Protein AF-A0A2V9UD73-F1 (afdb_monomer_lite)

Foldseek 3Di:
DAFEAEAAAADAPFDDPLCVVPVHAFAWGWADPDPFKIFIGGRPHTDDIDGNCRHPLVVVLVLCVVQVHQAYEYEHDQSQQCLVHDQVSNLVSQVRVLVSQVVSCVVNPVRYAYAGHFNLNDLVRRLVVQVVSLVVGHLAHEDEQARVPGGCLPPSNLVSLLSRLVSLHFYEYFYDPFPPCVVVVDDVCCPLPRRLVSLQVNLLSCQQQQSLVVHDLSREYEYEQLSRCNLVCLVVLQVCCVPPPVSVHPHPDRSLVCLSSYAYEQNPPALVVSVSSCVSSPLLRYAFHFHPPDPSGDSNGLPSLVPHPDDPVSSCNRRDDSVCSSSVNDDDPDPDDPDDDDDDDDDDPPDDDPPDDDPCNVVVVVVVVVPQDADAVVGFPCSSVVSVLVVVVLVLLVLLVVLLVLLLVLLLVCLVPVVDLVSLLSSLVSLLVLLVSLVVLLCSLVSVLPDALVSCVRRQVVCALPDPLLSLSVLLVCLQLPVADPVSLVSCVVPVVSSVVSVVSNPDQHSLRSNVSSLVSNVLQDDDPDPDDPVNNLVSLLSSLLVCVVVCVVRVSVVSSLVSLVSSQVSVLSSLVSLLVSQCRNPNQDAHSNRHSTSVVSVVCNPDTSHVSSVVNVVVNVD

Secondary structure (DSSP, 8-state):
---EEEEEEE--S----HHHHHS-S--EEEEEEETTEEEEEETTEEEEEEEGGGT-HHHHHHHHHHHT-SEEEEEE-GGG--TTS-HHHHHHHHHHHHHHHHHHHHHTTT-EEEEE---TTSHHHHHHHHHHHHHHT--EEEEESEETTEETTSHHHHHHHHHHHHTT-EEEEE--S-TTGGG--STTHIIIIIHHHHHHHHHHHHHHTTHHHHS-TT-EEEESGGGTTHHHHHHHHHHHHHH-GGGGTT-SS-GGGGGGG-EEE---SSHHHHHHHHHHH-TTSEE----BTSTTS-SSTTHHHHHS-S-HHHHHIIIIIHHHHHHTPPS-------S--------SSPPPPTTS--HHHHTTHHHHHTT-----SSPPTTHHHHHHHHHHHHHHHHHHHHHHHHHHHHHHHHHHSTT-SHHHHHHHHHHHHHHHHHHHHHHHHHHHTTS-HHHHHTTGGGSTT--GGG-HHHHHHHHHHT---GGGGGGGTTSHHHHHHHHHHHHSPPHHHHHHHHHHHTT-SPPPSSS--HHHHHHHHHHHHHHHHHTHHHHHHHHHHHHHHHHHHHHHHHHHHHHHHHHHHHHTTPPPTTSS-THHHHHTTTT--S-HHHHHHHHHHT-

Radius of gyration: 32.53 Å; chains: 1; bounding box: 59×86×74 Å

pLDDT: mean 92.23, std 12.33, range [28.36, 98.94]

Sequence (623 aa):
MNVIDIHNHFFPRDWPDLTKRYGTPDWPWIKHTEAEKADIMVGDRFFRHIYSACWDPEVRLAEMDRDGVEMQVISATPVLFAYDRPVAHAADCAQLFNDAALELCAQGKGRLKSLCQVPLQDIDAACKELSRCRRAGHLGVQIGNHVGEKNLDDPGIVTFLHHCADEGAAVLVHPWDMFGQQRMPKYMMPWTVGMPAETQLSVVALILSGAFDKLSSKLKICFAHGGGSFAFLLGRLENAWQHHPVAHGVCELPPGRYVERFYVDSAVFDVRALEFLVGTMGSDRVMLGSDYPFPLGEHRIGQFIKESHLPPVDKVKLLDSNARRFLGLGEAVKAREHEQSGTNAASSPAAPDGQQLTYSSYLKVPQLLELQRPQSSPRHHDELLFIIVHQTYELWFKELLHDLDAVVANLKAAGANPKSRDEVYEAARLLRRCTEITRVLVEQFTILETMLPTHFLAFRDKLEPASGFQSEQFRELEFLCGLKDEKMLRYHKPTPEAHAQLERRLREPSLRDVFFSALEAIAKLSLPEGQPTERDWFEARARAIQSLYKDESHHRDWIDVCERLTEFDELVVSWRLRHIQLVERTIGVRMGTGGSTGASYLKLTLDKKFFPELWEARTLLTQ

Structure (mmCIF, N/CA/C/O backbone):
data_AF-A0A2V9UD73-F1
#
_entry.id   AF-A0A2V9UD73-F1
#
loop_
_atom_site.group_PDB
_atom_site.id
_atom_site.type_symbol
_atom_site.label_atom_id
_atom_site.label_alt_id
_atom_site.label_comp_id
_atom_site.label_asym_id
_atom_site.label_entity_id
_atom_site.label_seq_id
_atom_site.pdbx_PDB_ins_code
_atom_site.Cartn_x
_atom_site.Cartn_y
_atom_site.Cartn_z
_atom_site.occupancy
_atom_site.B_iso_or_equiv
_atom_site.auth_seq_id
_atom_site.auth_comp_id
_atom_site.auth_asym_id
_atom_site.auth_atom_id
_atom_site.pdbx_PDB_model_num
ATOM 1 N N . MET A 1 1 ? 6.933 -15.188 13.474 1.00 63.22 1 MET A N 1
ATOM 2 C CA . MET A 1 1 ? 5.791 -14.745 12.650 1.00 63.22 1 MET A CA 1
ATOM 3 C C . MET A 1 1 ? 5.716 -15.715 11.493 1.00 63.22 1 MET A C 1
ATOM 5 O O . MET A 1 1 ? 6.765 -15.995 10.927 1.00 63.22 1 MET A O 1
ATOM 9 N N . ASN A 1 2 ? 4.543 -16.274 11.221 1.00 90.25 2 ASN A N 1
ATOM 10 C CA . ASN A 1 2 ? 4.352 -17.162 10.080 1.00 90.25 2 ASN A CA 1
ATOM 11 C C . ASN A 1 2 ? 4.438 -16.342 8.787 1.00 90.25 2 ASN A C 1
ATOM 13 O O . ASN A 1 2 ? 4.075 -15.167 8.791 1.00 90.25 2 ASN A O 1
ATOM 17 N N . VAL A 1 3 ? 4.991 -16.928 7.728 1.00 97.62 3 VAL A N 1
ATOM 18 C CA . VAL A 1 3 ? 5.205 -16.253 6.442 1.00 97.62 3 VAL A CA 1
ATOM 19 C C . VAL A 1 3 ? 4.783 -17.207 5.334 1.00 97.62 3 VAL A C 1
ATOM 21 O O . VAL A 1 3 ? 5.337 -18.302 5.222 1.00 97.62 3 VAL A O 1
ATOM 24 N N . ILE A 1 4 ? 3.806 -16.796 4.533 1.00 98.56 4 ILE A N 1
ATOM 25 C CA . ILE A 1 4 ? 3.297 -17.549 3.391 1.00 98.56 4 ILE A CA 1
ATOM 26 C C . ILE A 1 4 ? 3.581 -16.749 2.127 1.00 98.56 4 ILE A C 1
ATOM 28 O O . ILE A 1 4 ? 3.071 -15.647 1.962 1.00 98.56 4 ILE A O 1
ATOM 32 N N . ASP A 1 5 ? 4.364 -17.330 1.229 1.00 98.69 5 ASP A N 1
ATOM 33 C CA . ASP A 1 5 ? 4.617 -16.782 -0.099 1.00 98.69 5 ASP A CA 1
ATOM 34 C C . ASP A 1 5 ? 3.685 -17.458 -1.116 1.00 98.69 5 ASP A C 1
ATOM 36 O O . ASP A 1 5 ? 3.788 -18.664 -1.374 1.00 98.69 5 ASP A O 1
ATOM 40 N N . ILE A 1 6 ? 2.735 -16.684 -1.657 1.00 98.44 6 ILE A N 1
ATOM 41 C CA . ILE A 1 6 ? 1.690 -17.187 -2.565 1.00 98.44 6 ILE A CA 1
ATOM 42 C C . ILE A 1 6 ? 2.057 -17.100 -4.045 1.00 98.44 6 ILE A C 1
ATOM 44 O O . ILE A 1 6 ? 1.286 -17.582 -4.873 1.00 98.44 6 ILE A O 1
ATOM 48 N N . HIS A 1 7 ? 3.200 -16.497 -4.384 1.00 98.50 7 HIS A N 1
ATOM 49 C CA . HIS A 1 7 ? 3.613 -16.304 -5.769 1.00 98.50 7 HIS A CA 1
ATOM 50 C C . HIS A 1 7 ? 5.055 -16.758 -5.966 1.00 98.50 7 HIS A C 1
ATOM 52 O O . HIS A 1 7 ? 6.003 -16.016 -5.726 1.00 98.50 7 HIS A O 1
ATOM 58 N N . ASN A 1 8 ? 5.198 -17.997 -6.422 1.00 96.56 8 ASN A N 1
ATOM 59 C CA . ASN A 1 8 ? 6.463 -18.583 -6.832 1.00 96.56 8 ASN A CA 1
ATOM 60 C C . ASN A 1 8 ? 6.206 -19.738 -7.814 1.00 96.56 8 ASN A C 1
ATOM 62 O O . ASN A 1 8 ? 5.086 -20.252 -7.942 1.00 96.56 8 ASN A O 1
ATOM 66 N N . HIS A 1 9 ? 7.258 -20.143 -8.516 1.00 97.31 9 HIS A N 1
ATOM 67 C CA . HIS A 1 9 ? 7.180 -21.062 -9.642 1.00 97.31 9 HIS A CA 1
ATOM 68 C C . HIS A 1 9 ? 8.046 -22.299 -9.452 1.00 97.31 9 HIS A C 1
ATOM 70 O O . HIS A 1 9 ? 9.019 -22.290 -8.694 1.00 97.31 9 HIS A O 1
ATOM 76 N N . PHE A 1 10 ? 7.708 -23.365 -10.172 1.00 96.62 10 PHE A N 1
ATOM 77 C CA . PHE A 1 10 ? 8.514 -24.579 -10.251 1.00 96.62 10 PHE A CA 1
ATOM 78 C C . PHE A 1 10 ? 8.658 -25.063 -11.702 1.00 96.62 10 PHE A C 1
ATOM 80 O O . PHE A 1 10 ? 7.904 -24.667 -12.597 1.00 96.62 10 PHE A O 1
ATOM 87 N N . PHE A 1 11 ? 9.626 -25.952 -11.905 1.00 95.56 11 PHE A N 1
ATOM 88 C CA . PHE A 1 11 ? 9.726 -26.833 -13.066 1.00 95.56 11 PHE A CA 1
ATOM 89 C C . PHE A 1 11 ? 10.032 -28.246 -12.557 1.00 95.56 11 PHE A C 1
ATOM 91 O O . PHE A 1 11 ? 10.824 -28.373 -11.627 1.00 95.56 11 PHE A O 1
ATOM 98 N N . PRO A 1 12 ? 9.473 -29.320 -13.138 1.00 93.81 12 PRO A N 1
ATOM 99 C CA . PRO A 1 12 ? 9.989 -30.663 -12.888 1.00 93.81 12 PRO A CA 1
ATOM 100 C C . PRO A 1 12 ? 11.449 -30.758 -13.344 1.00 93.81 12 PRO A C 1
ATOM 102 O O . PRO A 1 12 ? 11.846 -30.073 -14.288 1.00 93.81 12 PRO A O 1
ATOM 105 N N . ARG A 1 13 ? 12.246 -31.627 -12.709 1.00 93.19 13 ARG A N 1
ATOM 106 C CA . ARG A 1 13 ? 13.648 -31.828 -13.113 1.00 93.19 13 ARG A CA 1
ATOM 107 C C . ARG A 1 13 ? 13.742 -32.275 -14.569 1.00 93.19 13 ARG A C 1
ATOM 109 O O . ARG A 1 13 ? 14.597 -31.795 -15.297 1.00 93.19 13 ARG A O 1
ATOM 116 N N . ASP A 1 14 ? 12.856 -33.176 -14.969 1.00 91.56 14 ASP A N 1
ATOM 117 C CA . ASP A 1 14 ? 12.757 -33.714 -16.317 1.00 91.56 14 ASP A CA 1
ATOM 118 C C . ASP A 1 14 ? 11.275 -33.942 -16.639 1.00 91.56 14 ASP A C 1
ATOM 120 O O . ASP A 1 14 ? 10.468 -34.205 -15.744 1.00 91.56 14 ASP A O 1
ATOM 124 N N . TRP A 1 15 ? 10.907 -33.861 -17.916 1.00 94.56 15 TRP A N 1
ATOM 125 C CA . TRP A 1 15 ? 9.579 -34.239 -18.399 1.00 94.56 15 TRP A CA 1
ATOM 126 C C . TRP A 1 15 ? 9.673 -34.873 -19.792 1.00 94.56 15 TRP A C 1
ATOM 128 O O . TRP A 1 15 ? 10.692 -34.716 -20.471 1.00 94.56 15 TRP A O 1
ATOM 138 N N . PRO A 1 16 ? 8.647 -35.629 -20.231 1.00 94.44 16 PRO A N 1
ATOM 139 C CA . PRO A 1 16 ? 8.641 -36.238 -21.554 1.00 94.44 16 PRO A CA 1
ATOM 140 C C . PRO A 1 16 ? 8.865 -35.216 -22.671 1.00 94.44 16 PRO A C 1
ATOM 142 O O . PRO A 1 16 ? 8.379 -34.091 -22.598 1.00 94.44 16 PRO A O 1
ATOM 145 N N . ASP A 1 17 ? 9.523 -35.643 -23.749 1.00 94.62 17 ASP A N 1
ATOM 146 C CA . ASP A 1 17 ? 9.622 -34.852 -24.976 1.00 94.62 17 ASP A CA 1
ATOM 147 C C . ASP A 1 17 ? 8.218 -34.614 -25.552 1.00 94.62 17 ASP A C 1
ATOM 149 O O . ASP A 1 17 ? 7.609 -35.496 -26.167 1.00 94.62 17 ASP A O 1
ATOM 153 N N . LEU A 1 18 ? 7.700 -33.407 -25.322 1.00 95.75 18 LEU A N 1
ATOM 154 C CA . LEU A 1 18 ? 6.355 -33.006 -25.719 1.00 95.75 18 LEU A CA 1
ATOM 155 C C . LEU A 1 18 ? 6.220 -32.899 -27.245 1.00 95.75 18 LEU A C 1
ATOM 157 O O . LEU A 1 18 ? 5.155 -33.193 -27.787 1.00 95.75 18 LEU A O 1
ATOM 161 N N . THR A 1 19 ? 7.306 -32.575 -27.954 1.00 94.50 19 THR A N 1
ATOM 162 C CA . THR A 1 19 ? 7.319 -32.554 -29.424 1.00 94.50 19 THR A CA 1
ATOM 163 C C . THR A 1 19 ? 7.090 -33.956 -29.967 1.00 94.50 19 THR A C 1
ATOM 165 O O . THR A 1 19 ? 6.224 -34.165 -30.817 1.00 94.50 19 THR A O 1
ATOM 168 N N . LYS A 1 20 ? 7.803 -34.948 -29.425 1.00 95.31 20 LYS A N 1
ATOM 169 C CA . LYS A 1 20 ? 7.602 -36.355 -29.788 1.00 95.31 20 LYS A CA 1
ATOM 170 C C . LYS A 1 20 ? 6.240 -36.883 -29.335 1.00 95.31 20 LYS A C 1
ATOM 172 O O . LYS A 1 20 ? 5.630 -37.672 -30.052 1.00 95.31 20 LYS A O 1
ATOM 177 N N . ARG A 1 21 ? 5.772 -36.471 -28.154 1.00 96.19 21 ARG A N 1
ATOM 178 C CA . ARG A 1 21 ? 4.504 -36.928 -27.565 1.00 96.19 21 ARG A CA 1
ATOM 179 C C . ARG A 1 21 ? 3.289 -36.474 -28.371 1.00 96.19 21 ARG A C 1
ATOM 181 O O . ARG A 1 21 ? 2.368 -37.262 -28.554 1.00 96.19 21 ARG A O 1
ATOM 188 N N . TYR A 1 22 ? 3.298 -35.234 -28.851 1.00 96.25 22 TYR A N 1
ATOM 189 C CA . TYR A 1 22 ? 2.134 -34.621 -29.496 1.00 96.25 22 TYR A CA 1
ATOM 190 C C . TYR A 1 22 ? 2.277 -34.442 -31.010 1.00 96.25 22 TYR A C 1
ATOM 192 O O . TYR A 1 22 ? 1.302 -34.119 -31.685 1.00 96.25 22 TYR A O 1
ATOM 200 N N . GLY A 1 23 ? 3.481 -34.621 -31.560 1.00 94.19 23 GLY A N 1
ATOM 201 C CA . GLY A 1 23 ? 3.741 -34.459 -32.991 1.00 94.19 23 GLY A CA 1
ATOM 202 C C . GLY A 1 23 ? 3.670 -33.009 -33.484 1.00 94.19 23 GLY A C 1
ATOM 203 O O . GLY A 1 23 ? 3.525 -32.788 -34.684 1.00 94.19 23 GLY A O 1
ATOM 204 N N . THR A 1 24 ? 3.765 -32.019 -32.589 1.00 92.44 24 THR A N 1
ATOM 205 C CA . THR A 1 24 ? 3.795 -30.585 -32.933 1.00 92.44 24 THR A CA 1
ATOM 206 C C . THR A 1 24 ? 5.081 -29.937 -32.410 1.00 92.44 24 THR A C 1
ATOM 208 O O . THR A 1 24 ? 5.523 -30.319 -31.331 1.00 92.44 24 THR A O 1
ATOM 211 N N . PRO A 1 25 ? 5.688 -28.968 -33.122 1.00 92.88 25 PRO A N 1
ATOM 212 C CA . PRO A 1 25 ? 6.976 -28.378 -32.740 1.00 92.88 25 PRO A CA 1
ATOM 213 C C . PRO A 1 25 ? 6.858 -27.319 -31.627 1.00 92.88 25 PRO A C 1
ATOM 215 O O . PRO A 1 25 ? 5.759 -26.978 -31.179 1.00 92.88 25 PRO A O 1
ATOM 218 N N . ASP A 1 26 ? 8.007 -26.766 -31.224 1.00 92.38 26 ASP A N 1
ATOM 219 C CA . ASP A 1 26 ? 8.156 -25.579 -30.364 1.00 92.38 26 ASP A CA 1
ATOM 220 C C . ASP A 1 26 ? 7.615 -25.716 -28.933 1.00 92.38 26 ASP A C 1
ATOM 222 O O . ASP A 1 26 ? 7.144 -24.746 -28.339 1.00 92.38 26 ASP A O 1
ATOM 226 N N . TRP A 1 27 ? 7.665 -26.917 -28.358 1.00 95.19 27 TRP A N 1
ATOM 227 C CA . TRP A 1 27 ? 7.347 -27.105 -26.941 1.00 95.19 27 TRP A CA 1
ATOM 228 C C . TRP A 1 27 ? 8.507 -26.691 -26.025 1.00 95.19 27 TRP A C 1
ATOM 230 O O . TRP A 1 27 ? 9.675 -26.816 -26.414 1.00 95.19 27 TRP A O 1
ATOM 240 N N . PRO A 1 28 ? 8.205 -26.231 -24.797 1.00 95.25 28 PRO A N 1
ATOM 241 C CA . PRO A 1 28 ? 9.213 -26.009 -23.777 1.00 95.25 28 PRO A CA 1
ATOM 242 C C . PRO A 1 28 ? 9.848 -27.326 -23.308 1.00 95.25 28 PRO A C 1
ATOM 244 O O . PRO A 1 28 ? 9.158 -28.322 -23.071 1.00 95.25 28 PRO A O 1
ATOM 247 N N . TRP A 1 29 ? 11.167 -27.313 -23.131 1.00 94.94 29 TRP A N 1
ATOM 248 C CA . TRP A 1 29 ? 11.949 -28.417 -22.572 1.00 94.94 29 TRP A CA 1
ATOM 249 C C . TRP A 1 29 ? 13.124 -27.889 -21.738 1.00 94.94 29 TRP A C 1
ATOM 251 O O . TRP A 1 29 ? 13.510 -26.723 -21.853 1.00 94.94 29 TRP A O 1
ATOM 261 N N . ILE A 1 30 ? 13.670 -28.740 -20.869 1.00 94.69 30 ILE A N 1
ATOM 262 C CA . ILE A 1 30 ? 14.775 -28.399 -19.968 1.00 94.69 30 ILE A CA 1
ATOM 263 C C . ILE A 1 30 ? 16.100 -28.969 -20.472 1.00 94.69 30 ILE A C 1
ATOM 265 O O . ILE A 1 30 ? 16.220 -30.157 -20.769 1.00 94.69 30 ILE A O 1
ATOM 269 N N . LYS A 1 31 ? 17.117 -28.112 -20.543 1.00 95.50 31 LYS A N 1
ATOM 270 C CA . LYS A 1 31 ? 18.488 -28.477 -20.887 1.00 95.50 31 LYS A CA 1
ATOM 271 C C . LYS A 1 31 ? 19.376 -28.321 -19.657 1.00 95.50 31 LYS A C 1
ATOM 273 O O . LYS A 1 31 ? 19.793 -27.211 -19.339 1.00 95.50 31 LYS A O 1
ATOM 278 N N . HIS A 1 32 ? 19.700 -29.423 -18.987 1.00 94.94 32 HIS A N 1
ATOM 279 C CA . HIS A 1 32 ? 20.658 -29.413 -17.875 1.00 94.94 32 HIS A CA 1
ATOM 280 C C . HIS A 1 32 ? 22.054 -29.039 -18.381 1.00 94.94 32 HIS A C 1
ATOM 282 O O . HIS A 1 32 ? 22.613 -29.720 -19.243 1.00 94.94 32 HIS A O 1
ATOM 288 N N . THR A 1 33 ? 22.596 -27.933 -17.875 1.00 93.81 33 THR A N 1
ATOM 289 C CA . THR A 1 33 ? 23.913 -27.402 -18.261 1.00 93.81 33 THR A CA 1
ATOM 290 C C . THR A 1 33 ? 24.985 -27.773 -17.244 1.00 93.81 33 THR A C 1
ATOM 292 O O . THR A 1 33 ? 26.115 -28.077 -17.621 1.00 93.81 33 THR A O 1
ATOM 295 N N . GLU A 1 34 ? 24.617 -27.812 -15.964 1.00 92.88 34 GLU A N 1
ATOM 296 C CA . GLU A 1 34 ? 25.441 -28.248 -14.836 1.00 92.88 34 GLU A CA 1
ATOM 297 C C . GLU A 1 34 ? 24.573 -29.062 -13.857 1.00 92.88 34 GLU A C 1
ATOM 299 O O . GLU A 1 34 ? 23.366 -29.198 -14.048 1.00 92.88 34 GLU A O 1
ATOM 304 N N . ALA A 1 35 ? 25.159 -29.597 -12.780 1.00 88.62 35 ALA A N 1
ATOM 305 C CA . ALA A 1 35 ? 24.421 -30.409 -11.803 1.00 88.62 35 ALA A CA 1
ATOM 306 C C . ALA A 1 35 ? 23.209 -29.680 -11.181 1.00 88.62 35 ALA A C 1
ATOM 308 O O . ALA A 1 35 ? 22.177 -30.304 -10.926 1.00 88.62 35 ALA A O 1
ATOM 309 N N . GLU A 1 36 ? 23.337 -28.367 -10.968 1.00 93.75 36 GLU A N 1
ATOM 310 C CA . GLU A 1 36 ? 22.340 -27.512 -10.309 1.00 93.75 36 GLU A CA 1
ATOM 311 C C . GLU A 1 36 ? 21.811 -26.392 -11.213 1.00 93.75 36 GLU A C 1
ATOM 313 O O . GLU A 1 36 ? 21.112 -25.501 -10.738 1.00 93.75 36 GLU A O 1
ATOM 318 N N . LYS A 1 37 ? 22.140 -26.402 -12.510 1.00 95.81 37 LYS A N 1
ATOM 319 C CA . LYS A 1 37 ? 21.728 -25.357 -13.454 1.00 95.81 37 LYS A CA 1
ATOM 320 C C . LYS A 1 37 ? 21.156 -25.961 -14.718 1.00 95.81 37 LYS A C 1
ATOM 322 O O . LYS A 1 37 ? 21.665 -26.956 -15.238 1.00 95.81 37 LYS A O 1
ATOM 327 N N . ALA A 1 38 ? 20.127 -25.312 -15.233 1.00 96.00 38 ALA A N 1
ATOM 328 C CA . ALA A 1 38 ? 19.512 -25.692 -16.485 1.00 96.00 38 ALA A CA 1
ATOM 329 C C . ALA A 1 38 ? 19.030 -24.464 -17.252 1.00 96.00 38 ALA A C 1
ATOM 331 O O . ALA A 1 38 ? 18.773 -23.405 -16.681 1.00 96.00 38 ALA A O 1
ATOM 332 N N . ASP A 1 39 ? 18.873 -24.636 -18.555 1.00 95.38 39 ASP A N 1
ATOM 333 C CA . ASP A 1 39 ? 18.227 -23.665 -19.419 1.00 95.38 39 ASP A CA 1
ATOM 334 C C . ASP A 1 39 ? 16.841 -24.178 -19.794 1.00 95.38 39 ASP A C 1
ATOM 336 O O . ASP A 1 39 ? 16.676 -25.330 -20.200 1.00 95.38 39 ASP A O 1
ATOM 340 N N . ILE A 1 40 ? 15.842 -23.307 -19.697 1.00 94.81 40 ILE A N 1
ATOM 341 C CA . ILE A 1 40 ? 14.566 -23.527 -20.366 1.00 94.81 40 ILE A CA 1
ATOM 342 C C . ILE A 1 40 ? 14.737 -23.143 -21.829 1.00 94.81 40 ILE A C 1
ATOM 344 O O . ILE A 1 40 ? 15.190 -22.042 -22.160 1.00 94.81 40 ILE A O 1
ATOM 348 N N . MET A 1 41 ? 14.343 -24.067 -22.691 1.00 95.31 41 MET A N 1
ATOM 349 C CA . MET A 1 41 ? 14.374 -23.950 -24.140 1.00 95.31 41 MET A CA 1
ATOM 350 C C . MET A 1 41 ? 12.943 -24.033 -24.669 1.00 95.31 41 MET A C 1
ATOM 352 O O . MET A 1 41 ? 12.117 -24.726 -24.084 1.00 95.31 41 MET A O 1
ATOM 356 N N . VAL A 1 42 ? 12.643 -23.352 -25.774 1.00 94.31 42 VAL A N 1
ATOM 357 C CA . VAL A 1 42 ? 11.374 -23.475 -26.510 1.00 94.31 42 VAL A CA 1
ATOM 358 C C . VAL A 1 42 ? 11.717 -23.764 -27.964 1.00 94.31 42 VAL A C 1
ATOM 360 O O . VAL A 1 42 ? 12.250 -22.888 -28.651 1.00 94.31 42 VAL A O 1
ATOM 363 N N . GLY A 1 43 ? 11.485 -25.000 -28.412 1.00 91.25 43 GLY A N 1
ATOM 364 C CA . GLY A 1 43 ? 12.146 -25.493 -29.625 1.00 91.25 43 GLY A CA 1
ATOM 365 C C . GLY A 1 43 ? 13.668 -25.352 -29.481 1.00 91.25 43 GLY A C 1
ATOM 366 O O . GLY A 1 43 ? 14.231 -25.752 -28.462 1.00 91.25 43 GLY A O 1
ATOM 367 N N . ASP A 1 44 ? 14.320 -24.704 -30.446 1.00 90.81 44 ASP A N 1
ATOM 368 C CA . ASP A 1 44 ? 15.765 -24.418 -30.398 1.00 90.81 44 ASP A CA 1
ATOM 369 C C . ASP A 1 44 ? 16.113 -23.082 -29.715 1.00 90.81 44 ASP A C 1
ATOM 371 O O . ASP A 1 44 ? 17.285 -22.735 -29.545 1.00 90.81 44 ASP A O 1
ATOM 375 N N . ARG A 1 45 ? 15.106 -22.292 -29.324 1.00 92.69 45 ARG A N 1
ATOM 376 C CA . ARG A 1 45 ? 15.303 -20.948 -28.774 1.00 92.69 45 ARG A CA 1
ATOM 377 C C . ARG A 1 45 ? 15.554 -21.002 -27.270 1.00 92.69 45 ARG A C 1
ATOM 379 O O . ARG A 1 45 ? 14.748 -21.543 -26.518 1.00 92.69 45 ARG A O 1
ATOM 386 N N . PHE A 1 46 ? 16.630 -20.355 -26.828 1.00 92.62 46 PHE A N 1
ATOM 387 C CA . PHE A 1 46 ? 16.875 -20.093 -25.410 1.00 92.62 46 PHE A CA 1
ATOM 388 C C . PHE A 1 46 ? 15.781 -19.192 -24.824 1.00 92.62 46 PHE A C 1
ATOM 390 O O . PHE A 1 46 ? 15.476 -18.141 -25.393 1.00 92.62 46 PHE A O 1
ATOM 397 N N . PHE A 1 47 ? 15.214 -19.590 -23.684 1.00 89.31 47 PHE A N 1
ATOM 398 C CA . PHE A 1 47 ? 14.205 -18.810 -22.971 1.00 89.31 47 PHE A CA 1
ATOM 399 C C . PHE A 1 47 ? 14.758 -18.195 -21.683 1.00 89.31 47 PHE A C 1
ATOM 401 O O . PHE A 1 47 ? 14.687 -16.976 -21.515 1.00 89.31 47 PHE A O 1
ATOM 408 N N . ARG A 1 48 ? 15.293 -19.009 -20.761 1.00 90.25 48 ARG A N 1
ATOM 409 C CA . ARG A 1 48 ? 15.722 -18.530 -19.436 1.00 90.25 48 ARG A CA 1
ATOM 410 C C . ARG A 1 48 ? 16.690 -19.491 -18.744 1.00 90.25 48 ARG A C 1
ATOM 412 O O . ARG A 1 48 ? 16.494 -20.700 -18.806 1.00 90.25 48 ARG A O 1
ATOM 419 N N . HIS A 1 49 ? 17.651 -18.938 -18.003 1.00 92.94 49 HIS A N 1
ATOM 420 C CA . HIS A 1 49 ? 18.465 -19.681 -17.035 1.00 92.94 49 HIS A CA 1
ATOM 421 C C . HIS A 1 49 ? 17.677 -19.960 -15.753 1.00 92.94 49 HIS A C 1
ATOM 423 O O . HIS A 1 49 ? 17.079 -19.049 -15.175 1.00 92.94 49 HIS A O 1
ATOM 429 N N . ILE A 1 50 ? 17.726 -21.198 -15.281 1.00 95.12 50 ILE A N 1
ATOM 430 C CA . ILE A 1 50 ? 17.148 -21.637 -14.012 1.00 95.12 50 ILE A CA 1
ATOM 431 C C . ILE A 1 50 ? 18.169 -22.457 -13.219 1.00 95.12 50 ILE A C 1
ATOM 433 O O . ILE A 1 50 ? 19.177 -22.925 -13.753 1.00 95.12 50 ILE A O 1
ATOM 437 N N . TYR A 1 51 ? 17.909 -22.630 -11.929 1.00 96.38 51 TYR A N 1
ATOM 438 C CA . TYR A 1 51 ? 18.747 -23.435 -11.047 1.00 96.38 51 TYR A CA 1
ATOM 439 C C . TYR A 1 51 ? 17.903 -24.399 -10.216 1.00 96.38 51 TYR A C 1
ATOM 441 O O . TYR A 1 51 ? 16.670 -24.379 -10.279 1.00 96.38 51 TYR A O 1
ATOM 449 N N . SER A 1 52 ? 18.585 -25.248 -9.455 1.00 96.69 52 SER A N 1
ATOM 450 C CA . SER A 1 52 ? 18.017 -26.386 -8.735 1.00 96.69 52 SER A CA 1
ATOM 451 C C . SER A 1 52 ? 16.805 -26.064 -7.870 1.00 96.69 52 SER A C 1
ATOM 453 O O . SER A 1 52 ? 15.912 -26.899 -7.810 1.00 96.69 52 SER A O 1
ATOM 455 N N . ALA A 1 53 ? 16.667 -24.860 -7.309 1.00 96.38 53 ALA A N 1
ATOM 456 C CA . ALA A 1 53 ? 15.460 -24.449 -6.582 1.00 96.38 53 ALA A CA 1
ATOM 457 C C . ALA A 1 53 ? 14.140 -24.640 -7.358 1.00 96.38 53 ALA A C 1
ATOM 459 O O . ALA A 1 53 ? 13.075 -24.793 -6.751 1.00 96.38 53 ALA A O 1
ATOM 460 N N . CYS A 1 54 ? 14.176 -24.636 -8.694 1.00 95.75 54 CYS A N 1
ATOM 461 C CA . CYS A 1 54 ? 13.003 -24.902 -9.524 1.00 95.75 54 CYS A CA 1
ATOM 462 C C . CYS A 1 54 ? 12.458 -26.330 -9.361 1.00 95.75 54 CYS A C 1
ATOM 464 O O . CYS A 1 54 ? 11.241 -26.487 -9.431 1.00 95.75 54 CYS A O 1
ATOM 466 N N . TRP A 1 55 ? 13.320 -27.334 -9.152 1.00 95.50 55 TRP A N 1
ATOM 467 C CA . TRP A 1 55 ? 12.955 -28.762 -9.166 1.00 95.50 55 TRP A CA 1
ATOM 468 C C . TRP A 1 55 ? 13.405 -29.559 -7.935 1.00 95.50 55 TRP A C 1
ATOM 470 O O . TRP A 1 55 ? 12.950 -30.684 -7.744 1.00 95.50 55 TRP A O 1
ATOM 480 N N . ASP A 1 56 ? 14.310 -29.017 -7.122 1.00 96.50 56 ASP A N 1
ATOM 481 C CA . ASP A 1 56 ? 14.869 -29.662 -5.938 1.00 96.50 56 ASP A CA 1
ATOM 482 C C . ASP A 1 56 ? 14.187 -29.119 -4.667 1.00 96.50 56 ASP A C 1
ATOM 484 O O . ASP A 1 56 ? 14.360 -27.942 -4.316 1.00 96.50 56 ASP A O 1
ATOM 488 N N . PRO A 1 57 ? 13.400 -29.952 -3.961 1.00 95.81 57 PRO A N 1
ATOM 489 C CA . PRO A 1 57 ? 12.683 -29.518 -2.773 1.00 95.81 57 PRO A CA 1
ATOM 490 C C . PRO A 1 57 ? 13.616 -29.219 -1.595 1.00 95.81 57 PRO A C 1
ATOM 492 O O . PRO A 1 57 ? 13.268 -28.372 -0.779 1.00 95.81 57 PRO A O 1
ATOM 495 N N . GLU A 1 58 ? 14.782 -29.860 -1.477 1.00 96.94 58 GLU A N 1
ATOM 496 C CA . GLU A 1 58 ? 15.696 -29.617 -0.352 1.00 96.94 58 GLU A CA 1
ATOM 497 C C . GLU A 1 58 ? 16.413 -28.275 -0.506 1.00 96.94 58 GLU A C 1
ATOM 499 O O . GLU A 1 58 ? 16.488 -27.513 0.460 1.00 96.94 58 GLU A O 1
ATOM 504 N N . VAL A 1 59 ? 16.845 -27.930 -1.726 1.00 97.31 59 VAL A N 1
ATOM 505 C CA . VAL A 1 59 ? 17.387 -26.591 -2.027 1.00 97.31 59 VAL A CA 1
ATOM 506 C C . VAL A 1 59 ? 16.345 -25.520 -1.710 1.00 97.31 59 VAL A C 1
ATOM 508 O O . VAL A 1 59 ? 16.631 -24.560 -0.993 1.00 97.31 59 VAL A O 1
ATOM 511 N N . ARG A 1 60 ? 15.107 -25.720 -2.175 1.00 97.31 60 ARG A N 1
ATOM 512 C CA . ARG A 1 60 ? 14.001 -24.794 -1.914 1.00 97.31 60 ARG A CA 1
ATOM 513 C C . ARG A 1 60 ? 13.709 -24.644 -0.423 1.00 97.31 60 ARG A C 1
ATOM 515 O O . ARG A 1 60 ? 13.589 -23.524 0.060 1.00 97.31 60 ARG A O 1
ATOM 522 N N . LEU A 1 61 ? 13.616 -25.746 0.321 1.00 98.06 61 LEU A N 1
ATOM 523 C CA . LEU A 1 61 ? 13.356 -25.714 1.763 1.00 98.06 61 LEU A CA 1
ATOM 524 C C . LEU A 1 61 ? 14.480 -25.007 2.534 1.00 98.06 61 LEU A C 1
ATOM 526 O O . LEU A 1 61 ? 14.187 -24.226 3.437 1.00 98.06 61 LEU A O 1
ATOM 530 N N . ALA A 1 62 ? 15.743 -25.220 2.155 1.00 97.94 62 ALA A N 1
ATOM 531 C CA . ALA A 1 62 ? 16.877 -24.528 2.764 1.00 97.94 62 ALA A CA 1
ATOM 532 C C . ALA A 1 62 ? 16.831 -23.008 2.516 1.00 97.94 62 ALA A C 1
ATOM 534 O O . ALA A 1 62 ? 17.111 -22.214 3.417 1.00 97.94 62 ALA A O 1
ATOM 535 N N . GLU A 1 63 ? 16.438 -22.578 1.315 1.00 97.81 63 GLU A N 1
ATOM 536 C CA . GLU A 1 63 ? 16.269 -21.155 0.998 1.00 97.81 63 GLU A CA 1
ATOM 537 C C . GLU A 1 63 ? 15.028 -20.543 1.668 1.00 97.81 63 GLU A C 1
ATOM 539 O O . GLU A 1 63 ? 15.081 -19.403 2.135 1.00 97.81 63 GLU A O 1
ATOM 544 N N . MET A 1 64 ? 13.943 -21.310 1.819 1.00 98.00 64 MET A N 1
ATOM 545 C CA . MET A 1 64 ? 12.798 -20.916 2.647 1.00 98.00 64 MET A CA 1
ATOM 546 C C . MET A 1 64 ? 13.217 -20.702 4.107 1.00 98.00 64 MET A C 1
ATOM 548 O O . MET A 1 64 ? 12.812 -19.713 4.718 1.00 98.00 64 MET A O 1
ATOM 552 N N . ASP A 1 65 ? 14.054 -21.580 4.666 1.00 98.00 65 ASP A N 1
ATOM 553 C CA . ASP A 1 65 ? 14.579 -21.440 6.030 1.00 98.00 65 ASP A CA 1
ATOM 554 C C . ASP A 1 65 ? 15.466 -20.200 6.181 1.00 98.00 65 ASP A C 1
ATOM 556 O O . ASP A 1 65 ? 15.326 -19.457 7.155 1.00 98.00 65 ASP A O 1
ATOM 560 N N . ARG A 1 66 ? 16.318 -19.917 5.186 1.00 97.06 66 ARG A N 1
ATOM 561 C CA . ARG A 1 66 ? 17.148 -18.701 5.133 1.00 97.06 66 ARG A CA 1
ATOM 562 C C . ARG A 1 66 ? 16.316 -17.417 5.239 1.00 97.06 66 ARG A C 1
ATOM 564 O O . ARG A 1 66 ? 16.763 -16.454 5.866 1.00 97.06 66 ARG A O 1
ATOM 571 N N . ASP A 1 67 ? 15.140 -17.382 4.614 1.00 96.44 67 ASP A N 1
ATOM 572 C CA . ASP A 1 67 ? 14.290 -16.182 4.539 1.00 96.44 67 ASP A CA 1
ATOM 573 C C . ASP A 1 67 ? 13.132 -16.170 5.551 1.00 96.44 67 ASP A C 1
ATOM 575 O O . ASP A 1 67 ? 12.413 -15.169 5.684 1.00 96.44 67 ASP A O 1
ATOM 579 N N . GLY A 1 68 ? 12.993 -17.253 6.322 1.00 96.81 68 GLY A N 1
ATOM 580 C CA . GLY A 1 68 ? 11.952 -17.423 7.330 1.00 96.81 68 GLY A CA 1
ATOM 581 C C . GLY A 1 68 ? 10.561 -17.639 6.733 1.00 96.81 68 GLY A C 1
ATOM 582 O O . GLY A 1 68 ? 9.580 -17.195 7.325 1.00 96.81 68 GLY A O 1
ATOM 583 N N . VAL A 1 69 ? 10.470 -18.276 5.562 1.00 98.00 69 VAL A N 1
ATOM 584 C CA . VAL A 1 69 ? 9.211 -18.585 4.868 1.00 98.00 69 VAL A CA 1
ATOM 585 C C . VAL A 1 69 ? 8.658 -19.912 5.380 1.00 98.00 69 VAL A C 1
ATOM 587 O O . VAL A 1 69 ? 9.260 -20.962 5.178 1.00 98.00 69 VAL A O 1
ATOM 590 N N . GLU A 1 70 ? 7.503 -19.900 6.041 1.00 97.56 70 GLU A N 1
ATOM 591 C CA . GLU A 1 70 ? 6.877 -21.115 6.579 1.00 97.56 70 GLU A CA 1
ATOM 592 C C . GLU A 1 70 ? 6.303 -21.982 5.453 1.00 97.56 70 GLU A C 1
ATOM 594 O O . GLU A 1 70 ? 6.504 -23.198 5.453 1.00 97.56 70 GLU A O 1
ATOM 599 N N . MET A 1 71 ? 5.622 -21.357 4.489 1.00 98.31 71 MET A N 1
ATOM 600 C CA . MET A 1 71 ? 4.935 -22.042 3.398 1.00 98.31 71 MET A CA 1
ATOM 601 C C . MET A 1 71 ? 5.129 -21.317 2.066 1.00 98.31 71 MET A C 1
ATOM 603 O O . MET A 1 71 ? 5.004 -20.097 1.999 1.00 98.31 71 MET A O 1
ATOM 607 N N . GLN A 1 72 ? 5.367 -22.081 1.002 1.00 98.38 72 GLN A N 1
ATOM 608 C CA . GLN A 1 72 ? 5.315 -21.598 -0.378 1.00 98.38 72 GLN A CA 1
ATOM 609 C C . GLN A 1 72 ? 4.183 -22.280 -1.140 1.00 98.38 72 GLN A C 1
ATOM 611 O O . GLN A 1 72 ? 3.978 -23.493 -1.023 1.00 98.38 72 GLN A O 1
ATOM 616 N N . VAL A 1 73 ? 3.471 -21.498 -1.950 1.00 98.38 73 VAL A N 1
ATOM 617 C CA . VAL A 1 73 ? 2.516 -22.013 -2.933 1.00 98.38 73 VAL A CA 1
ATOM 618 C C . VAL A 1 73 ? 3.146 -21.974 -4.325 1.00 98.38 73 VAL A C 1
ATOM 620 O O . VAL A 1 73 ? 3.235 -20.910 -4.930 1.00 98.38 73 VAL A O 1
ATOM 623 N N . ILE A 1 74 ? 3.592 -23.129 -4.819 1.00 98.12 74 ILE A N 1
ATOM 624 C CA . ILE A 1 74 ? 4.205 -23.270 -6.142 1.00 98.12 74 ILE A CA 1
ATOM 625 C C . ILE A 1 74 ? 3.141 -23.275 -7.241 1.00 98.12 74 ILE A C 1
ATOM 627 O O . ILE A 1 74 ? 2.035 -23.798 -7.080 1.00 98.12 74 ILE A O 1
ATOM 631 N N . SER A 1 75 ? 3.501 -22.738 -8.394 1.00 97.06 75 SER A N 1
ATOM 632 C CA . SER A 1 75 ? 2.679 -22.758 -9.601 1.00 97.06 75 SER A CA 1
ATOM 633 C C . SER A 1 75 ? 3.542 -23.054 -10.823 1.00 97.06 75 SER A C 1
ATOM 635 O O . SER A 1 75 ? 4.767 -22.910 -10.782 1.00 97.06 75 SER A O 1
ATOM 637 N N . ALA A 1 76 ? 2.928 -23.530 -11.904 1.00 91.50 76 ALA A N 1
ATOM 638 C CA . ALA A 1 76 ? 3.660 -23.743 -13.144 1.00 91.50 76 ALA A CA 1
ATOM 639 C C . ALA A 1 76 ? 4.257 -22.419 -13.648 1.00 91.50 76 ALA A C 1
ATOM 641 O O . ALA A 1 76 ? 3.781 -21.329 -13.344 1.00 91.50 76 ALA A O 1
ATOM 642 N N . THR A 1 77 ? 5.333 -22.488 -14.422 1.00 92.88 77 THR A N 1
ATOM 643 C CA . THR A 1 77 ? 5.835 -21.284 -15.094 1.00 92.88 77 THR A CA 1
ATOM 644 C C . THR A 1 77 ? 4.964 -21.002 -16.324 1.00 92.88 77 THR A C 1
ATOM 646 O O . THR A 1 77 ? 4.735 -21.943 -17.084 1.00 92.88 77 THR A O 1
ATOM 649 N N . PRO A 1 78 ? 4.532 -19.753 -16.599 1.00 92.94 78 PRO A N 1
ATOM 650 C CA . PRO A 1 78 ? 3.554 -19.446 -17.657 1.00 92.94 78 PRO A CA 1
ATOM 651 C C . PRO A 1 78 ? 3.863 -19.993 -19.060 1.00 92.94 78 PRO A C 1
ATOM 653 O O . PRO A 1 78 ? 2.952 -20.299 -19.825 1.00 92.94 78 PRO A O 1
ATOM 656 N N . VAL A 1 79 ? 5.144 -20.202 -19.388 1.00 93.75 79 VAL A N 1
ATOM 657 C CA . VAL A 1 79 ? 5.577 -20.849 -20.643 1.00 93.75 79 VAL A CA 1
ATOM 658 C C . VAL A 1 79 ? 4.995 -22.264 -20.836 1.00 93.75 79 VAL A C 1
ATOM 660 O O . VAL A 1 79 ? 4.975 -22.770 -21.954 1.00 93.75 79 VAL A O 1
ATOM 663 N N . LEU A 1 80 ? 4.502 -22.901 -19.767 1.00 95.38 80 LEU A N 1
ATOM 664 C CA . LEU A 1 80 ? 3.904 -24.239 -19.758 1.00 95.38 80 LEU A CA 1
ATOM 665 C C . LEU A 1 80 ? 2.372 -24.249 -19.942 1.00 95.38 80 LEU A C 1
ATOM 667 O O . LEU A 1 80 ? 1.786 -25.331 -20.011 1.00 95.38 80 LEU A O 1
ATOM 671 N N . PHE A 1 81 ? 1.706 -23.088 -20.036 1.00 95.81 81 PHE A N 1
ATOM 672 C CA . PHE A 1 81 ? 0.238 -23.016 -20.127 1.00 95.81 81 PHE A CA 1
ATOM 673 C C . PHE A 1 81 ? -0.346 -23.649 -21.398 1.00 95.81 81 PHE A C 1
ATOM 675 O O . PHE A 1 81 ? -1.439 -24.209 -21.347 1.00 95.81 81 PHE A O 1
ATOM 682 N N . ALA A 1 82 ? 0.376 -23.597 -22.524 1.00 96.44 82 ALA A N 1
ATOM 683 C CA . ALA A 1 82 ? -0.009 -24.239 -23.788 1.00 96.44 82 ALA A CA 1
ATOM 684 C C . ALA A 1 82 ? -1.404 -23.837 -24.326 1.00 96.44 82 ALA A C 1
ATOM 686 O O . ALA A 1 82 ? -2.103 -24.641 -24.949 1.00 96.44 82 ALA A O 1
ATOM 687 N N . TYR A 1 83 ? -1.825 -22.589 -24.096 1.00 96.88 83 TYR A N 1
ATOM 688 C CA . TYR A 1 83 ? -3.135 -22.079 -24.527 1.00 96.88 83 TYR A CA 1
ATOM 689 C C . TYR A 1 83 ? -3.297 -21.989 -26.053 1.00 96.88 83 TYR A C 1
ATOM 691 O O . TYR A 1 83 ? -4.413 -22.020 -26.564 1.00 96.88 83 TYR A O 1
ATOM 699 N N . ASP A 1 84 ? -2.187 -21.924 -26.785 1.00 94.88 84 ASP A N 1
ATOM 700 C CA . ASP A 1 84 ? -2.109 -21.909 -28.249 1.00 94.88 84 ASP A CA 1
ATOM 701 C C . ASP A 1 84 ? -2.210 -23.311 -28.879 1.00 94.88 84 ASP A C 1
ATOM 703 O O . ASP A 1 84 ? -2.264 -23.457 -30.103 1.00 94.88 84 ASP A O 1
ATOM 707 N N . ARG A 1 85 ? -2.216 -24.368 -28.059 1.00 96.12 85 ARG A N 1
ATOM 708 C CA . ARG A 1 85 ? -2.157 -25.760 -28.517 1.00 96.12 85 ARG A CA 1
ATOM 709 C C . ARG A 1 85 ? -3.548 -26.386 -28.633 1.00 96.12 85 ARG A C 1
ATOM 711 O O . ARG A 1 85 ? -4.488 -25.938 -27.969 1.00 96.12 85 ARG A O 1
ATOM 718 N N . PRO A 1 86 ? -3.698 -27.461 -29.439 1.00 97.19 86 PRO A N 1
ATOM 719 C CA . PRO A 1 86 ? -4.932 -28.239 -29.468 1.00 97.19 86 PRO A CA 1
ATOM 720 C C . PRO A 1 86 ? -5.354 -28.662 -28.058 1.00 97.19 86 PRO A C 1
ATOM 722 O O . PRO A 1 86 ? -4.518 -29.119 -27.278 1.00 97.19 86 PRO A O 1
ATOM 725 N N . VAL A 1 87 ? -6.651 -28.556 -27.754 1.00 97.81 87 VAL A N 1
ATOM 726 C CA . VAL A 1 87 ? -7.207 -28.764 -26.401 1.00 97.81 87 VAL A CA 1
ATOM 727 C C . VAL A 1 87 ? -6.757 -30.089 -25.784 1.00 97.81 87 VAL A C 1
ATOM 729 O O . VAL A 1 87 ? -6.370 -30.122 -24.622 1.00 97.81 87 VAL A O 1
ATOM 732 N N . ALA A 1 88 ? -6.735 -31.173 -26.566 1.00 97.44 88 ALA A N 1
ATOM 733 C CA . ALA A 1 88 ? -6.288 -32.481 -26.089 1.00 97.44 88 ALA A CA 1
ATOM 734 C C . ALA A 1 88 ? -4.818 -32.481 -25.627 1.00 97.44 88 ALA A C 1
ATOM 736 O O . ALA A 1 88 ? -4.495 -33.094 -24.614 1.00 97.44 88 ALA A O 1
ATOM 737 N N . HIS A 1 89 ? -3.935 -31.771 -26.338 1.00 97.81 89 HIS A N 1
ATOM 738 C CA . HIS A 1 89 ? -2.519 -31.667 -25.979 1.00 97.81 89 HIS A CA 1
ATOM 739 C C . HIS A 1 89 ? -2.334 -30.768 -24.755 1.00 97.81 89 HIS A C 1
ATOM 741 O O . HIS A 1 89 ? -1.578 -31.110 -23.853 1.00 97.81 89 HIS A O 1
ATOM 747 N N . ALA A 1 90 ? -3.046 -29.639 -24.698 1.00 97.88 90 ALA A N 1
ATOM 748 C CA . ALA A 1 90 ? -2.993 -28.727 -23.558 1.00 97.88 90 ALA A CA 1
ATOM 749 C C . ALA A 1 90 ? -3.548 -29.367 -22.275 1.00 97.88 90 ALA A C 1
ATOM 751 O O . ALA A 1 90 ? -2.976 -29.180 -21.206 1.00 97.88 90 ALA A O 1
ATOM 752 N N . ALA A 1 91 ? -4.617 -30.165 -22.375 1.00 98.38 91 ALA A N 1
ATOM 753 C CA . ALA A 1 91 ? -5.193 -30.887 -21.244 1.00 98.38 91 ALA A CA 1
ATOM 754 C C . ALA A 1 91 ? -4.246 -31.969 -20.697 1.00 98.38 91 ALA A C 1
ATOM 756 O O . ALA A 1 91 ? -4.051 -32.047 -19.487 1.00 98.38 91 ALA A O 1
ATOM 757 N N . ASP A 1 92 ? -3.621 -32.765 -21.571 1.00 98.00 92 ASP A N 1
ATOM 758 C CA . ASP A 1 92 ? -2.622 -33.767 -21.166 1.00 98.00 92 ASP A CA 1
ATOM 759 C C . ASP A 1 92 ? -1.365 -33.103 -20.571 1.00 98.00 92 ASP A C 1
ATOM 761 O O . ASP A 1 92 ? -0.864 -33.523 -19.530 1.00 98.00 92 ASP A O 1
ATOM 765 N N . CYS A 1 93 ? -0.918 -31.992 -21.167 1.00 97.75 93 CYS A N 1
ATOM 766 C CA . CYS A 1 93 ? 0.170 -31.161 -20.655 1.00 97.75 93 CYS A CA 1
ATOM 767 C C . CYS A 1 93 ? -0.147 -30.588 -19.263 1.00 97.75 93 CYS A C 1
ATOM 769 O O . CYS A 1 93 ? 0.692 -30.649 -18.366 1.00 97.75 93 CYS A O 1
ATOM 771 N N . ALA A 1 94 ? -1.365 -30.077 -19.054 1.00 98.56 94 ALA A N 1
ATOM 772 C CA . ALA A 1 94 ? -1.810 -29.593 -17.752 1.00 98.56 94 ALA A CA 1
ATOM 773 C C . ALA A 1 94 ? -1.791 -30.707 -16.700 1.00 98.56 94 ALA A C 1
ATOM 775 O O . ALA A 1 94 ? -1.200 -30.513 -15.642 1.00 98.56 94 ALA A O 1
ATOM 776 N N . GLN A 1 95 ? -2.342 -31.886 -17.006 1.00 98.50 95 GLN A N 1
ATOM 777 C CA . GLN A 1 95 ? -2.334 -33.026 -16.083 1.00 98.50 95 GLN A CA 1
ATOM 778 C C . GLN A 1 95 ? -0.914 -33.435 -15.689 1.00 98.50 95 GLN A C 1
ATOM 780 O O . GLN A 1 95 ? -0.633 -33.564 -14.500 1.00 98.50 95 GLN A O 1
ATOM 785 N N . LEU A 1 96 ? -0.011 -33.547 -16.668 1.00 98.06 96 LEU A N 1
ATOM 786 C CA . LEU A 1 96 ? 1.396 -33.883 -16.448 1.00 98.06 96 LEU A CA 1
ATOM 787 C C . LEU A 1 96 ? 2.068 -32.934 -15.443 1.00 98.06 96 LEU A C 1
ATOM 789 O O . LEU A 1 96 ? 2.701 -33.387 -14.490 1.00 98.06 96 LEU A O 1
ATOM 793 N N . PHE A 1 97 ? 1.938 -31.620 -15.642 1.00 98.38 97 PHE A N 1
ATOM 794 C CA . PHE A 1 97 ? 2.582 -30.640 -14.763 1.00 98.38 97 PHE A CA 1
ATOM 795 C C . PHE A 1 97 ? 1.861 -30.477 -13.423 1.00 98.38 97 PHE A C 1
ATOM 797 O O . PHE A 1 97 ? 2.515 -30.247 -12.408 1.00 98.38 97 PHE A O 1
ATOM 804 N N . ASN A 1 98 ? 0.541 -30.645 -13.384 1.00 98.75 98 ASN A N 1
ATOM 805 C CA . ASN A 1 98 ? -0.220 -30.632 -12.138 1.00 98.75 98 ASN A CA 1
ATOM 806 C C . ASN A 1 98 ? 0.183 -31.803 -11.232 1.00 98.75 98 ASN A C 1
ATOM 808 O O . ASN A 1 98 ? 0.448 -31.600 -10.046 1.00 98.75 98 ASN A O 1
ATOM 812 N N . ASP A 1 99 ? 0.312 -33.001 -11.801 1.00 98.56 99 ASP A N 1
ATOM 813 C CA . ASP A 1 99 ? 0.737 -34.190 -11.065 1.00 98.56 99 ASP A CA 1
ATOM 814 C C . ASP A 1 99 ? 2.193 -34.036 -10.582 1.00 98.56 99 ASP A C 1
ATOM 816 O O . ASP A 1 99 ? 2.474 -34.246 -9.400 1.00 98.56 99 ASP A O 1
ATOM 820 N N . ALA A 1 100 ? 3.095 -33.526 -11.431 1.00 98.12 100 ALA A N 1
ATOM 821 C CA . ALA A 1 100 ? 4.479 -33.235 -11.044 1.00 98.12 100 ALA A CA 1
ATOM 822 C C . ALA A 1 100 ? 4.592 -32.175 -9.925 1.00 98.12 100 ALA A C 1
ATOM 824 O O . ALA A 1 100 ? 5.472 -32.261 -9.065 1.00 98.12 100 ALA A O 1
ATOM 825 N N . ALA A 1 101 ? 3.693 -31.183 -9.888 1.00 98.38 101 ALA A N 1
ATOM 826 C CA . ALA A 1 101 ? 3.648 -30.212 -8.795 1.00 98.38 101 ALA A CA 1
ATOM 827 C C . ALA A 1 101 ? 3.322 -30.895 -7.458 1.00 98.38 101 ALA A C 1
ATOM 829 O O . ALA A 1 101 ? 3.942 -30.592 -6.438 1.00 98.38 101 ALA A O 1
ATOM 830 N N . LEU A 1 102 ? 2.366 -31.832 -7.449 1.00 98.25 102 LEU A N 1
ATOM 831 C CA . LEU A 1 102 ? 2.015 -32.591 -6.246 1.00 98.25 102 LEU A CA 1
ATOM 832 C C . LEU A 1 102 ? 3.140 -33.534 -5.809 1.00 98.25 102 LEU A C 1
ATOM 834 O O . LEU A 1 102 ? 3.382 -33.657 -4.608 1.00 98.25 102 LEU A O 1
ATOM 838 N N . GLU A 1 103 ? 3.861 -34.144 -6.751 1.00 97.56 103 GLU A N 1
ATOM 839 C CA . GLU A 1 103 ? 5.053 -34.950 -6.458 1.00 97.56 103 GLU A CA 1
ATOM 840 C C . GLU A 1 103 ? 6.146 -34.128 -5.759 1.00 97.56 103 GLU A C 1
ATOM 842 O O . GLU A 1 103 ? 6.751 -34.595 -4.788 1.00 97.56 103 GLU A O 1
ATOM 847 N N . LEU A 1 104 ? 6.362 -32.881 -6.194 1.00 96.81 104 LEU A N 1
ATOM 848 C CA . LEU A 1 104 ? 7.279 -31.959 -5.524 1.00 96.81 104 LEU A CA 1
ATOM 849 C C . LEU A 1 104 ? 6.740 -31.538 -4.145 1.00 96.81 104 LEU A C 1
ATOM 851 O O . LEU A 1 104 ? 7.476 -31.547 -3.156 1.00 96.81 104 LEU A O 1
ATOM 855 N N . CYS A 1 105 ? 5.441 -31.232 -4.036 1.00 97.75 105 CYS A N 1
ATOM 856 C CA . CYS A 1 105 ? 4.815 -30.886 -2.758 1.00 97.75 105 CYS A CA 1
ATOM 857 C C . CYS A 1 105 ? 4.892 -32.021 -1.725 1.00 97.75 105 CYS A C 1
ATOM 859 O O . CYS A 1 105 ? 5.083 -31.745 -0.537 1.00 97.75 105 CYS A O 1
ATOM 861 N N . ALA A 1 106 ? 4.789 -33.283 -2.152 1.00 97.50 106 ALA A N 1
ATOM 862 C CA . ALA A 1 106 ? 4.907 -34.452 -1.280 1.00 97.50 106 ALA A CA 1
ATOM 863 C C . ALA A 1 106 ? 6.284 -34.539 -0.597 1.00 97.50 106 ALA A C 1
ATOM 865 O O . ALA A 1 106 ? 6.388 -35.000 0.540 1.00 97.50 106 ALA A O 1
ATOM 866 N N . GLN A 1 107 ? 7.328 -34.031 -1.256 1.00 96.69 107 GLN A N 1
ATOM 867 C CA . GLN A 1 107 ? 8.693 -33.951 -0.725 1.00 96.69 107 GLN A CA 1
ATOM 868 C C . GLN A 1 107 ? 8.929 -32.672 0.100 1.00 96.69 107 GLN A C 1
ATOM 870 O O . GLN A 1 107 ? 9.863 -32.594 0.893 1.00 96.69 107 GLN A O 1
ATOM 875 N N . GLY A 1 108 ? 8.036 -31.686 -0.003 1.00 94.44 108 GLY A N 1
ATOM 876 C CA . GLY A 1 108 ? 8.129 -30.379 0.647 1.00 94.44 108 GLY A CA 1
ATOM 877 C C . GLY A 1 108 ? 7.840 -30.342 2.151 1.00 94.44 108 GLY A C 1
ATOM 878 O O . GLY A 1 108 ? 7.540 -29.271 2.674 1.00 94.44 108 GLY A O 1
ATOM 879 N N . LYS A 1 109 ? 7.848 -31.484 2.857 1.00 95.00 109 LYS A N 1
ATOM 880 C CA . LYS A 1 109 ? 7.653 -31.592 4.325 1.00 95.00 109 LYS A CA 1
ATOM 881 C C . LYS A 1 109 ? 6.405 -30.853 4.854 1.00 95.00 109 LYS A C 1
ATOM 883 O O . LYS A 1 109 ? 6.406 -30.323 5.961 1.00 95.00 109 LYS A O 1
ATOM 888 N N . GLY A 1 110 ? 5.335 -30.798 4.053 1.00 94.56 110 GLY A N 1
ATOM 889 C CA . GLY A 1 110 ? 4.085 -30.094 4.379 1.00 94.56 110 GLY A CA 1
ATOM 890 C C . GLY A 1 110 ? 4.114 -28.568 4.197 1.00 94.56 110 GLY A C 1
ATOM 891 O O . GLY A 1 110 ? 3.075 -27.928 4.365 1.00 94.56 110 GLY A O 1
ATOM 892 N N . ARG A 1 111 ? 5.264 -28.002 3.817 1.00 97.44 111 ARG A N 1
ATOM 893 C CA . ARG A 1 111 ? 5.511 -26.562 3.623 1.00 97.44 111 ARG A CA 1
ATOM 894 C C . ARG A 1 111 ? 5.374 -26.105 2.173 1.00 97.44 111 ARG A C 1
ATOM 896 O O . ARG A 1 111 ? 5.302 -24.908 1.917 1.00 97.44 111 ARG A O 1
ATOM 903 N N . LEU A 1 112 ? 5.303 -27.040 1.229 1.00 98.31 112 LEU A N 1
ATOM 904 C CA . LEU A 1 112 ? 4.994 -26.751 -0.167 1.00 98.31 112 LEU A CA 1
ATOM 905 C C . LEU A 1 112 ? 3.537 -27.114 -0.460 1.00 98.31 112 LEU A C 1
ATOM 907 O O . LEU A 1 112 ? 3.068 -28.207 -0.128 1.00 98.31 112 LEU A O 1
ATOM 911 N N . LYS A 1 113 ? 2.826 -26.179 -1.080 1.00 98.25 113 LYS A N 1
ATOM 912 C CA . LYS A 1 113 ? 1.467 -26.332 -1.614 1.00 98.25 113 LYS A CA 1
ATOM 913 C C . LYS A 1 113 ? 1.464 -25.892 -3.067 1.00 98.25 113 LYS A C 1
ATOM 915 O O . LYS A 1 113 ? 2.412 -25.244 -3.483 1.00 98.25 113 LYS A O 1
ATOM 920 N N . SER A 1 114 ? 0.420 -26.202 -3.827 1.00 98.44 114 SER A N 1
ATOM 921 C CA . SER A 1 114 ? 0.397 -25.877 -5.253 1.00 98.44 114 SER A CA 1
ATOM 922 C C . SER A 1 114 ? -0.919 -25.275 -5.732 1.00 98.44 114 SER A C 1
ATOM 924 O O . SER A 1 114 ? -2.003 -25.597 -5.231 1.00 98.44 114 SER A O 1
ATOM 926 N N . LEU A 1 115 ? -0.805 -24.422 -6.748 1.00 98.81 115 LEU A N 1
ATOM 927 C CA . LEU A 1 115 ? -1.884 -24.072 -7.667 1.00 98.81 115 LEU A CA 1
ATOM 928 C C . LEU A 1 115 ? -1.697 -24.879 -8.956 1.00 98.81 115 LEU A C 1
ATOM 930 O O . LEU A 1 115 ? -0.572 -25.050 -9.422 1.00 98.81 115 LEU A O 1
ATOM 934 N N . CYS A 1 116 ? -2.786 -25.407 -9.507 1.00 98.75 116 CYS A N 1
ATOM 935 C CA . CYS A 1 116 ? -2.763 -26.111 -10.790 1.00 98.75 116 CYS A CA 1
ATOM 936 C C . CYS A 1 116 ? -2.770 -25.135 -11.978 1.00 98.75 116 CYS A C 1
ATOM 938 O O . CYS A 1 116 ? -3.082 -23.960 -11.810 1.00 98.75 116 CYS A O 1
ATOM 940 N N . GLN A 1 117 ? -2.466 -25.626 -13.176 1.00 98.62 117 GLN A N 1
ATOM 941 C CA . GLN A 1 117 ? -2.787 -24.977 -14.450 1.00 98.62 117 GLN A CA 1
ATOM 942 C C . GLN A 1 117 ? -3.965 -25.693 -15.129 1.00 98.62 117 GLN A C 1
ATOM 944 O O . GLN A 1 117 ? -4.247 -26.855 -14.833 1.00 98.62 117 GLN A O 1
ATOM 949 N N . VAL A 1 118 ? -4.642 -25.026 -16.064 1.00 98.81 118 VAL A N 1
ATOM 950 C CA . VAL A 1 118 ? -5.810 -25.569 -16.784 1.00 98.81 118 VAL A CA 1
ATOM 951 C C . VAL A 1 118 ? -5.749 -25.215 -18.273 1.00 98.81 118 VAL A C 1
ATOM 953 O O . VAL A 1 118 ? -5.188 -24.177 -18.595 1.00 98.81 118 VAL A O 1
ATOM 956 N N . PRO A 1 119 ? -6.332 -26.001 -19.195 1.00 98.38 119 PRO A N 1
ATOM 957 C CA . PRO A 1 119 ? -6.405 -25.653 -20.620 1.00 98.38 119 PRO A CA 1
ATOM 958 C C . PRO A 1 119 ? -7.482 -24.581 -20.890 1.00 98.38 119 PRO A C 1
ATOM 960 O O . PRO A 1 119 ? -8.562 -24.884 -21.392 1.00 98.38 119 PRO A O 1
ATOM 963 N N . LEU A 1 120 ? -7.208 -23.323 -20.528 1.00 98.50 120 LEU A N 1
ATOM 964 C CA . LEU A 1 120 ? -8.201 -22.235 -20.481 1.00 98.50 120 LEU A CA 1
ATOM 965 C C . LEU A 1 120 ? -8.822 -21.861 -21.843 1.00 98.50 120 LEU A C 1
ATOM 967 O O . LEU A 1 120 ? -9.857 -21.199 -21.886 1.00 98.50 120 LEU A O 1
ATOM 971 N N . GLN A 1 121 ? -8.241 -22.306 -22.961 1.00 97.88 121 GLN A N 1
ATOM 972 C CA . GLN A 1 121 ? -8.848 -22.158 -24.287 1.00 97.88 121 GLN A CA 1
ATOM 973 C C . GLN A 1 121 ? -10.159 -22.945 -24.460 1.00 97.88 121 GLN A C 1
ATOM 975 O O . GLN A 1 121 ? -10.938 -22.622 -25.359 1.00 97.88 121 GLN A O 1
ATOM 980 N N . ASP A 1 122 ? -10.416 -23.937 -23.599 1.00 98.44 122 ASP A N 1
ATOM 981 C CA . ASP A 1 122 ? -11.646 -24.728 -23.556 1.00 98.44 122 ASP A CA 1
ATOM 982 C C . ASP A 1 122 ? -12.200 -24.773 -22.124 1.00 98.44 122 ASP A C 1
ATOM 984 O O . ASP A 1 122 ? -11.606 -25.354 -21.217 1.00 98.44 122 ASP A O 1
ATOM 988 N N . ILE A 1 123 ? -13.351 -24.130 -21.915 1.00 98.38 123 ILE A N 1
ATOM 989 C CA . ILE A 1 123 ? -13.908 -23.900 -20.575 1.00 98.38 123 ILE A CA 1
ATOM 990 C C . ILE A 1 123 ? -14.344 -25.205 -19.904 1.00 98.38 123 ILE A C 1
ATOM 992 O O . ILE A 1 123 ? -14.123 -25.379 -18.707 1.00 98.38 123 ILE A O 1
ATOM 996 N N . ASP A 1 124 ? -14.892 -26.158 -20.659 1.00 97.75 124 ASP A N 1
ATOM 997 C CA . ASP A 1 124 ? -15.303 -27.449 -20.108 1.00 97.75 124 ASP A CA 1
ATOM 998 C C . ASP A 1 124 ? -14.091 -28.273 -19.665 1.00 97.75 124 ASP A C 1
ATOM 1000 O O . ASP A 1 124 ? -14.103 -28.878 -18.588 1.00 97.75 124 ASP A O 1
ATOM 1004 N N . ALA A 1 125 ? -13.036 -28.311 -20.483 1.00 98.62 125 ALA A N 1
ATOM 1005 C CA . ALA A 1 125 ? -11.783 -28.967 -20.135 1.00 98.62 125 ALA A CA 1
ATOM 1006 C C . ALA A 1 125 ? -11.114 -28.287 -18.931 1.00 98.62 125 ALA A C 1
ATOM 1008 O O . ALA A 1 125 ? -10.647 -28.981 -18.025 1.00 98.62 125 ALA A O 1
ATOM 1009 N N . ALA A 1 126 ? -11.128 -26.952 -18.876 1.00 98.81 126 ALA A N 1
ATOM 1010 C CA . ALA A 1 126 ? -10.579 -26.187 -17.765 1.00 98.81 126 ALA A CA 1
ATOM 1011 C C . ALA A 1 126 ? -11.321 -26.454 -16.447 1.00 98.81 126 ALA A C 1
ATOM 1013 O O . ALA A 1 126 ? -10.685 -26.757 -15.436 1.00 98.81 126 ALA A O 1
ATOM 1014 N N . CYS A 1 127 ? -12.659 -26.422 -16.453 1.00 98.75 127 CYS A N 1
ATOM 1015 C CA . CYS A 1 127 ? -13.475 -26.738 -15.279 1.00 98.75 127 CYS A CA 1
ATOM 1016 C C . CYS A 1 127 ? -13.242 -28.177 -14.794 1.00 98.75 127 CYS A C 1
ATOM 1018 O O . CYS A 1 127 ? -13.070 -28.406 -13.594 1.00 98.75 127 CYS A O 1
ATOM 1020 N N . LYS A 1 128 ? -13.185 -29.152 -15.716 1.00 98.62 128 LYS A N 1
ATOM 1021 C CA . LYS A 1 128 ? -12.914 -30.564 -15.387 1.00 98.62 128 LYS A CA 1
ATOM 1022 C C . LYS A 1 128 ? -11.544 -30.749 -14.743 1.00 98.62 128 LYS A C 1
ATOM 1024 O O . LYS A 1 128 ? -11.442 -31.469 -13.746 1.00 98.62 128 LYS A O 1
ATOM 1029 N N . GLU A 1 129 ? -10.512 -30.115 -15.296 1.00 98.88 129 GLU A N 1
ATOM 1030 C CA . GLU A 1 129 ? -9.158 -30.217 -14.753 1.00 98.88 129 GLU A CA 1
ATOM 1031 C C . GLU A 1 129 ? -9.050 -29.530 -13.391 1.00 98.88 129 GLU A C 1
ATOM 1033 O O . GLU A 1 129 ? -8.508 -30.127 -12.462 1.00 98.88 129 GLU A O 1
ATOM 1038 N N . LEU A 1 130 ? -9.670 -28.357 -13.208 1.00 98.88 130 LEU A N 1
ATOM 1039 C CA . LEU A 1 130 ? -9.733 -27.708 -11.898 1.00 98.88 130 LEU A CA 1
ATOM 1040 C C . LEU A 1 130 ? -10.341 -28.642 -10.844 1.00 98.88 130 LEU A C 1
ATOM 1042 O O . LEU A 1 130 ? -9.724 -28.886 -9.808 1.00 98.88 130 LEU A O 1
ATOM 1046 N N . SER A 1 131 ? -11.516 -29.218 -11.108 1.00 98.75 131 SER A N 1
ATOM 1047 C CA . SER A 1 131 ? -12.182 -30.126 -10.165 1.00 98.75 131 SER A CA 1
ATOM 1048 C C . SER A 1 131 ? -11.372 -31.407 -9.904 1.00 98.75 131 SER A C 1
ATOM 1050 O O . SER A 1 131 ? -11.439 -31.988 -8.816 1.00 98.75 131 SER A O 1
ATOM 1052 N N . ARG A 1 132 ? -10.586 -31.891 -10.878 1.00 98.69 132 ARG A N 1
ATOM 1053 C CA . ARG A 1 132 ? -9.629 -32.992 -10.664 1.00 98.69 132 ARG A CA 1
ATOM 1054 C C . ARG A 1 132 ? -8.525 -32.562 -9.697 1.00 98.69 132 ARG A C 1
ATOM 1056 O O . ARG A 1 132 ? -8.328 -33.222 -8.679 1.00 98.69 132 ARG A O 1
ATOM 1063 N N . CYS A 1 133 ? -7.870 -31.439 -9.969 1.00 98.81 133 CYS A N 1
ATOM 1064 C CA . CYS A 1 133 ? -6.769 -30.911 -9.167 1.00 98.81 133 CYS A CA 1
ATOM 1065 C C . CYS A 1 133 ? -7.189 -30.545 -7.740 1.00 98.81 133 CYS A C 1
ATOM 1067 O O . CYS A 1 133 ? -6.464 -30.841 -6.789 1.00 98.81 133 CYS A O 1
ATOM 1069 N N . ARG A 1 134 ? -8.380 -29.966 -7.559 1.00 98.19 134 ARG A N 1
ATOM 1070 C CA . ARG A 1 134 ? -8.938 -29.667 -6.232 1.00 98.19 134 ARG A CA 1
ATOM 1071 C C . ARG A 1 134 ? -9.112 -30.931 -5.396 1.00 98.19 134 ARG A C 1
ATOM 1073 O O . ARG A 1 134 ? -8.698 -30.951 -4.240 1.00 98.19 134 ARG A O 1
ATOM 1080 N N . ARG A 1 135 ? -9.631 -32.012 -5.991 1.00 98.44 135 ARG A N 1
ATOM 1081 C CA . ARG A 1 135 ? -9.731 -33.328 -5.330 1.00 98.44 135 ARG A CA 1
ATOM 1082 C C . ARG A 1 135 ? -8.366 -33.960 -5.052 1.00 98.44 135 ARG A C 1
ATOM 1084 O O . ARG A 1 135 ? -8.227 -34.654 -4.051 1.00 98.44 135 ARG A O 1
ATOM 1091 N N . ALA A 1 136 ? -7.377 -33.715 -5.911 1.00 98.00 136 ALA A N 1
ATOM 1092 C CA . ALA A 1 136 ? -6.014 -34.219 -5.744 1.00 98.00 136 ALA A CA 1
ATOM 1093 C C . ALA A 1 136 ? -5.196 -33.451 -4.684 1.00 98.00 136 ALA A C 1
ATOM 1095 O O . ALA A 1 136 ? -4.188 -33.965 -4.207 1.00 98.00 136 ALA A O 1
ATOM 1096 N N . GLY A 1 137 ? -5.636 -32.253 -4.278 1.00 97.44 137 GLY A N 1
ATOM 1097 C CA . GLY A 1 137 ? -5.039 -31.490 -3.175 1.00 97.44 137 GLY A CA 1
ATOM 1098 C C . GLY A 1 137 ? -4.440 -30.132 -3.550 1.00 97.44 137 GLY A C 1
ATOM 1099 O O . GLY A 1 137 ? -3.888 -29.464 -2.673 1.00 97.44 137 GLY A O 1
ATOM 1100 N N . HIS A 1 138 ? -4.566 -29.683 -4.803 1.00 98.69 138 HIS A N 1
ATOM 1101 C CA . HIS A 1 138 ? -4.204 -28.310 -5.170 1.00 98.69 138 HIS A CA 1
ATOM 1102 C C . HIS A 1 138 ? -5.115 -27.303 -4.457 1.00 98.69 138 HIS A C 1
ATOM 1104 O O . HIS A 1 138 ? -6.326 -27.508 -4.329 1.00 98.69 138 HIS A O 1
ATOM 1110 N N . LEU A 1 139 ? -4.556 -26.169 -4.030 1.00 98.62 139 LEU A N 1
ATOM 1111 C CA . LEU A 1 139 ? -5.298 -25.119 -3.315 1.00 98.62 139 LEU A CA 1
ATOM 1112 C C . LEU A 1 139 ? -6.129 -24.223 -4.243 1.00 98.62 139 LEU A C 1
ATOM 1114 O O . LEU A 1 139 ? -7.015 -23.493 -3.796 1.00 98.62 139 LEU A O 1
ATOM 1118 N N . GLY A 1 140 ? -5.872 -24.303 -5.542 1.00 98.69 140 GLY A N 1
ATOM 1119 C CA . GLY A 1 140 ? -6.510 -23.468 -6.540 1.00 98.69 140 GLY A CA 1
ATOM 1120 C C . GLY A 1 140 ? -5.830 -23.604 -7.891 1.00 98.69 140 GLY A C 1
ATOM 1121 O O . GLY A 1 140 ? -5.238 -24.645 -8.179 1.00 98.69 140 GLY A O 1
ATOM 1122 N N . VAL A 1 141 ? -5.903 -22.548 -8.692 1.00 98.88 141 VAL A N 1
ATOM 1123 C CA . VAL A 1 141 ? -5.402 -22.483 -10.063 1.00 98.88 141 VAL A CA 1
ATOM 1124 C C . VAL A 1 141 ? -4.602 -21.206 -10.290 1.00 98.88 141 VAL A C 1
ATOM 1126 O O . VAL A 1 141 ? -4.947 -20.146 -9.767 1.00 98.88 141 VAL A O 1
ATOM 1129 N N . GLN A 1 142 ? -3.539 -21.308 -11.078 1.00 98.88 142 GLN A N 1
ATOM 1130 C CA . GLN A 1 142 ? -2.912 -20.175 -11.732 1.00 98.88 142 GLN A CA 1
ATOM 1131 C C . GLN A 1 142 ? -3.320 -20.173 -13.205 1.00 98.88 142 GLN A C 1
ATOM 1133 O O . GLN A 1 142 ? -3.248 -21.204 -13.875 1.00 98.88 142 GLN A O 1
ATOM 1138 N N . ILE A 1 143 ? -3.743 -19.016 -13.703 1.00 98.69 143 ILE A N 1
ATOM 1139 C CA . ILE A 1 143 ? -4.110 -18.821 -15.105 1.00 98.69 143 ILE A CA 1
ATOM 1140 C C . ILE A 1 143 ? -3.323 -17.664 -15.714 1.00 98.69 143 ILE A C 1
ATOM 1142 O O . ILE A 1 143 ? -2.984 -16.704 -15.022 1.00 98.69 143 ILE A O 1
ATOM 1146 N N . GLY A 1 144 ? -3.080 -17.735 -17.024 1.00 97.81 144 GLY A N 1
ATOM 1147 C CA . GLY A 1 144 ? -2.715 -16.561 -17.815 1.00 97.81 144 GLY A CA 1
ATOM 1148 C C . GLY A 1 144 ? -3.798 -15.479 -17.760 1.00 97.81 144 GLY A C 1
ATOM 1149 O O . GLY A 1 144 ? -4.973 -15.769 -17.524 1.00 97.81 144 GLY A O 1
ATOM 1150 N N . ASN A 1 145 ? -3.403 -14.230 -17.983 1.00 96.50 145 ASN A N 1
ATOM 1151 C CA . ASN A 1 145 ? -4.301 -13.077 -17.921 1.00 96.50 145 ASN A CA 1
ATOM 1152 C C . ASN A 1 145 ? -5.181 -12.895 -19.175 1.00 96.50 145 ASN A C 1
ATOM 1154 O O . ASN A 1 145 ? -6.095 -12.076 -19.169 1.00 96.50 145 ASN A O 1
ATOM 1158 N N . HIS A 1 146 ? -4.928 -13.669 -20.230 1.00 97.44 146 HIS A N 1
ATOM 1159 C CA . HIS A 1 146 ? -5.733 -13.737 -21.446 1.00 97.44 146 HIS A CA 1
ATOM 1160 C C . HIS A 1 146 ? -5.515 -15.088 -22.160 1.00 97.44 146 HIS A C 1
ATOM 1162 O O . HIS A 1 146 ? -4.632 -15.872 -21.793 1.00 97.44 146 HIS A O 1
ATOM 1168 N N . VAL A 1 147 ? -6.329 -15.367 -23.183 1.00 96.38 147 VAL A N 1
ATOM 1169 C CA . VAL A 1 147 ? -6.176 -16.512 -24.097 1.00 96.38 147 VAL A CA 1
ATOM 1170 C C . VAL A 1 147 ? -6.278 -16.022 -25.540 1.00 96.38 147 VAL A C 1
ATOM 1172 O O . VAL A 1 147 ? -7.377 -15.821 -26.063 1.00 96.38 147 VAL A O 1
ATOM 1175 N N . GLY A 1 148 ? -5.134 -15.815 -26.197 1.00 92.38 148 GLY A N 1
ATOM 1176 C CA . GLY A 1 148 ? -5.104 -15.125 -27.490 1.00 92.38 148 GLY A CA 1
ATOM 1177 C C . GLY A 1 148 ? -5.740 -13.739 -27.355 1.00 92.38 148 GLY A C 1
ATOM 1178 O O . GLY A 1 148 ? -5.405 -13.002 -26.440 1.00 92.38 148 GLY A O 1
ATOM 1179 N N . GLU A 1 149 ? -6.725 -13.411 -28.186 1.00 92.81 149 GLU A N 1
ATOM 1180 C CA . GLU A 1 149 ? -7.429 -12.116 -28.118 1.00 92.81 149 GLU A CA 1
ATOM 1181 C C . GLU A 1 149 ? -8.487 -12.027 -26.994 1.00 92.81 149 GLU A C 1
ATOM 1183 O O . GLU A 1 149 ? -9.134 -10.993 -26.827 1.00 92.81 149 GLU A O 1
ATOM 1188 N N . LYS A 1 150 ? -8.725 -13.111 -26.242 1.00 96.81 150 LYS A N 1
ATOM 1189 C CA . LYS A 1 150 ? -9.742 -13.148 -25.181 1.00 96.81 150 LYS A CA 1
ATOM 1190 C C . LYS A 1 150 ? -9.172 -12.645 -23.859 1.00 96.81 150 LYS A C 1
ATOM 1192 O O . LYS A 1 150 ? -8.416 -13.362 -23.203 1.00 96.81 150 LYS A O 1
ATOM 1197 N N . ASN A 1 151 ? -9.591 -11.455 -23.448 1.00 97.56 151 ASN A N 1
ATOM 1198 C CA . ASN A 1 151 ? -9.353 -10.919 -22.107 1.00 97.56 151 ASN A CA 1
ATOM 1199 C C . ASN A 1 151 ? -10.206 -11.644 -21.049 1.00 97.56 151 ASN A C 1
ATOM 1201 O O . ASN A 1 151 ? -11.102 -12.424 -21.374 1.00 97.56 151 ASN A O 1
ATOM 1205 N N . LEU A 1 152 ? -9.960 -11.361 -19.766 1.00 97.94 152 LEU A N 1
ATOM 1206 C CA . LEU A 1 152 ? -10.682 -11.998 -18.655 1.00 97.94 152 LEU A CA 1
ATOM 1207 C C . LEU A 1 152 ? -12.190 -11.704 -18.604 1.00 97.94 152 LEU A C 1
ATOM 1209 O O . LEU A 1 152 ? -12.913 -12.408 -17.902 1.00 97.94 152 LEU A O 1
ATOM 1213 N N . ASP A 1 153 ? -12.670 -10.686 -19.317 1.00 97.62 153 ASP A N 1
ATOM 1214 C CA . ASP A 1 153 ? -14.094 -10.385 -19.466 1.00 97.62 153 ASP A CA 1
ATOM 1215 C C . ASP A 1 153 ? -14.803 -11.231 -20.538 1.00 97.62 153 ASP A C 1
ATOM 1217 O O . ASP A 1 153 ? -16.023 -11.122 -20.690 1.00 97.62 153 ASP A O 1
ATOM 1221 N N . ASP A 1 154 ? -14.082 -12.112 -21.245 1.00 98.44 154 ASP A N 1
ATOM 1222 C CA . ASP A 1 154 ? -14.692 -13.105 -22.132 1.00 98.44 154 ASP A CA 1
ATOM 1223 C C . ASP A 1 154 ? -15.744 -13.935 -21.365 1.00 98.44 154 ASP A C 1
ATOM 1225 O O . ASP A 1 154 ? -15.447 -14.471 -20.291 1.00 98.44 154 ASP A O 1
ATOM 1229 N N . PRO A 1 155 ? -16.972 -14.101 -21.897 1.00 97.00 155 PRO A N 1
ATOM 1230 C CA . PRO A 1 155 ? -18.040 -14.813 -21.195 1.00 97.00 155 PRO A CA 1
ATOM 1231 C C . PRO A 1 155 ? -17.679 -16.245 -20.776 1.00 97.00 155 PRO A C 1
ATOM 1233 O O . PRO A 1 155 ? -18.154 -16.727 -19.744 1.00 97.00 155 PRO A O 1
ATOM 1236 N N . GLY A 1 156 ? -16.837 -16.933 -21.553 1.00 97.56 156 GLY A N 1
ATOM 1237 C CA . GLY A 1 156 ? -16.343 -18.263 -21.219 1.00 97.56 156 GLY A CA 1
ATOM 1238 C C . GLY A 1 156 ? -15.385 -18.231 -20.032 1.00 97.56 156 GLY A C 1
ATOM 1239 O O . GLY A 1 156 ? -15.542 -19.012 -19.094 1.00 97.56 156 GLY A O 1
ATOM 1240 N N . ILE A 1 157 ? -14.442 -17.288 -20.016 1.00 98.50 157 ILE A N 1
ATOM 1241 C CA . ILE A 1 157 ? -13.514 -17.116 -18.888 1.00 98.50 157 ILE A CA 1
ATOM 1242 C C . ILE A 1 157 ? -14.270 -16.682 -17.624 1.00 98.50 157 ILE A C 1
ATOM 1244 O O . ILE A 1 157 ? -14.039 -17.242 -16.554 1.00 98.50 157 ILE A O 1
ATOM 1248 N N . VAL A 1 158 ? -15.248 -15.778 -17.731 1.00 98.38 158 VAL A N 1
ATOM 1249 C CA . VAL A 1 158 ? -16.137 -15.417 -16.610 1.00 98.38 158 VAL A CA 1
ATOM 1250 C C . VAL A 1 158 ? -16.897 -16.644 -16.088 1.00 98.38 158 VAL A C 1
ATOM 1252 O O . VAL A 1 158 ? -17.023 -16.821 -14.875 1.00 98.38 158 VAL A O 1
ATOM 1255 N N . THR A 1 159 ? -17.342 -17.541 -16.976 1.00 97.94 159 THR A N 1
ATOM 1256 C CA . THR A 1 159 ? -17.964 -18.822 -16.589 1.00 97.94 159 THR A CA 1
ATOM 1257 C C . THR A 1 159 ? -16.988 -19.715 -15.817 1.00 97.94 159 THR A C 1
ATOM 1259 O O . THR A 1 159 ? -17.348 -20.264 -14.776 1.00 97.94 159 THR A O 1
ATOM 1262 N N . PHE A 1 160 ? -15.733 -19.813 -16.261 1.00 98.75 160 PHE A N 1
ATOM 1263 C CA . PHE A 1 160 ? -14.691 -20.530 -15.522 1.00 98.75 160 PHE A CA 1
ATOM 1264 C C . PHE A 1 160 ? -14.439 -19.915 -14.134 1.00 98.75 160 PHE A C 1
ATOM 1266 O O . PHE A 1 160 ? -14.320 -20.638 -13.147 1.00 98.75 160 PHE A O 1
ATOM 1273 N N . LEU A 1 161 ? -14.425 -18.584 -14.016 1.00 98.75 161 LEU A N 1
ATOM 1274 C CA . LEU A 1 161 ? -14.262 -17.903 -12.727 1.00 98.75 161 LEU A CA 1
ATOM 1275 C C . LEU A 1 161 ? -15.439 -18.157 -11.768 1.00 98.75 161 LEU A C 1
ATOM 1277 O O . LEU A 1 161 ? -15.217 -18.285 -10.563 1.00 98.75 161 LEU A O 1
ATOM 1281 N N . HIS A 1 162 ? -16.671 -18.293 -12.269 1.00 98.31 162 HIS A N 1
ATOM 1282 C CA . HIS A 1 162 ? -17.795 -18.772 -11.455 1.00 98.31 162 HIS A CA 1
ATOM 1283 C C . HIS A 1 162 ? -17.540 -20.182 -10.912 1.00 98.31 162 HIS A C 1
ATOM 1285 O O . HIS A 1 162 ? -17.676 -20.399 -9.708 1.00 98.31 162 HIS A O 1
ATOM 1291 N N . HIS A 1 163 ? -17.080 -21.103 -11.763 1.00 98.44 163 HIS A N 1
ATOM 1292 C CA . HIS A 1 163 ? -16.729 -22.467 -11.350 1.00 98.44 163 HIS A CA 1
ATOM 1293 C C . HIS A 1 163 ? -15.622 -22.484 -10.283 1.00 98.44 163 HIS A C 1
ATOM 1295 O O . HIS A 1 163 ? -15.730 -23.188 -9.280 1.00 98.44 163 HIS A O 1
ATOM 1301 N N . CYS A 1 164 ? -14.595 -21.637 -10.422 1.00 98.75 164 CYS A N 1
ATOM 1302 C CA . CYS A 1 164 ? -13.571 -21.457 -9.389 1.00 98.75 164 CYS A CA 1
ATOM 1303 C C . CYS A 1 164 ? -14.164 -21.032 -8.038 1.00 98.75 164 CYS A C 1
ATOM 1305 O O . CYS A 1 164 ? -13.738 -21.533 -6.993 1.00 98.75 164 CYS A O 1
ATOM 1307 N N . ALA A 1 165 ? -15.132 -20.111 -8.045 1.00 97.88 165 ALA A N 1
ATOM 1308 C CA . ALA A 1 165 ? -15.796 -19.659 -6.827 1.00 97.88 165 ALA A CA 1
ATOM 1309 C C . ALA A 1 165 ? -16.619 -20.781 -6.169 1.00 97.88 165 ALA A C 1
ATOM 1311 O O . ALA A 1 165 ? -16.579 -20.916 -4.944 1.00 97.88 165 ALA A O 1
ATOM 1312 N N . ASP A 1 166 ? -17.310 -21.601 -6.964 1.00 97.25 166 ASP A N 1
ATOM 1313 C CA . ASP A 1 166 ? -18.117 -22.727 -6.480 1.00 97.25 166 ASP A CA 1
ATOM 1314 C C . ASP A 1 166 ? -17.251 -23.842 -5.864 1.00 97.25 166 ASP A C 1
ATOM 1316 O O . ASP A 1 166 ? -17.592 -24.394 -4.817 1.00 97.25 166 ASP A O 1
ATOM 1320 N N . GLU A 1 167 ? -16.073 -24.102 -6.437 1.00 97.44 167 GLU A N 1
ATOM 1321 C CA . GLU A 1 167 ? -15.054 -25.035 -5.919 1.00 97.44 167 GLU A CA 1
ATOM 1322 C C . GLU A 1 167 ? -14.237 -24.462 -4.734 1.00 97.44 167 GLU A C 1
ATOM 1324 O O . GLU A 1 167 ? -13.342 -25.119 -4.174 1.00 97.44 167 GLU A O 1
ATOM 1329 N N . GLY A 1 168 ? -14.484 -23.198 -4.364 1.00 97.31 168 GLY A N 1
ATOM 1330 C CA . GLY A 1 168 ? -13.715 -22.469 -3.353 1.00 97.31 168 GLY A CA 1
ATOM 1331 C C . GLY A 1 168 ? -12.222 -22.355 -3.687 1.00 97.31 168 GLY A C 1
ATOM 1332 O O . GLY A 1 168 ? -11.392 -22.225 -2.777 1.00 97.31 168 GLY A O 1
ATOM 1333 N N . ALA A 1 169 ? -11.869 -22.443 -4.970 1.00 98.50 169 ALA A N 1
ATOM 1334 C CA . ALA A 1 169 ? -10.503 -22.404 -5.467 1.00 98.50 169 ALA A CA 1
ATOM 1335 C C . ALA A 1 169 ? -9.920 -20.987 -5.354 1.00 98.50 169 ALA A C 1
ATOM 1337 O O . ALA A 1 169 ? -10.594 -19.993 -5.625 1.00 98.50 169 ALA A O 1
ATOM 1338 N N . ALA A 1 170 ? -8.654 -20.893 -4.949 1.00 98.75 170 ALA A N 1
ATOM 1339 C CA . ALA A 1 170 ? -7.878 -19.670 -5.128 1.00 98.75 170 ALA A CA 1
ATOM 1340 C C . ALA A 1 170 ? -7.517 -19.496 -6.614 1.00 98.75 170 ALA A C 1
ATOM 1342 O O . ALA A 1 170 ? -7.142 -20.471 -7.261 1.00 98.75 170 ALA A O 1
ATOM 1343 N N . VAL A 1 171 ? -7.608 -18.282 -7.153 1.00 98.88 171 VAL A N 1
ATOM 1344 C CA . VAL A 1 171 ? -7.233 -17.976 -8.543 1.00 98.88 171 VAL A CA 1
ATOM 1345 C C . VAL A 1 171 ? -6.096 -16.965 -8.537 1.00 98.88 171 VAL A C 1
ATOM 1347 O O . VAL A 1 171 ? -6.296 -15.829 -8.116 1.00 98.88 171 VAL A O 1
ATOM 1350 N N . LEU A 1 172 ? -4.912 -17.361 -8.999 1.00 98.88 172 LEU A N 1
ATOM 1351 C CA . LEU A 1 172 ? -3.797 -16.448 -9.252 1.00 98.88 172 LEU A CA 1
ATOM 1352 C C . LEU A 1 172 ? -3.739 -16.134 -10.749 1.00 98.88 172 LEU A C 1
ATOM 1354 O O . LEU A 1 172 ? -3.504 -17.019 -11.567 1.00 98.88 172 LEU A O 1
ATOM 1358 N N . VAL A 1 173 ? -3.949 -14.876 -11.113 1.00 98.81 173 VAL A N 1
ATOM 1359 C CA . VAL A 1 173 ? -3.802 -14.404 -12.489 1.00 98.81 173 VAL A CA 1
ATOM 1360 C C . VAL A 1 173 ? -2.368 -13.938 -12.686 1.00 98.81 173 VAL A C 1
ATOM 1362 O O . VAL A 1 173 ? -1.925 -12.991 -12.031 1.00 98.81 173 VAL A O 1
ATOM 1365 N N . HIS A 1 174 ? -1.659 -14.595 -13.598 1.00 98.50 174 HIS A N 1
ATOM 1366 C CA . HIS A 1 174 ? -0.292 -14.254 -13.955 1.00 98.50 174 HIS A CA 1
ATOM 1367 C C . HIS A 1 174 ? -0.249 -13.631 -15.357 1.00 98.50 174 HIS A C 1
ATOM 1369 O O . HIS A 1 174 ? -0.787 -14.221 -16.298 1.00 98.50 174 HIS A O 1
ATOM 1375 N N . PRO A 1 175 ? 0.404 -12.470 -15.539 1.00 96.50 175 PRO A N 1
ATOM 1376 C CA . PRO A 1 175 ? 0.567 -11.882 -16.860 1.00 96.50 175 PRO A CA 1
ATOM 1377 C C . PRO A 1 175 ? 1.477 -12.736 -17.752 1.00 96.50 175 PRO A C 1
ATOM 1379 O O . PRO A 1 175 ? 2.548 -13.181 -17.332 1.00 96.50 175 PRO A O 1
ATOM 1382 N N . TRP A 1 176 ? 1.056 -12.983 -18.985 1.00 93.31 176 TRP A N 1
ATOM 1383 C CA . TRP A 1 176 ? 1.804 -13.754 -19.978 1.00 93.31 176 TRP A CA 1
ATOM 1384 C C . TRP A 1 176 ? 1.535 -13.192 -21.375 1.00 93.31 176 TRP A C 1
ATOM 1386 O O . TRP A 1 176 ? 0.650 -12.368 -21.527 1.00 93.31 176 TRP A O 1
ATOM 1396 N N . ASP A 1 177 ? 2.340 -13.601 -22.361 1.00 91.19 177 ASP A N 1
ATOM 1397 C CA . ASP A 1 177 ? 2.146 -13.278 -23.783 1.00 91.19 177 ASP A CA 1
ATOM 1398 C C . ASP A 1 177 ? 1.888 -11.785 -24.072 1.00 91.19 177 ASP A C 1
ATOM 1400 O O . ASP A 1 177 ? 1.005 -11.393 -24.825 1.00 91.19 177 ASP A O 1
ATOM 1404 N N . MET A 1 178 ? 2.727 -10.938 -23.470 1.00 92.88 178 MET A N 1
ATOM 1405 C CA . MET A 1 178 ? 2.527 -9.492 -23.419 1.00 92.88 178 MET A CA 1
ATOM 1406 C C . MET A 1 178 ? 2.264 -8.848 -24.788 1.00 92.88 178 MET A C 1
ATOM 1408 O O . MET A 1 178 ? 3.024 -9.046 -25.744 1.00 92.88 178 MET A O 1
ATOM 1412 N N . PHE A 1 179 ? 1.266 -7.969 -24.863 1.00 89.50 179 PHE A N 1
ATOM 1413 C CA . PHE A 1 179 ? 0.999 -7.173 -26.052 1.00 89.50 179 PHE A CA 1
ATOM 1414 C C . PHE A 1 179 ? 2.198 -6.285 -26.422 1.00 89.50 179 PHE A C 1
ATOM 1416 O O . PHE A 1 179 ? 3.012 -5.864 -25.596 1.00 89.50 179 PHE A O 1
ATOM 1423 N N . GLY A 1 180 ? 2.324 -5.955 -27.710 1.00 90.00 180 GLY A N 1
ATOM 1424 C CA . GLY A 1 180 ? 3.334 -5.000 -28.179 1.00 90.00 180 GLY A CA 1
ATOM 1425 C C . GLY A 1 180 ? 4.785 -5.501 -28.126 1.00 90.00 180 GLY A C 1
ATOM 1426 O O . GLY A 1 180 ? 5.700 -4.691 -28.297 1.00 90.00 180 GLY A O 1
ATOM 1427 N N . GLN A 1 181 ? 5.018 -6.809 -27.955 1.00 88.94 181 GLN A N 1
ATOM 1428 C CA . GLN A 1 181 ? 6.348 -7.445 -27.937 1.00 88.94 181 GLN A CA 1
ATOM 1429 C C . GLN A 1 181 ? 7.278 -6.985 -29.073 1.00 88.94 181 GLN A C 1
ATOM 1431 O O . GLN A 1 181 ? 8.466 -6.757 -28.849 1.00 88.94 181 GLN A O 1
ATOM 1436 N N . GLN A 1 182 ? 6.742 -6.754 -30.276 1.00 94.31 182 GLN A N 1
ATOM 1437 C CA . GLN A 1 182 ? 7.506 -6.285 -31.443 1.00 94.31 182 GLN A CA 1
ATOM 1438 C C . GLN A 1 182 ? 8.219 -4.937 -31.209 1.00 94.31 182 GLN A C 1
ATOM 1440 O O . GLN A 1 182 ? 9.235 -4.653 -31.839 1.00 94.31 182 GLN A O 1
ATOM 1445 N N . ARG A 1 183 ? 7.709 -4.106 -30.289 1.00 95.62 183 ARG A N 1
ATOM 1446 C CA . ARG A 1 183 ? 8.298 -2.812 -29.900 1.00 95.62 183 ARG A CA 1
ATOM 1447 C C . ARG A 1 183 ? 9.221 -2.909 -28.686 1.00 95.62 183 ARG A C 1
ATOM 1449 O O . ARG A 1 183 ? 9.912 -1.943 -28.374 1.00 95.62 183 ARG A O 1
ATOM 1456 N N . MET A 1 184 ? 9.249 -4.059 -28.019 1.00 95.69 184 MET A N 1
ATOM 1457 C CA . MET A 1 184 ? 9.979 -4.299 -26.777 1.00 95.69 184 MET A CA 1
ATOM 1458 C C . MET A 1 184 ? 11.057 -5.400 -26.908 1.00 95.69 184 MET A C 1
ATOM 1460 O O . MET A 1 184 ? 11.203 -6.209 -26.000 1.00 95.69 184 MET A O 1
ATOM 1464 N N . PRO A 1 185 ? 11.870 -5.476 -27.983 1.00 93.12 185 PRO A N 1
ATOM 1465 C CA . PRO A 1 185 ? 12.778 -6.613 -28.186 1.00 93.12 185 PRO A CA 1
ATOM 1466 C C . PRO A 1 185 ? 14.026 -6.612 -27.283 1.00 93.12 185 PRO A C 1
ATOM 1468 O O . PRO A 1 185 ? 14.827 -7.540 -27.346 1.00 93.12 185 PRO A O 1
ATOM 1471 N N . LYS A 1 186 ? 14.259 -5.555 -26.494 1.00 92.12 186 LYS A N 1
ATOM 1472 C CA . LYS A 1 186 ? 15.503 -5.337 -25.734 1.00 92.12 186 LYS A CA 1
ATOM 1473 C C . LYS A 1 186 ? 15.225 -5.031 -24.262 1.00 92.12 186 LYS A C 1
ATOM 1475 O O . LYS A 1 186 ? 14.112 -4.663 -23.899 1.00 92.12 186 LYS A O 1
ATOM 1480 N N . TYR A 1 187 ? 16.267 -5.147 -23.436 1.00 92.31 187 TYR A N 1
ATOM 1481 C CA . TYR A 1 187 ? 16.307 -4.703 -22.030 1.00 92.31 187 TYR A CA 1
ATOM 1482 C C . TYR A 1 187 ? 15.232 -5.309 -21.119 1.00 92.31 187 TYR A C 1
ATOM 1484 O O . TYR A 1 187 ? 14.841 -4.690 -20.137 1.00 92.31 187 TYR A O 1
ATOM 1492 N N . MET A 1 188 ? 14.721 -6.494 -21.465 1.00 90.00 188 MET A N 1
ATOM 1493 C CA . MET A 1 188 ? 13.591 -7.120 -20.770 1.00 90.00 188 MET A CA 1
ATOM 1494 C C . MET A 1 188 ? 12.338 -6.227 -20.690 1.00 90.00 188 MET A C 1
ATOM 1496 O O . MET A 1 188 ? 11.493 -6.434 -19.825 1.00 90.00 188 MET A O 1
ATOM 1500 N N . MET A 1 189 ? 12.163 -5.284 -21.626 1.00 94.94 189 MET A N 1
ATOM 1501 C CA . MET A 1 189 ? 10.974 -4.424 -21.690 1.00 94.94 189 MET A CA 1
ATOM 1502 C C . MET A 1 189 ? 9.627 -5.172 -21.704 1.00 94.94 189 MET A C 1
ATOM 1504 O O . MET A 1 189 ? 8.674 -4.636 -21.140 1.00 94.94 189 MET A O 1
ATOM 1508 N N . PRO A 1 190 ? 9.495 -6.403 -22.246 1.00 94.25 190 PRO A N 1
ATOM 1509 C CA . PRO A 1 190 ? 8.248 -7.143 -22.107 1.00 94.25 190 PRO A CA 1
ATOM 1510 C C . PRO A 1 190 ? 7.894 -7.410 -20.637 1.00 94.25 190 PRO A C 1
ATOM 1512 O O . PRO A 1 190 ? 6.722 -7.378 -20.299 1.00 94.25 190 PRO A O 1
ATOM 1515 N N . TRP A 1 191 ? 8.879 -7.586 -19.749 1.00 93.31 191 TRP A N 1
ATOM 1516 C CA . TRP A 1 191 ? 8.669 -7.771 -18.307 1.00 93.31 191 TRP A CA 1
ATOM 1517 C C . TRP A 1 191 ? 8.526 -6.453 -17.545 1.00 93.31 191 TRP A C 1
ATOM 1519 O O . TRP A 1 191 ? 7.740 -6.377 -16.615 1.00 93.31 191 TRP A O 1
ATOM 1529 N N . THR A 1 192 ? 9.266 -5.407 -17.913 1.00 94.31 192 THR A N 1
ATOM 1530 C CA . THR A 1 192 ? 9.261 -4.146 -17.144 1.00 94.31 192 THR A CA 1
ATOM 1531 C C . THR A 1 192 ? 8.205 -3.141 -17.606 1.00 94.31 192 THR A C 1
ATOM 1533 O O . THR A 1 192 ? 7.903 -2.200 -16.877 1.00 94.31 192 THR A O 1
ATOM 1536 N N . VAL A 1 193 ? 7.626 -3.334 -18.796 1.00 96.50 193 VAL A N 1
ATOM 1537 C CA . VAL A 1 193 ? 6.583 -2.467 -19.372 1.00 96.50 193 VAL A CA 1
ATOM 1538 C C . VAL A 1 193 ? 5.352 -3.274 -19.772 1.00 96.50 193 VAL A C 1
ATOM 1540 O O . VAL A 1 193 ? 4.251 -2.962 -19.327 1.00 96.50 193 VAL A O 1
ATOM 1543 N N . GLY A 1 194 ? 5.528 -4.312 -20.596 1.00 96.69 194 GLY A N 1
ATOM 1544 C CA . GLY A 1 194 ? 4.405 -5.099 -21.120 1.00 96.69 194 GLY A CA 1
ATOM 1545 C C . GLY A 1 194 ? 3.620 -5.808 -20.018 1.00 96.69 194 GLY A C 1
ATOM 1546 O O . GLY A 1 194 ? 2.408 -5.671 -19.926 1.00 96.69 194 GLY A O 1
ATOM 1547 N N . MET A 1 195 ? 4.325 -6.514 -19.140 1.00 97.00 195 MET A N 1
ATOM 1548 C CA . MET A 1 195 ? 3.741 -7.363 -18.108 1.00 97.00 195 MET A CA 1
ATOM 1549 C C . MET A 1 195 ? 2.918 -6.577 -17.062 1.00 97.00 195 MET A C 1
ATOM 1551 O O . MET A 1 195 ? 1.779 -6.971 -16.811 1.00 97.00 195 MET A O 1
ATOM 1555 N N . PRO A 1 196 ? 3.380 -5.431 -16.512 1.00 98.06 196 PRO A N 1
ATOM 1556 C CA . PRO A 1 196 ? 2.530 -4.586 -15.670 1.00 98.06 196 PRO A CA 1
ATOM 1557 C C . PRO A 1 196 ? 1.283 -4.056 -16.389 1.00 98.06 196 PRO A C 1
ATOM 1559 O O . PRO A 1 196 ? 0.220 -3.943 -15.772 1.00 98.06 196 PRO A O 1
ATOM 1562 N N . ALA A 1 197 ? 1.401 -3.737 -17.683 1.00 98.00 197 ALA A N 1
ATOM 1563 C CA . ALA A 1 197 ? 0.285 -3.235 -18.477 1.00 98.00 197 ALA A CA 1
ATOM 1564 C C . ALA A 1 197 ? -0.754 -4.330 -18.779 1.00 98.00 197 ALA A C 1
ATOM 1566 O O . ALA A 1 197 ? -1.947 -4.044 -18.736 1.00 98.00 197 ALA A O 1
ATOM 1567 N N . GLU A 1 198 ? -0.325 -5.572 -19.016 1.00 97.50 198 GLU A N 1
ATOM 1568 C CA . GLU A 1 198 ? -1.203 -6.745 -19.161 1.00 97.50 198 GLU A CA 1
ATOM 1569 C C . GLU A 1 198 ? -2.041 -7.001 -17.906 1.00 97.50 198 GLU A C 1
ATOM 1571 O O . GLU A 1 198 ? -3.267 -7.157 -17.969 1.00 97.50 198 GLU A O 1
ATOM 1576 N N . THR A 1 199 ? -1.401 -6.988 -16.733 1.00 98.50 199 THR A N 1
ATOM 1577 C CA . THR A 1 199 ? -2.122 -7.170 -15.469 1.00 98.50 199 THR A CA 1
ATOM 1578 C C . THR A 1 199 ? -3.148 -6.058 -15.266 1.00 98.50 199 THR A C 1
ATOM 1580 O O . THR A 1 199 ? -4.305 -6.339 -14.950 1.00 98.50 199 THR A O 1
ATOM 1583 N N . GLN A 1 200 ? -2.763 -4.800 -15.512 1.00 98.56 200 GLN A N 1
ATOM 1584 C CA . GLN A 1 200 ? -3.697 -3.680 -15.439 1.00 98.56 200 GLN A CA 1
ATOM 1585 C C . GLN A 1 200 ? -4.865 -3.854 -16.416 1.00 98.56 200 GLN A C 1
ATOM 1587 O O . GLN A 1 200 ? -6.012 -3.680 -16.008 1.00 98.56 200 GLN A O 1
ATOM 1592 N N . LEU A 1 201 ? -4.591 -4.182 -17.682 1.00 98.31 201 LEU A N 1
ATOM 1593 C CA . LEU A 1 201 ? -5.616 -4.402 -18.704 1.00 98.31 201 LEU A CA 1
ATOM 1594 C C . LEU A 1 201 ? -6.645 -5.427 -18.227 1.00 98.31 201 LEU A C 1
ATOM 1596 O O . LEU A 1 201 ? -7.843 -5.190 -18.330 1.00 98.31 201 LEU A O 1
ATOM 1600 N N . SER A 1 202 ? -6.175 -6.515 -17.628 1.00 98.12 202 SER A N 1
ATOM 1601 C CA . SER A 1 202 ? -7.013 -7.613 -17.144 1.00 98.12 202 SER A CA 1
ATOM 1602 C C . SER A 1 202 ? -7.942 -7.188 -16.006 1.00 98.12 202 SER A C 1
ATOM 1604 O O . SER A 1 202 ? -9.136 -7.494 -16.026 1.00 98.12 202 SER A O 1
ATOM 1606 N N . VAL A 1 203 ? -7.417 -6.434 -15.032 1.00 98.62 203 VAL A N 1
ATOM 1607 C CA . VAL A 1 203 ? -8.222 -5.871 -13.936 1.00 98.62 203 VAL A CA 1
ATOM 1608 C C . VAL A 1 203 ? -9.262 -4.894 -14.488 1.00 98.62 203 VAL A C 1
ATOM 1610 O O . VAL A 1 203 ? -10.438 -4.970 -14.135 1.00 98.62 203 VAL A O 1
ATOM 1613 N N . VAL A 1 204 ? -8.851 -3.997 -15.388 1.00 98.50 204 VAL A N 1
ATOM 1614 C CA . VAL A 1 204 ? -9.738 -2.992 -15.990 1.00 98.50 204 VAL A CA 1
ATOM 1615 C C . VAL A 1 204 ? -10.826 -3.640 -16.844 1.00 98.50 204 VAL A C 1
ATOM 1617 O O . VAL A 1 204 ? -11.972 -3.205 -16.769 1.00 98.50 204 VAL A O 1
ATOM 1620 N N . ALA A 1 205 ? -10.506 -4.689 -17.602 1.00 98.25 205 ALA A N 1
ATOM 1621 C CA . ALA A 1 205 ? -11.470 -5.432 -18.407 1.00 98.25 205 ALA A CA 1
ATOM 1622 C C . ALA A 1 205 ? -12.564 -6.062 -17.531 1.00 98.25 205 ALA A C 1
ATOM 1624 O O . ALA A 1 205 ? -13.751 -5.876 -17.799 1.00 98.25 205 ALA A O 1
ATOM 1625 N N . LEU A 1 206 ? -12.198 -6.723 -16.427 1.00 98.62 206 LEU A N 1
ATOM 1626 C CA . LEU A 1 206 ? -13.171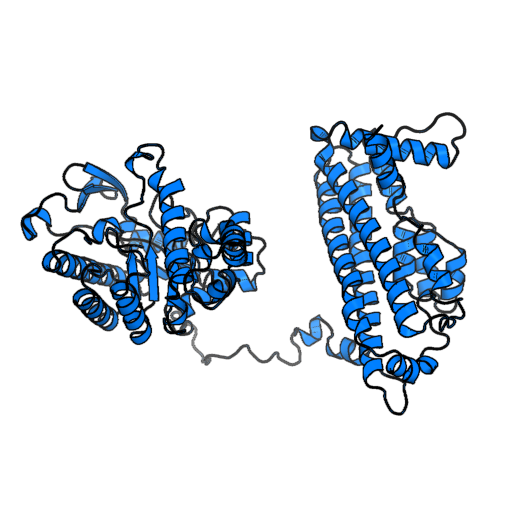 -7.296 -15.486 1.00 98.62 206 LEU A CA 1
ATOM 1627 C C . LEU A 1 206 ? -14.040 -6.242 -14.794 1.00 98.62 206 LEU A C 1
ATOM 1629 O O . LEU A 1 206 ? -15.224 -6.488 -14.552 1.00 98.62 206 LEU A O 1
ATOM 1633 N N . ILE A 1 207 ? -13.461 -5.082 -14.469 1.00 98.50 207 ILE A N 1
ATOM 1634 C CA . ILE A 1 207 ? -14.210 -3.958 -13.907 1.00 98.50 207 ILE A CA 1
ATOM 1635 C C . ILE A 1 207 ? -15.181 -3.431 -14.960 1.00 98.50 207 ILE A C 1
ATOM 1637 O O . ILE A 1 207 ? -16.382 -3.593 -14.796 1.00 98.50 207 ILE A O 1
ATOM 1641 N N . LEU A 1 208 ? -14.686 -2.855 -16.059 1.00 98.12 208 LEU A N 1
ATOM 1642 C CA . LEU A 1 208 ? -15.502 -2.089 -17.004 1.00 98.12 208 LEU A CA 1
ATOM 1643 C C . LEU A 1 208 ? -16.515 -2.935 -17.785 1.00 98.12 208 LEU A C 1
ATOM 1645 O O . LEU A 1 208 ? -17.519 -2.395 -18.240 1.00 98.12 208 LEU A O 1
ATOM 1649 N N . SER A 1 209 ? -16.304 -4.243 -17.931 1.00 97.94 209 SER A N 1
ATOM 1650 C CA . SER A 1 209 ? -17.299 -5.151 -18.527 1.00 97.94 209 SER A CA 1
ATOM 1651 C C . SER A 1 209 ? -18.488 -5.461 -17.605 1.00 97.94 209 SER A C 1
ATOM 1653 O O . SER A 1 209 ? -19.460 -6.094 -18.034 1.00 97.94 209 SER A O 1
ATOM 1655 N N . GLY A 1 210 ? -18.415 -5.065 -16.329 1.00 97.50 210 GLY A N 1
ATOM 1656 C CA . GLY A 1 210 ? -19.357 -5.477 -15.291 1.00 97.50 210 GLY A CA 1
ATOM 1657 C C . GLY A 1 210 ? -19.238 -6.962 -14.933 1.00 97.50 210 GLY A C 1
ATOM 1658 O O . GLY A 1 210 ? -20.177 -7.554 -14.396 1.00 97.50 210 GLY A O 1
ATOM 1659 N N . ALA A 1 211 ? -18.110 -7.615 -15.247 1.00 97.94 211 ALA A N 1
ATOM 1660 C CA . ALA A 1 211 ? -17.888 -9.005 -14.856 1.00 97.94 211 ALA A CA 1
ATOM 1661 C C . ALA A 1 211 ? -17.898 -9.144 -13.331 1.00 97.94 211 ALA A C 1
ATOM 1663 O O . ALA A 1 211 ? -18.538 -10.054 -12.808 1.00 97.94 211 ALA A O 1
ATOM 1664 N N . PHE A 1 212 ? -17.276 -8.212 -12.599 1.00 97.94 212 PHE A N 1
ATOM 1665 C CA . PHE A 1 212 ? -17.339 -8.237 -11.138 1.00 97.94 212 PHE A CA 1
ATOM 1666 C C . PHE A 1 212 ? -18.764 -8.080 -10.594 1.00 97.94 212 PHE A C 1
ATOM 1668 O O . PHE A 1 212 ? -19.065 -8.700 -9.579 1.00 97.94 212 PHE A O 1
ATOM 1675 N N . ASP A 1 213 ? -19.665 -7.359 -11.260 1.00 96.62 213 ASP A N 1
ATOM 1676 C CA . ASP A 1 213 ? -21.066 -7.243 -10.817 1.00 96.62 213 ASP A CA 1
ATOM 1677 C C . ASP A 1 213 ? -21.795 -8.594 -10.838 1.00 96.62 213 ASP A C 1
ATOM 1679 O O . ASP A 1 213 ? -22.649 -8.871 -9.998 1.00 96.62 213 ASP A O 1
ATOM 1683 N N . LYS A 1 214 ? -21.409 -9.470 -11.770 1.00 93.94 214 LYS A N 1
ATOM 1684 C CA . LYS A 1 214 ? -22.017 -10.793 -11.975 1.00 93.94 214 LYS A CA 1
ATOM 1685 C C . LYS A 1 214 ? -21.310 -11.887 -11.184 1.00 93.94 214 LYS A C 1
ATOM 1687 O O . LYS A 1 214 ? -21.957 -12.802 -10.678 1.00 93.94 214 LYS A O 1
ATOM 1692 N N . LEU A 1 215 ? -19.983 -11.805 -11.089 1.00 95.75 215 LEU A N 1
ATOM 1693 C CA . LEU A 1 215 ? -19.158 -12.792 -10.406 1.00 95.75 215 LEU A CA 1
ATOM 1694 C C . LEU A 1 215 ? -19.523 -12.869 -8.924 1.00 95.75 215 LEU A C 1
ATOM 1696 O O . LEU A 1 215 ? -19.752 -11.858 -8.260 1.00 95.75 215 LEU A O 1
ATOM 1700 N N . SER A 1 216 ? -19.507 -14.087 -8.387 1.00 91.94 216 SER A N 1
ATOM 1701 C CA . SER A 1 216 ? -19.757 -14.338 -6.967 1.00 91.94 216 SER A CA 1
ATOM 1702 C C . SER A 1 216 ? -18.805 -13.527 -6.083 1.00 91.94 216 SER A C 1
ATOM 1704 O O . SER A 1 216 ? -17.598 -13.465 -6.330 1.00 91.94 216 SER A O 1
ATOM 1706 N N . SER A 1 217 ? -19.319 -12.954 -4.994 1.00 91.69 217 SER A N 1
ATOM 1707 C CA . SER A 1 217 ? -18.491 -12.301 -3.970 1.00 91.69 217 SER A CA 1
ATOM 1708 C C . SER A 1 217 ? -17.589 -13.284 -3.212 1.00 91.69 217 SER A C 1
ATOM 1710 O O . SER A 1 217 ? -16.657 -12.858 -2.535 1.00 91.69 217 SER A O 1
ATOM 1712 N N . LYS A 1 218 ? -17.838 -14.596 -3.342 1.00 93.12 218 LYS A N 1
ATOM 1713 C CA . LYS A 1 218 ? -16.984 -15.662 -2.797 1.00 93.12 218 LYS A CA 1
ATOM 1714 C C . LYS A 1 218 ? -15.750 -15.949 -3.655 1.00 93.12 218 LYS A C 1
ATOM 1716 O O . LYS A 1 218 ? -14.886 -16.694 -3.200 1.00 93.12 218 LYS A O 1
ATOM 1721 N N . LEU A 1 219 ? -15.672 -15.416 -4.879 1.00 98.19 219 LEU A N 1
ATOM 1722 C CA . LEU A 1 219 ? -14.501 -15.595 -5.734 1.00 98.19 219 LEU A CA 1
ATOM 1723 C C . LEU A 1 219 ? -13.258 -15.027 -5.039 1.00 98.19 219 LEU A C 1
ATOM 1725 O O . LEU A 1 219 ? -13.247 -13.881 -4.593 1.00 98.19 219 LEU A O 1
ATOM 1729 N N . LYS A 1 220 ? -12.195 -15.830 -4.981 1.00 98.31 220 LYS A N 1
ATOM 1730 C CA . LYS A 1 220 ? -10.896 -15.442 -4.428 1.00 98.31 220 LYS A CA 1
ATOM 1731 C C . LYS A 1 220 ? -9.910 -15.340 -5.582 1.00 98.31 220 LYS A C 1
ATOM 1733 O O . LYS A 1 220 ? -9.323 -16.341 -5.979 1.00 98.31 220 LYS A O 1
ATOM 1738 N N . ILE A 1 221 ? -9.760 -14.137 -6.125 1.00 98.88 221 ILE A N 1
ATOM 1739 C CA . ILE A 1 221 ? -8.889 -13.858 -7.269 1.00 98.88 221 ILE A CA 1
ATOM 1740 C C . ILE A 1 221 ? -7.783 -12.880 -6.871 1.00 98.88 221 ILE A C 1
ATOM 1742 O O . ILE A 1 221 ? -8.054 -11.883 -6.206 1.00 98.88 221 ILE A O 1
ATOM 1746 N N . CYS A 1 222 ? -6.544 -13.198 -7.234 1.00 98.88 222 CYS A N 1
ATOM 1747 C CA . CYS A 1 222 ? -5.344 -12.419 -6.960 1.00 98.88 222 CYS A CA 1
ATOM 1748 C C . CYS A 1 222 ? -4.622 -12.100 -8.271 1.00 98.88 222 CYS A C 1
ATOM 1750 O O . CYS A 1 222 ? -4.467 -12.991 -9.105 1.00 98.88 222 CYS A O 1
ATOM 1752 N N . PHE A 1 223 ? -4.159 -10.864 -8.436 1.00 98.88 223 PHE A N 1
ATOM 1753 C CA . PHE A 1 223 ? -3.336 -10.453 -9.572 1.00 98.88 223 PHE A CA 1
ATOM 1754 C C . PHE A 1 223 ? -1.871 -10.329 -9.159 1.00 98.88 223 PHE A C 1
ATOM 1756 O O . PHE A 1 223 ? -1.540 -9.630 -8.197 1.00 98.88 223 PHE A O 1
ATOM 1763 N N . ALA A 1 224 ? -1.005 -11.006 -9.908 1.00 98.50 224 ALA A N 1
ATOM 1764 C CA . ALA A 1 224 ? 0.431 -10.995 -9.685 1.00 98.50 224 ALA A CA 1
ATOM 1765 C C . ALA A 1 224 ? 1.059 -9.595 -9.864 1.00 98.50 224 ALA A C 1
ATOM 1767 O O . ALA A 1 224 ? 0.523 -8.736 -10.573 1.00 98.50 224 ALA A O 1
ATOM 1768 N N . HIS A 1 225 ? 2.225 -9.394 -9.252 1.00 98.50 225 HIS A N 1
ATOM 1769 C CA . HIS A 1 225 ? 3.064 -8.193 -9.331 1.00 98.50 225 HIS A CA 1
ATOM 1770 C C . HIS A 1 225 ? 2.333 -6.905 -8.931 1.00 98.50 225 HIS A C 1
ATOM 1772 O O . HIS A 1 225 ? 2.311 -5.925 -9.679 1.00 98.50 225 HIS A O 1
ATOM 1778 N N . GLY A 1 226 ? 1.656 -6.922 -7.781 1.00 98.56 226 GLY A N 1
ATOM 1779 C CA . GLY A 1 226 ? 0.921 -5.765 -7.259 1.00 98.56 226 GLY A CA 1
ATOM 1780 C C . GLY A 1 226 ? -0.278 -5.320 -8.102 1.00 98.56 226 GLY A C 1
ATOM 1781 O O . GLY A 1 226 ? -0.754 -4.198 -7.940 1.00 98.56 226 GLY A O 1
ATOM 1782 N N . GLY A 1 227 ? -0.767 -6.155 -9.027 1.00 98.50 227 GLY A N 1
ATOM 1783 C CA . GLY A 1 227 ? -1.760 -5.727 -10.018 1.00 98.50 227 GLY A CA 1
ATOM 1784 C C . GLY A 1 227 ? -1.156 -4.904 -11.166 1.00 98.50 227 GLY A C 1
ATOM 1785 O O . GLY A 1 227 ? -1.877 -4.184 -11.862 1.00 98.50 227 GLY A O 1
ATOM 1786 N N . GLY A 1 228 ? 0.163 -4.981 -11.367 1.00 98.38 228 GLY A N 1
ATOM 1787 C CA . GLY A 1 228 ? 0.886 -4.206 -12.369 1.00 98.38 228 GLY A CA 1
ATOM 1788 C C . GLY A 1 228 ? 0.806 -2.706 -12.090 1.00 98.38 228 GLY A C 1
ATOM 1789 O O . GLY A 1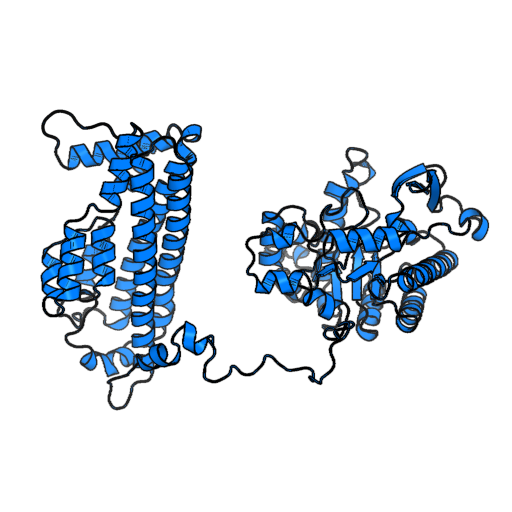 228 ? 1.060 -2.244 -10.981 1.00 98.38 228 GLY A O 1
ATOM 1790 N N . SER A 1 229 ? 0.427 -1.920 -13.096 1.00 98.25 229 SER A N 1
ATOM 1791 C CA . SER A 1 229 ? 0.261 -0.465 -12.961 1.00 98.25 229 SER A CA 1
ATOM 1792 C C . SER A 1 229 ? -1.140 -0.025 -12.514 1.00 98.25 229 SER A C 1
ATOM 1794 O O . SER A 1 229 ? -1.414 1.178 -12.483 1.00 98.25 229 SER A O 1
ATOM 1796 N N . PHE A 1 230 ? -2.032 -0.963 -12.163 1.00 98.75 230 PHE A N 1
ATOM 1797 C CA . PHE A 1 230 ? -3.431 -0.669 -11.834 1.00 98.75 230 PHE A CA 1
ATOM 1798 C C . PHE A 1 230 ? -3.581 0.361 -10.710 1.00 98.75 230 PHE A C 1
ATOM 1800 O O . PHE A 1 230 ? -4.219 1.389 -10.927 1.00 98.75 230 PHE A O 1
ATOM 1807 N N . ALA A 1 231 ? -2.974 0.120 -9.542 1.00 98.50 231 ALA A N 1
ATOM 1808 C CA . ALA A 1 231 ? -3.163 0.977 -8.369 1.00 98.50 231 ALA A CA 1
ATOM 1809 C C . ALA A 1 231 ? -2.758 2.432 -8.655 1.00 98.50 231 ALA A C 1
ATOM 1811 O O . ALA A 1 231 ? -3.485 3.367 -8.329 1.00 98.50 231 ALA A O 1
ATOM 1812 N N . PHE A 1 232 ? -1.627 2.627 -9.338 1.00 98.62 232 PHE A N 1
ATOM 1813 C CA . PHE A 1 232 ? -1.128 3.958 -9.683 1.00 98.62 232 PHE A CA 1
ATOM 1814 C C . PHE A 1 232 ? -2.019 4.683 -10.701 1.00 98.62 232 PHE A C 1
ATOM 1816 O O . PHE A 1 232 ? -2.189 5.899 -10.638 1.00 98.62 232 PHE A O 1
ATOM 1823 N N . LEU A 1 233 ? -2.610 3.945 -11.643 1.00 98.69 233 LEU A N 1
ATOM 1824 C CA . LEU A 1 233 ? -3.428 4.511 -12.717 1.00 98.69 233 LEU A CA 1
ATOM 1825 C C . LEU A 1 233 ? -4.934 4.515 -12.415 1.00 98.69 233 LEU A C 1
ATOM 1827 O O . LEU A 1 233 ? -5.709 5.003 -13.243 1.00 98.69 233 LEU A O 1
ATOM 1831 N N . LEU A 1 234 ? -5.350 4.049 -11.235 1.00 98.56 234 LEU A N 1
ATOM 1832 C CA . LEU A 1 234 ? -6.752 3.998 -10.822 1.00 98.56 234 LEU A CA 1
ATOM 1833 C C . LEU A 1 234 ? -7.423 5.377 -10.879 1.00 98.56 234 LEU A C 1
ATOM 1835 O O . LEU A 1 234 ? -8.497 5.501 -11.457 1.00 98.56 234 LEU A O 1
ATOM 1839 N N . GLY A 1 235 ? -6.766 6.435 -10.394 1.00 97.69 235 GLY A N 1
ATOM 1840 C CA . GLY A 1 235 ? -7.332 7.791 -10.446 1.00 97.69 235 GLY A CA 1
ATOM 1841 C C . GLY A 1 235 ? -7.594 8.286 -11.877 1.00 97.69 235 GLY A C 1
ATOM 1842 O O . GLY A 1 235 ? -8.574 8.985 -12.135 1.00 97.69 235 GLY A O 1
ATOM 1843 N N . ARG A 1 236 ? -6.767 7.873 -12.850 1.00 98.38 236 ARG A N 1
ATOM 1844 C CA . ARG A 1 236 ? -6.996 8.188 -14.270 1.00 98.38 236 ARG A CA 1
ATOM 1845 C C . ARG A 1 236 ? -8.210 7.437 -14.815 1.00 98.38 236 ARG A C 1
ATOM 1847 O O . ARG A 1 236 ? -8.983 8.018 -15.576 1.00 98.38 236 ARG A O 1
ATOM 1854 N N . LEU A 1 237 ? -8.360 6.168 -14.437 1.00 98.12 237 LEU A N 1
ATOM 1855 C CA . LEU A 1 237 ? -9.508 5.343 -14.802 1.00 98.12 237 LEU A CA 1
ATOM 1856 C C . LEU A 1 237 ? -10.807 5.905 -14.210 1.00 98.12 237 LEU A C 1
ATOM 1858 O O . LEU A 1 237 ? -11.777 6.062 -14.945 1.00 98.12 237 LEU A O 1
ATOM 1862 N N . GLU A 1 238 ? -10.813 6.280 -12.929 1.00 97.56 238 GLU A N 1
ATOM 1863 C CA . GLU A 1 238 ? -11.975 6.902 -12.282 1.00 97.56 238 GLU A CA 1
ATOM 1864 C C . GLU A 1 238 ? -12.359 8.226 -12.938 1.00 97.56 238 GLU A C 1
ATOM 1866 O O . GLU A 1 238 ? -13.530 8.449 -13.245 1.00 97.56 238 GLU A O 1
ATOM 1871 N N . ASN A 1 239 ? -11.378 9.084 -13.229 1.00 97.12 239 ASN A N 1
ATOM 1872 C CA . ASN A 1 239 ? -11.640 10.335 -13.928 1.00 97.12 239 ASN A CA 1
ATOM 1873 C C . ASN A 1 239 ? -12.260 10.092 -15.314 1.00 97.12 239 ASN A C 1
ATOM 1875 O O . ASN A 1 239 ? -13.195 10.793 -15.697 1.00 97.12 239 ASN A O 1
ATOM 1879 N N . ALA A 1 240 ? -11.757 9.109 -16.069 1.00 97.38 240 ALA A N 1
ATOM 1880 C CA . ALA A 1 240 ? -12.321 8.755 -17.369 1.00 97.38 240 ALA A CA 1
ATOM 1881 C C . ALA A 1 240 ? -13.762 8.238 -17.235 1.00 97.38 240 ALA A C 1
ATOM 1883 O O . ALA A 1 240 ? -14.637 8.704 -17.962 1.00 97.38 240 ALA A O 1
ATOM 1884 N N . TRP A 1 241 ? -14.011 7.341 -16.278 1.00 97.44 241 TRP A N 1
ATOM 1885 C CA . TRP A 1 241 ? -15.331 6.775 -15.998 1.00 97.44 241 TRP A CA 1
ATOM 1886 C C . TRP A 1 241 ? -16.373 7.855 -15.659 1.00 97.44 241 TRP A C 1
ATOM 1888 O O . TRP A 1 241 ? -17.483 7.822 -16.182 1.00 97.44 241 TRP A O 1
ATOM 1898 N N . GLN A 1 242 ? -16.001 8.859 -14.855 1.00 95.19 242 GLN A N 1
ATOM 1899 C CA . GLN A 1 242 ? -16.897 9.957 -14.458 1.00 95.19 242 GLN A CA 1
ATOM 1900 C C . GLN A 1 242 ? -17.236 10.928 -15.599 1.00 95.19 242 GLN A C 1
ATOM 1902 O O . GLN A 1 242 ? -18.326 11.497 -15.620 1.00 95.19 242 GLN A O 1
ATOM 1907 N N . HIS A 1 243 ? -16.302 11.156 -16.526 1.00 93.88 243 HIS A N 1
ATOM 1908 C CA . HIS A 1 243 ? -16.386 12.285 -17.460 1.00 93.88 243 HIS A CA 1
ATOM 1909 C C . HIS A 1 243 ? -16.543 11.885 -18.929 1.00 93.88 243 HIS A C 1
ATOM 1911 O O . HIS A 1 243 ? -16.766 12.758 -19.769 1.00 93.88 243 HIS A O 1
ATOM 1917 N N . HIS A 1 244 ? -16.424 10.600 -19.274 1.00 92.38 244 HIS A N 1
ATOM 1918 C CA . HIS A 1 244 ? -16.495 10.153 -20.661 1.00 92.38 244 HIS A CA 1
ATOM 1919 C C . HIS A 1 244 ? -17.454 8.961 -20.829 1.00 92.38 244 HIS A C 1
ATOM 1921 O O . HIS A 1 244 ? -17.129 7.863 -20.380 1.00 92.38 244 HIS A O 1
ATOM 1927 N N . PRO A 1 245 ? -18.586 9.109 -21.553 1.00 88.88 245 PRO A N 1
ATOM 1928 C CA . PRO A 1 245 ? -19.624 8.073 -21.641 1.00 88.88 245 PRO A CA 1
ATOM 1929 C C . PRO A 1 245 ? -19.124 6.691 -22.083 1.00 88.88 245 PRO A C 1
ATOM 1931 O O . PRO A 1 245 ? -19.558 5.679 -21.551 1.00 88.88 245 PRO A O 1
ATOM 1934 N N . VAL A 1 246 ? -18.172 6.632 -23.022 1.00 90.81 246 VAL A N 1
ATOM 1935 C CA . VAL A 1 246 ? -17.589 5.352 -23.478 1.00 90.81 246 VAL A CA 1
ATOM 1936 C C . VAL A 1 246 ? -16.750 4.678 -22.387 1.00 90.81 246 VAL A C 1
ATOM 1938 O O . VAL A 1 246 ? -16.723 3.456 -22.300 1.00 90.81 246 VAL A O 1
ATOM 1941 N N . ALA A 1 247 ? -16.071 5.461 -21.546 1.00 88.12 247 ALA A N 1
ATOM 1942 C CA . ALA A 1 247 ? -15.208 4.936 -20.490 1.00 88.12 247 ALA A CA 1
ATOM 1943 C C . ALA A 1 247 ? -16.000 4.448 -19.266 1.00 88.12 247 ALA A C 1
ATOM 1945 O O . ALA A 1 247 ? -15.414 3.831 -18.380 1.00 88.12 247 ALA A O 1
ATOM 1946 N N . HIS A 1 248 ? -17.315 4.693 -19.226 1.00 90.06 248 HIS A N 1
ATOM 1947 C CA . HIS A 1 248 ? -18.197 4.150 -18.197 1.00 90.06 248 HIS A CA 1
ATOM 1948 C C . HIS A 1 248 ? -18.270 2.615 -18.258 1.00 90.06 248 HIS A C 1
ATOM 1950 O O . HIS A 1 248 ? -18.434 1.954 -17.236 1.00 90.06 248 HIS A O 1
ATOM 1956 N N . GLY A 1 249 ? -18.139 2.033 -19.457 1.00 93.38 249 GLY A N 1
ATOM 1957 C CA . GLY A 1 249 ? -18.369 0.604 -19.654 1.00 93.38 249 GLY A CA 1
ATOM 1958 C C . GLY A 1 249 ? -19.781 0.192 -19.216 1.00 93.38 249 GLY A C 1
ATOM 1959 O O . GLY A 1 249 ? -20.742 0.944 -19.384 1.00 93.38 249 GLY A O 1
ATOM 1960 N N . VAL A 1 250 ? -19.893 -1.008 -18.652 1.00 95.50 250 VAL A N 1
ATOM 1961 C CA . VAL A 1 250 ? -21.141 -1.630 -18.173 1.00 95.50 250 VAL A CA 1
ATOM 1962 C C . VAL A 1 250 ? -21.166 -1.759 -16.642 1.00 95.50 250 VAL A C 1
ATOM 1964 O O . VAL A 1 250 ? -22.165 -2.201 -16.087 1.00 95.50 250 VAL A O 1
ATOM 1967 N N . CYS A 1 251 ? -20.091 -1.379 -15.946 1.00 95.00 251 CYS A N 1
ATOM 1968 C CA . CYS A 1 251 ? -19.992 -1.556 -14.500 1.00 95.00 251 CYS A CA 1
ATOM 1969 C C . CYS A 1 251 ? -20.962 -0.663 -13.718 1.00 95.00 251 CYS A C 1
ATOM 1971 O O . CYS A 1 251 ? -21.211 0.487 -14.090 1.00 95.00 251 CYS A O 1
ATOM 1973 N N . GLU A 1 252 ? -21.503 -1.195 -12.623 1.00 94.38 252 GLU A N 1
ATOM 1974 C CA . GLU A 1 252 ? -22.516 -0.510 -11.809 1.00 94.38 252 GLU A CA 1
ATOM 1975 C C . GLU A 1 252 ? -21.926 0.546 -10.864 1.00 94.38 252 GLU A C 1
ATOM 1977 O O . GLU A 1 252 ? -22.588 1.530 -10.526 1.00 94.38 252 GLU A O 1
ATOM 1982 N N . LEU A 1 253 ? -20.684 0.347 -10.419 1.00 96.12 253 LEU A N 1
ATOM 1983 C CA . LEU A 1 253 ? -20.014 1.202 -9.442 1.00 96.12 253 LEU A CA 1
ATOM 1984 C C . LEU A 1 253 ? -18.809 1.931 -10.058 1.00 96.12 253 LEU A C 1
ATOM 1986 O O . LEU A 1 253 ? -18.270 1.501 -11.080 1.00 96.12 253 LEU A O 1
ATOM 1990 N N . PRO A 1 254 ? -18.324 3.013 -9.420 1.00 96.25 254 PRO A N 1
ATOM 1991 C CA . PRO A 1 254 ? -17.043 3.605 -9.780 1.00 96.25 254 PRO A CA 1
ATOM 1992 C C . PRO A 1 254 ? -15.900 2.576 -9.677 1.00 96.25 254 PRO A C 1
ATOM 1994 O O . PRO A 1 254 ? -15.888 1.791 -8.720 1.00 96.25 254 PRO A O 1
ATOM 1997 N N . PRO A 1 255 ? -14.904 2.599 -10.587 1.00 97.56 255 PRO A N 1
ATOM 1998 C CA . PRO A 1 255 ? -13.819 1.618 -10.627 1.00 97.56 255 PRO A CA 1
ATOM 1999 C C . PRO A 1 255 ? -13.101 1.387 -9.290 1.00 97.56 255 PRO A C 1
ATOM 2001 O O . PRO A 1 255 ? -12.815 0.239 -8.948 1.00 97.56 255 PRO A O 1
ATOM 2004 N N . GLY A 1 256 ? -12.871 2.437 -8.490 1.00 96.81 256 GLY A N 1
ATOM 2005 C CA . GLY A 1 256 ? -12.212 2.315 -7.188 1.00 96.81 256 GLY A CA 1
ATOM 2006 C C . GLY A 1 256 ? -12.991 1.504 -6.153 1.00 96.81 256 GLY A C 1
ATOM 2007 O O . GLY A 1 256 ? -12.392 0.990 -5.217 1.00 96.81 256 GLY A O 1
ATOM 2008 N N . ARG A 1 257 ? -14.303 1.292 -6.322 1.00 97.25 257 ARG A N 1
ATOM 2009 C CA . ARG A 1 257 ? -15.094 0.437 -5.417 1.00 97.25 257 ARG A CA 1
ATOM 2010 C C . ARG A 1 257 ? -14.829 -1.054 -5.619 1.00 97.25 257 ARG A C 1
ATOM 2012 O O . ARG A 1 257 ? -15.042 -1.835 -4.696 1.00 97.25 257 ARG A O 1
ATOM 2019 N N . TYR A 1 258 ? -14.331 -1.461 -6.786 1.00 98.12 258 TYR A N 1
ATOM 2020 C CA . TYR A 1 258 ? -14.064 -2.870 -7.079 1.00 98.12 258 TYR A CA 1
ATOM 2021 C C . TYR A 1 258 ? -12.753 -3.390 -6.484 1.00 98.12 258 TYR A C 1
ATOM 2023 O O . TYR A 1 258 ? -12.530 -4.597 -6.525 1.00 98.12 258 TYR A O 1
ATOM 2031 N N . VAL A 1 259 ? -11.914 -2.546 -5.869 1.00 97.56 259 VAL A N 1
ATOM 2032 C CA . VAL A 1 259 ? -10.699 -3.009 -5.163 1.00 97.56 259 VAL A CA 1
ATOM 2033 C C . VAL A 1 259 ? -11.018 -3.993 -4.030 1.00 97.56 259 VAL A C 1
ATOM 2035 O O . VAL A 1 259 ? -10.197 -4.829 -3.673 1.00 97.56 259 VAL A O 1
ATOM 2038 N N . GLU A 1 260 ? -12.250 -3.974 -3.511 1.00 95.75 260 GLU A N 1
ATOM 2039 C CA . GLU A 1 260 ? -12.738 -4.936 -2.518 1.00 95.75 260 GLU A CA 1
ATOM 2040 C C . GLU A 1 260 ? -13.012 -6.340 -3.098 1.00 95.75 260 GLU A C 1
ATOM 2042 O O . GLU A 1 260 ? -13.241 -7.289 -2.342 1.00 95.75 260 GLU A O 1
ATOM 2047 N N . ARG A 1 261 ? -13.022 -6.493 -4.430 1.00 97.81 261 ARG A N 1
ATOM 2048 C CA . ARG A 1 261 ? -13.413 -7.728 -5.134 1.00 97.81 261 ARG A CA 1
ATOM 2049 C C . ARG A 1 261 ? -12.254 -8.642 -5.506 1.00 97.81 261 ARG A C 1
ATOM 2051 O O . ARG A 1 261 ? -12.506 -9.769 -5.928 1.00 97.81 261 ARG A O 1
ATOM 2058 N N . PHE A 1 262 ? -11.017 -8.197 -5.332 1.00 98.75 262 PHE A N 1
ATOM 2059 C CA . PHE A 1 262 ? -9.833 -8.977 -5.667 1.00 98.75 262 PHE A CA 1
ATOM 2060 C C . PHE A 1 262 ? -8.670 -8.680 -4.717 1.00 98.75 262 PHE A C 1
ATOM 2062 O O . PHE A 1 262 ? -8.740 -7.802 -3.861 1.00 98.75 262 PHE A O 1
ATOM 2069 N N . TYR A 1 263 ? -7.617 -9.473 -4.853 1.00 98.88 263 TYR A N 1
ATOM 2070 C CA . TYR A 1 263 ? -6.357 -9.343 -4.140 1.00 98.88 263 TYR A CA 1
ATOM 2071 C C . TYR A 1 263 ? -5.227 -9.014 -5.117 1.00 98.88 263 TYR A C 1
ATOM 2073 O O . TYR A 1 263 ? -5.344 -9.223 -6.326 1.00 98.88 263 TYR A O 1
ATOM 2081 N N . VAL A 1 264 ? -4.105 -8.561 -4.580 1.00 98.94 264 VAL A N 1
ATOM 2082 C CA . VAL A 1 264 ? -2.830 -8.458 -5.293 1.00 98.94 264 VAL A CA 1
ATOM 2083 C C . VAL A 1 264 ? -1.721 -9.067 -4.442 1.00 98.94 264 VAL A C 1
ATOM 2085 O O . VAL A 1 264 ? -1.844 -9.140 -3.214 1.00 98.94 264 VAL A O 1
ATOM 2088 N N . ASP A 1 265 ? -0.635 -9.502 -5.074 1.00 98.88 265 ASP A N 1
ATOM 2089 C CA . ASP A 1 265 ? 0.591 -9.782 -4.328 1.00 98.88 265 ASP A CA 1
ATOM 2090 C C . ASP A 1 265 ? 1.368 -8.489 -3.988 1.00 98.88 265 ASP A C 1
ATOM 2092 O O . ASP A 1 265 ? 0.966 -7.384 -4.353 1.00 98.88 265 ASP A O 1
ATOM 2096 N N . SER A 1 266 ? 2.479 -8.618 -3.264 1.00 98.69 266 SER A N 1
ATOM 2097 C CA . SER A 1 266 ? 3.324 -7.508 -2.821 1.00 98.69 266 SER A CA 1
ATOM 2098 C C . SER A 1 266 ? 4.558 -7.266 -3.698 1.00 98.69 266 SER A C 1
ATOM 2100 O O . SER A 1 266 ? 5.433 -6.500 -3.289 1.00 98.69 266 SER A O 1
ATOM 2102 N N . ALA A 1 267 ? 4.689 -7.925 -4.853 1.00 98.38 267 ALA A N 1
ATOM 2103 C CA . ALA A 1 267 ? 5.902 -7.898 -5.673 1.00 98.38 267 ALA A CA 1
ATOM 2104 C C . ALA A 1 267 ? 6.004 -6.600 -6.498 1.00 98.38 267 ALA A C 1
ATOM 2106 O O . ALA A 1 267 ? 5.840 -6.594 -7.716 1.00 98.38 267 ALA A O 1
ATOM 2107 N N . VAL A 1 268 ? 6.262 -5.484 -5.804 1.00 98.31 268 VAL A N 1
ATOM 2108 C CA . VAL A 1 268 ? 6.426 -4.133 -6.383 1.00 98.31 268 VAL A CA 1
ATOM 2109 C C . VAL A 1 268 ? 7.823 -3.536 -6.181 1.00 98.31 268 VAL A C 1
ATOM 2111 O O . VAL A 1 268 ? 8.097 -2.439 -6.659 1.00 98.31 268 VAL A O 1
ATOM 2114 N N . PHE A 1 269 ? 8.712 -4.269 -5.503 1.00 97.31 269 PHE A N 1
ATOM 2115 C CA . PHE A 1 269 ? 10.167 -4.044 -5.442 1.00 97.31 269 PHE A CA 1
ATOM 2116 C C . PHE A 1 269 ? 10.656 -2.676 -4.919 1.00 97.31 269 PHE A C 1
ATOM 2118 O O . PHE A 1 269 ? 11.823 -2.329 -5.086 1.00 97.31 269 PHE A O 1
ATOM 2125 N N . ASP A 1 270 ? 9.791 -1.895 -4.272 1.00 97.75 270 ASP A N 1
ATOM 2126 C CA . ASP A 1 270 ? 10.123 -0.630 -3.609 1.00 97.75 270 ASP A CA 1
ATOM 2127 C C . ASP A 1 270 ? 9.167 -0.430 -2.421 1.00 97.75 270 ASP A C 1
ATOM 2129 O O . ASP A 1 270 ? 7.960 -0.662 -2.530 1.00 97.75 270 ASP A O 1
ATOM 2133 N N . VAL A 1 271 ? 9.698 -0.002 -1.270 1.00 98.12 271 VAL A N 1
ATOM 2134 C CA . VAL A 1 271 ? 8.909 0.197 -0.039 1.00 98.12 271 VAL A CA 1
ATOM 2135 C C . VAL A 1 271 ? 7.809 1.248 -0.223 1.00 98.12 271 VAL A C 1
ATOM 2137 O O . VAL A 1 271 ? 6.692 1.051 0.248 1.00 98.12 271 VAL A O 1
ATOM 2140 N N . ARG A 1 272 ? 8.080 2.341 -0.944 1.00 98.19 272 ARG A N 1
ATOM 2141 C CA . ARG A 1 272 ? 7.094 3.406 -1.190 1.00 98.19 272 ARG A CA 1
ATOM 2142 C C . ARG A 1 272 ? 6.011 2.919 -2.142 1.00 98.19 272 ARG A C 1
ATOM 2144 O O . ARG A 1 272 ? 4.841 3.229 -1.940 1.00 98.19 272 ARG A O 1
ATOM 2151 N N . ALA A 1 273 ? 6.388 2.143 -3.161 1.00 98.50 273 ALA A N 1
ATOM 2152 C CA . ALA A 1 273 ? 5.424 1.512 -4.059 1.00 98.50 273 ALA A CA 1
ATOM 2153 C C . ALA A 1 273 ? 4.516 0.530 -3.302 1.00 98.50 273 ALA A C 1
ATOM 2155 O O . ALA A 1 273 ? 3.308 0.523 -3.528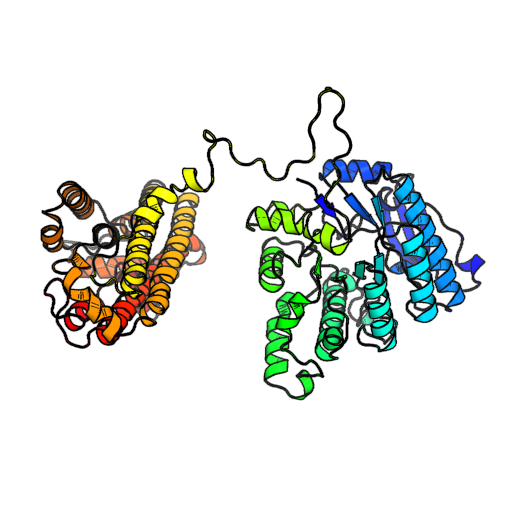 1.00 98.50 273 ALA A O 1
ATOM 2156 N N . LEU A 1 274 ? 5.070 -0.241 -2.359 1.00 98.75 274 LEU A N 1
ATOM 2157 C CA . LEU A 1 274 ? 4.300 -1.140 -1.496 1.00 98.75 274 LEU A CA 1
ATOM 2158 C C . LEU A 1 274 ? 3.336 -0.373 -0.585 1.00 98.75 274 LEU A C 1
ATOM 2160 O O . LEU A 1 274 ? 2.167 -0.735 -0.484 1.00 98.75 274 LEU A O 1
ATOM 2164 N N . GLU A 1 275 ? 3.795 0.693 0.065 1.00 98.56 275 GLU A N 1
ATOM 2165 C CA . GLU A 1 275 ? 2.948 1.532 0.921 1.00 98.56 275 GLU A CA 1
ATOM 2166 C C . GLU A 1 275 ? 1.826 2.208 0.120 1.00 98.56 275 GLU A C 1
ATOM 2168 O O . GLU A 1 275 ? 0.678 2.223 0.563 1.00 98.56 275 GLU A O 1
ATOM 2173 N N . PHE A 1 276 ? 2.122 2.688 -1.091 1.00 98.69 276 PHE A N 1
ATOM 2174 C CA . PHE A 1 276 ? 1.119 3.223 -2.014 1.00 98.69 276 PHE A CA 1
ATOM 2175 C C . PHE A 1 276 ? 0.102 2.152 -2.439 1.00 98.69 276 PHE A C 1
ATOM 2177 O O . PHE A 1 276 ? -1.108 2.403 -2.449 1.00 98.69 276 PHE A O 1
ATOM 2184 N N . LEU A 1 277 ? 0.578 0.942 -2.753 1.00 98.81 277 LEU A N 1
ATOM 2185 C CA . LEU A 1 277 ? -0.272 -0.194 -3.099 1.00 98.81 277 LEU A CA 1
ATOM 2186 C C . LEU A 1 277 ? -1.223 -0.534 -1.948 1.00 98.81 277 LEU A C 1
ATOM 2188 O O . LEU A 1 277 ? -2.423 -0.665 -2.172 1.00 98.81 277 LEU A O 1
ATOM 2192 N N . VAL A 1 278 ? -0.713 -0.620 -0.716 1.00 98.75 278 VAL A N 1
ATOM 2193 C CA . VAL A 1 278 ? -1.526 -0.874 0.484 1.00 98.75 278 VAL A CA 1
ATOM 2194 C C . VAL A 1 278 ? -2.500 0.271 0.752 1.00 98.75 278 VAL A C 1
ATOM 2196 O O . VAL A 1 278 ? -3.646 0.006 1.106 1.00 98.75 278 VAL A O 1
ATOM 2199 N N . GLY A 1 279 ? -2.096 1.523 0.531 1.00 98.25 279 GLY A N 1
ATOM 2200 C CA . GLY A 1 279 ? -2.987 2.682 0.633 1.00 98.25 279 GLY A CA 1
ATOM 2201 C C . GLY A 1 279 ? -4.142 2.653 -0.375 1.00 98.25 279 GLY A C 1
ATOM 2202 O O . GLY A 1 279 ? -5.225 3.141 -0.069 1.00 98.25 279 GLY A O 1
ATOM 2203 N N . THR A 1 280 ? -3.932 2.043 -1.546 1.00 98.38 280 THR A N 1
ATOM 2204 C CA . THR A 1 280 ? -4.953 1.919 -2.600 1.00 98.38 280 THR A CA 1
ATOM 2205 C C . THR A 1 280 ? -5.845 0.690 -2.407 1.00 98.38 280 THR A C 1
ATOM 2207 O O . THR A 1 280 ? -7.065 0.783 -2.498 1.00 98.38 280 THR A O 1
ATOM 2210 N N . MET A 1 281 ? -5.245 -0.473 -2.144 1.00 98.56 281 MET A N 1
ATOM 2211 C CA . MET A 1 281 ? -5.944 -1.763 -2.069 1.00 98.56 281 MET A CA 1
ATOM 2212 C C . MET A 1 281 ? -6.506 -2.072 -0.673 1.00 98.56 281 MET A C 1
ATOM 2214 O O . MET A 1 281 ? -7.416 -2.889 -0.537 1.00 98.56 281 MET A O 1
ATOM 2218 N N . GLY A 1 282 ? -5.959 -1.447 0.372 1.00 98.25 282 GLY A N 1
ATOM 2219 C CA . GLY A 1 282 ? -6.189 -1.807 1.769 1.00 98.25 282 GLY A CA 1
ATOM 2220 C C . GLY A 1 282 ? -5.339 -3.001 2.222 1.00 98.25 282 GLY A C 1
ATOM 2221 O O . GLY A 1 282 ? -5.051 -3.928 1.460 1.00 98.25 282 GLY A O 1
ATOM 2222 N N . SER A 1 283 ? -4.954 -3.020 3.502 1.00 98.25 283 SER A N 1
ATOM 2223 C CA . SER A 1 283 ? -4.051 -4.047 4.048 1.00 98.25 283 SER A CA 1
ATOM 2224 C C . SER A 1 283 ? -4.637 -5.460 4.077 1.00 98.25 283 SER A C 1
ATOM 2226 O O . SER A 1 283 ? -3.889 -6.422 4.198 1.00 98.25 283 SER A O 1
ATOM 2228 N N . ASP A 1 284 ? -5.954 -5.621 3.926 1.00 98.31 284 ASP A N 1
ATOM 2229 C CA . ASP A 1 284 ? -6.633 -6.922 3.837 1.00 98.31 284 ASP A CA 1
ATOM 2230 C C . ASP A 1 284 ? -6.600 -7.546 2.428 1.00 98.31 284 ASP A C 1
ATOM 2232 O O . ASP A 1 284 ? -7.095 -8.662 2.243 1.00 98.31 284 ASP A O 1
ATOM 2236 N N . ARG A 1 285 ? -6.060 -6.838 1.423 1.00 98.44 285 ARG A N 1
ATOM 2237 C CA . ARG A 1 285 ? -6.092 -7.244 0.003 1.00 98.44 285 ARG A CA 1
ATOM 2238 C C . ARG A 1 285 ? -4.719 -7.412 -0.645 1.00 98.44 285 ARG A C 1
ATOM 2240 O O . ARG A 1 285 ? -4.651 -7.767 -1.817 1.00 98.44 285 ARG A O 1
ATOM 2247 N N . VAL A 1 286 ? -3.643 -7.214 0.112 1.00 98.88 286 VAL A N 1
ATOM 2248 C CA . VAL A 1 286 ? -2.261 -7.412 -0.350 1.00 98.88 286 VAL A CA 1
ATOM 2249 C C . VAL A 1 286 ? -1.669 -8.646 0.336 1.00 98.88 286 VAL A C 1
ATOM 2251 O O . VAL A 1 286 ? -1.842 -8.821 1.542 1.00 98.88 286 VAL A O 1
ATOM 2254 N N . MET A 1 287 ? -0.996 -9.521 -0.411 1.00 98.81 287 MET A N 1
ATOM 2255 C CA . MET A 1 287 ? -0.372 -10.754 0.099 1.00 98.81 287 MET A CA 1
ATOM 2256 C C . MET A 1 287 ? 1.095 -10.836 -0.307 1.00 98.81 287 MET A C 1
ATOM 2258 O O . MET A 1 287 ? 1.457 -10.372 -1.379 1.00 98.81 287 MET A O 1
ATOM 2262 N N . LEU A 1 288 ? 1.940 -11.467 0.505 1.00 98.81 288 LEU A N 1
ATOM 2263 C CA . LEU A 1 288 ? 3.321 -11.733 0.119 1.00 98.81 288 LEU A CA 1
ATOM 2264 C C . LEU A 1 288 ? 3.379 -12.636 -1.120 1.00 98.81 288 LEU A C 1
ATOM 2266 O O . LEU A 1 288 ? 2.908 -13.772 -1.095 1.00 98.81 288 LEU A O 1
ATOM 2270 N N . GLY A 1 289 ? 4.030 -12.140 -2.165 1.00 98.44 289 GLY A N 1
ATOM 2271 C CA . GLY A 1 289 ? 4.442 -12.911 -3.331 1.00 98.44 289 GLY A CA 1
ATOM 2272 C C . GLY A 1 289 ? 5.847 -12.496 -3.747 1.00 98.44 289 GLY A C 1
ATOM 2273 O O . GLY A 1 289 ? 6.159 -11.306 -3.684 1.00 98.44 289 GLY A O 1
ATOM 2274 N N . SER A 1 290 ? 6.693 -13.458 -4.118 1.00 98.00 290 SER A N 1
ATOM 2275 C CA . SER A 1 290 ? 8.123 -13.212 -4.350 1.00 98.00 290 SER A CA 1
ATOM 2276 C C . SER A 1 290 ? 8.575 -13.350 -5.804 1.00 98.00 290 SER A C 1
ATOM 2278 O O . SER A 1 290 ? 9.640 -12.841 -6.139 1.00 98.00 290 SER A O 1
ATOM 2280 N N . ASP A 1 291 ? 7.813 -14.041 -6.657 1.00 97.06 291 ASP A N 1
ATOM 2281 C CA . ASP A 1 291 ? 8.250 -14.498 -7.991 1.00 97.06 291 ASP A CA 1
ATOM 2282 C C . ASP A 1 291 ? 9.513 -15.400 -7.934 1.00 97.06 291 ASP A C 1
ATOM 2284 O O . ASP A 1 291 ? 10.311 -15.525 -8.868 1.00 97.06 291 ASP A O 1
ATOM 2288 N N . TYR A 1 292 ? 9.723 -16.063 -6.793 1.00 97.62 292 TYR A N 1
ATOM 2289 C CA . TYR A 1 292 ? 10.806 -17.023 -6.596 1.00 97.62 292 TYR A CA 1
ATOM 2290 C C . TYR A 1 292 ? 10.665 -18.231 -7.545 1.00 97.62 292 TYR A C 1
ATOM 2292 O O . TYR A 1 292 ? 9.547 -18.689 -7.788 1.00 97.62 292 TYR A O 1
ATOM 2300 N N . PRO A 1 293 ? 11.760 -18.840 -8.038 1.00 94.62 293 PRO A N 1
ATOM 2301 C CA . PRO A 1 293 ? 13.171 -18.509 -7.812 1.00 94.62 293 PRO A CA 1
ATOM 2302 C C . PRO A 1 293 ? 13.779 -17.658 -8.938 1.00 94.62 293 PRO A C 1
ATOM 2304 O O . PRO A 1 293 ? 14.960 -17.798 -9.265 1.00 94.62 293 PRO A O 1
ATOM 2307 N N . PHE A 1 294 ? 12.983 -16.831 -9.620 1.00 92.69 294 PHE A N 1
ATOM 2308 C CA . PHE A 1 294 ? 13.473 -16.147 -10.809 1.00 92.69 294 PHE A CA 1
ATOM 2309 C C . PHE A 1 294 ? 14.363 -14.939 -10.495 1.00 92.69 294 PHE A C 1
ATOM 2311 O O . PHE A 1 294 ? 14.208 -14.306 -9.454 1.00 92.69 294 PHE A O 1
ATOM 2318 N N . PRO A 1 295 ? 15.275 -14.559 -11.416 1.00 87.31 295 PRO A N 1
ATOM 2319 C CA . PRO A 1 295 ? 16.196 -13.445 -11.186 1.00 87.31 295 PRO A CA 1
ATOM 2320 C C . PRO A 1 295 ? 15.534 -12.078 -10.972 1.00 87.31 295 PRO A C 1
ATOM 2322 O O . PRO A 1 295 ? 16.166 -11.202 -10.395 1.00 87.31 295 PRO A O 1
ATOM 2325 N N . LEU A 1 296 ? 14.307 -11.883 -11.471 1.00 90.56 296 LEU A N 1
ATOM 2326 C CA . LEU A 1 296 ? 13.527 -10.656 -11.261 1.00 90.56 296 LEU A CA 1
ATOM 2327 C C . LEU A 1 296 ? 12.656 -10.706 -9.996 1.00 90.56 296 LEU A C 1
ATOM 2329 O O . LEU A 1 296 ? 12.009 -9.712 -9.682 1.00 90.56 296 LEU A O 1
ATOM 2333 N N . GLY A 1 297 ? 12.636 -11.837 -9.289 1.00 93.56 297 GLY A N 1
ATOM 2334 C CA . GLY A 1 297 ? 11.916 -11.983 -8.034 1.00 93.56 297 GLY A CA 1
ATOM 2335 C C . GLY A 1 297 ? 12.615 -11.304 -6.858 1.00 93.56 297 GLY A C 1
ATOM 2336 O O . GLY A 1 297 ? 13.765 -10.864 -6.932 1.00 93.56 297 GLY A O 1
ATOM 2337 N N . GLU A 1 298 ? 11.911 -11.223 -5.734 1.00 95.44 298 GLU A N 1
ATOM 2338 C CA . GLU A 1 298 ? 12.445 -10.675 -4.492 1.00 95.44 298 GLU A CA 1
ATOM 2339 C C . GLU A 1 298 ? 13.532 -11.607 -3.931 1.00 95.44 298 GLU A C 1
ATOM 2341 O O . GLU A 1 298 ? 13.261 -12.726 -3.498 1.00 95.44 298 GLU A O 1
ATOM 2346 N N . HIS A 1 299 ? 14.783 -11.140 -3.907 1.00 90.88 299 HIS A N 1
ATOM 2347 C CA . HIS A 1 299 ? 15.923 -11.967 -3.492 1.00 90.88 299 HIS A CA 1
ATOM 2348 C C . HIS A 1 299 ? 15.882 -12.409 -2.022 1.00 90.88 299 HIS A C 1
ATOM 2350 O O . HIS A 1 299 ? 16.390 -13.482 -1.694 1.00 90.88 299 HIS A O 1
ATOM 2356 N N . ARG A 1 300 ? 15.329 -11.576 -1.131 1.00 95.62 300 ARG A N 1
ATOM 2357 C CA . ARG A 1 300 ? 15.103 -11.898 0.284 1.00 95.62 300 ARG A CA 1
ATOM 2358 C C . ARG A 1 300 ? 13.609 -11.848 0.551 1.00 95.62 300 ARG A C 1
ATOM 2360 O O . ARG A 1 300 ? 13.046 -10.772 0.710 1.00 95.62 300 ARG A O 1
ATOM 2367 N N . ILE A 1 301 ? 12.975 -13.013 0.606 1.00 97.44 301 ILE A N 1
ATOM 2368 C CA . ILE A 1 301 ? 11.513 -13.095 0.577 1.00 97.44 301 ILE A CA 1
ATOM 2369 C C . ILE A 1 301 ? 10.875 -12.336 1.763 1.00 97.44 301 ILE A C 1
ATOM 2371 O O . ILE A 1 301 ? 11.172 -12.567 2.948 1.00 97.44 301 ILE A O 1
ATOM 2375 N N . GLY A 1 302 ? 9.980 -11.405 1.427 1.00 96.88 302 GLY A N 1
ATOM 2376 C CA . GLY A 1 302 ? 9.245 -10.546 2.350 1.00 96.88 302 GLY A CA 1
ATOM 2377 C C . GLY A 1 302 ? 10.050 -9.398 2.956 1.00 96.88 302 GLY A C 1
ATOM 2378 O O . GLY A 1 302 ? 9.573 -8.785 3.916 1.00 96.88 302 GLY A O 1
ATOM 2379 N N . GLN A 1 303 ? 11.249 -9.105 2.450 1.00 96.81 303 GLN A N 1
ATOM 2380 C CA . GLN A 1 303 ? 12.079 -7.986 2.892 1.00 96.81 303 GLN A CA 1
ATOM 2381 C C . GLN A 1 303 ? 11.328 -6.657 2.783 1.00 96.81 303 GLN A C 1
ATOM 2383 O O . GLN A 1 303 ? 11.247 -5.938 3.780 1.00 96.81 303 GLN A O 1
ATOM 2388 N N . PHE A 1 304 ? 10.710 -6.359 1.636 1.00 97.56 304 PHE A N 1
ATOM 2389 C CA . PHE A 1 304 ? 10.038 -5.068 1.437 1.00 97.56 304 PHE A CA 1
ATOM 2390 C C . PHE A 1 304 ? 8.881 -4.849 2.423 1.00 97.56 304 PHE A C 1
ATOM 2392 O O . PHE A 1 304 ? 8.701 -3.747 2.942 1.00 97.56 304 PHE A O 1
ATOM 2399 N N . ILE A 1 305 ? 8.133 -5.904 2.767 1.00 98.19 305 ILE A N 1
ATOM 2400 C CA . ILE A 1 305 ? 7.084 -5.819 3.794 1.00 98.19 305 ILE A CA 1
ATOM 2401 C C . ILE A 1 305 ? 7.706 -5.598 5.177 1.00 98.19 305 ILE A C 1
ATOM 2403 O O . ILE A 1 305 ? 7.246 -4.733 5.928 1.00 98.19 305 ILE A O 1
ATOM 2407 N N . LYS A 1 306 ? 8.756 -6.352 5.523 1.00 96.88 306 LYS A N 1
ATOM 2408 C CA . LYS A 1 306 ? 9.437 -6.253 6.824 1.00 96.88 306 LYS A CA 1
ATOM 2409 C C . LYS A 1 306 ? 10.026 -4.852 7.050 1.00 96.88 306 LYS A C 1
ATOM 2411 O O . LYS A 1 306 ? 9.875 -4.323 8.152 1.00 96.88 306 LYS A O 1
ATOM 2416 N N . GLU A 1 307 ? 10.601 -4.239 6.019 1.00 96.94 307 GLU A N 1
ATOM 2417 C CA . GLU A 1 307 ? 11.255 -2.919 6.063 1.00 96.94 307 GLU A CA 1
ATOM 2418 C C . GLU A 1 307 ? 10.297 -1.726 5.915 1.00 96.94 307 GLU A C 1
ATOM 2420 O O . GLU A 1 307 ? 10.669 -0.609 6.261 1.00 96.94 307 GLU A O 1
ATOM 2425 N N . SER A 1 308 ? 9.060 -1.941 5.456 1.00 97.62 308 SER A N 1
ATOM 2426 C CA . SER A 1 308 ? 8.075 -0.860 5.287 1.00 97.62 308 SER A CA 1
ATOM 2427 C C . SER A 1 308 ? 7.671 -0.161 6.591 1.00 97.62 308 SER A C 1
ATOM 2429 O O . SER A 1 308 ? 7.822 -0.706 7.686 1.00 97.62 308 SER A O 1
ATOM 2431 N N . HIS A 1 309 ? 7.063 1.020 6.489 1.00 97.50 309 HIS A N 1
ATOM 2432 C CA . HIS A 1 309 ? 6.511 1.769 7.626 1.00 97.50 309 HIS A CA 1
ATOM 2433 C C . HIS A 1 309 ? 5.065 1.383 7.956 1.00 97.50 309 HIS A C 1
ATOM 2435 O O . HIS A 1 309 ? 4.403 2.054 8.750 1.00 97.50 309 HIS A O 1
ATOM 2441 N N . LEU A 1 310 ? 4.561 0.297 7.365 1.00 95.75 310 LEU A N 1
ATOM 2442 C CA . LEU A 1 310 ? 3.227 -0.209 7.660 1.00 95.75 310 LEU A CA 1
ATOM 2443 C C . LEU A 1 310 ? 3.104 -0.600 9.145 1.00 95.75 310 LEU A C 1
ATOM 2445 O O . LEU A 1 310 ? 4.057 -1.142 9.723 1.00 95.75 310 LEU A O 1
ATOM 2449 N N . PRO A 1 311 ? 1.930 -0.393 9.768 1.00 95.88 311 PRO A N 1
ATOM 2450 C CA . PRO A 1 311 ? 1.663 -0.869 11.118 1.00 95.88 311 PRO A CA 1
ATOM 2451 C C . PRO A 1 311 ? 1.999 -2.364 11.276 1.00 95.88 311 PRO A C 1
ATOM 2453 O O . PRO A 1 311 ? 1.720 -3.153 10.368 1.00 95.88 311 PRO A O 1
ATOM 2456 N N . PRO A 1 312 ? 2.535 -2.814 12.430 1.00 94.44 312 PRO A N 1
ATOM 2457 C CA . PRO A 1 312 ? 2.874 -4.225 12.638 1.00 94.44 312 PRO A CA 1
ATOM 2458 C C . PRO A 1 312 ? 1.715 -5.197 12.374 1.00 94.44 312 PRO A C 1
ATOM 2460 O O . PRO A 1 312 ? 1.938 -6.297 11.871 1.00 94.44 312 PRO A O 1
ATOM 2463 N N . VAL A 1 313 ? 0.476 -4.783 12.667 1.00 93.75 313 VAL A N 1
ATOM 2464 C CA . VAL A 1 313 ? -0.733 -5.571 12.383 1.00 93.75 313 VAL A CA 1
ATOM 2465 C C . VAL A 1 313 ? -0.950 -5.783 10.882 1.00 93.75 313 VAL A C 1
ATOM 2467 O O . VAL A 1 313 ? -1.306 -6.884 10.471 1.00 93.75 313 VAL A O 1
ATOM 2470 N N . ASP A 1 314 ? -0.666 -4.779 10.055 1.00 97.12 314 ASP A N 1
ATOM 2471 C CA . ASP A 1 314 ? -0.815 -4.875 8.603 1.00 97.12 314 ASP A CA 1
ATOM 2472 C C . ASP A 1 314 ? 0.292 -5.738 7.997 1.00 97.12 314 ASP A C 1
ATOM 2474 O O . ASP A 1 314 ? 0.016 -6.576 7.143 1.00 97.12 314 ASP A O 1
ATOM 2478 N N . LYS A 1 315 ? 1.527 -5.644 8.506 1.00 98.00 315 LYS A N 1
ATOM 2479 C CA . LYS A 1 315 ? 2.613 -6.549 8.090 1.00 98.00 315 LYS A CA 1
ATOM 2480 C C . LYS A 1 315 ? 2.245 -8.021 8.308 1.00 98.00 315 LYS A C 1
ATOM 2482 O O . LYS A 1 315 ? 2.493 -8.841 7.431 1.00 98.00 315 LYS A O 1
ATOM 2487 N N . VAL A 1 316 ? 1.601 -8.357 9.432 1.00 96.94 316 VAL A N 1
ATOM 2488 C CA . VAL A 1 316 ? 1.096 -9.721 9.699 1.00 96.94 316 VAL A CA 1
ATOM 2489 C C . VAL A 1 316 ? 0.009 -10.133 8.703 1.00 96.94 316 VAL A C 1
ATOM 2491 O O . VAL A 1 316 ? -0.035 -11.292 8.286 1.00 96.94 316 VAL A O 1
ATOM 2494 N N . LYS A 1 317 ? -0.871 -9.208 8.299 1.00 98.00 317 LYS A N 1
ATOM 2495 C CA . LYS A 1 317 ? -1.875 -9.482 7.261 1.00 98.00 317 LYS A CA 1
ATOM 2496 C C . LYS A 1 317 ? -1.224 -9.864 5.940 1.00 98.00 317 LYS A C 1
ATOM 2498 O O . LYS A 1 317 ? -1.532 -10.932 5.411 1.00 98.00 317 LYS A O 1
ATOM 2503 N N . LEU A 1 318 ? -0.292 -9.034 5.472 1.00 98.56 318 LEU A N 1
ATOM 2504 C CA . LEU A 1 318 ? 0.412 -9.233 4.208 1.00 98.56 318 LEU A CA 1
ATOM 2505 C C . LEU A 1 318 ? 1.257 -10.515 4.213 1.00 98.56 318 LEU A C 1
ATOM 2507 O O . LEU A 1 318 ? 1.256 -11.242 3.226 1.00 98.56 318 LEU A O 1
ATOM 2511 N N . LEU A 1 319 ? 1.951 -10.806 5.318 1.00 98.56 319 LEU A N 1
ATOM 2512 C CA . LEU A 1 319 ? 2.851 -11.960 5.419 1.00 98.56 319 LEU A CA 1
ATOM 2513 C C . LEU A 1 319 ? 2.131 -13.297 5.657 1.00 98.56 319 LEU A C 1
ATOM 2515 O O . LEU A 1 319 ? 2.717 -14.330 5.355 1.00 98.56 319 LEU A O 1
ATOM 2519 N N . ASP A 1 320 ? 0.908 -13.320 6.203 1.00 97.69 320 ASP A N 1
ATOM 2520 C CA . ASP A 1 320 ? 0.264 -14.580 6.618 1.00 97.69 320 ASP A CA 1
ATOM 2521 C C . ASP A 1 320 ? -1.262 -14.600 6.451 1.00 97.69 320 ASP A C 1
ATOM 2523 O O . ASP A 1 320 ? -1.799 -15.356 5.639 1.00 97.69 320 ASP A O 1
ATOM 2527 N N . SER A 1 321 ? -1.996 -13.804 7.235 1.00 96.38 321 SER A N 1
ATOM 2528 C CA . SER A 1 321 ? -3.437 -14.057 7.414 1.00 96.38 321 SER A CA 1
ATOM 2529 C C . SER A 1 321 ? -4.279 -13.809 6.154 1.00 96.38 321 SER A C 1
ATOM 2531 O O . SER A 1 321 ? -5.273 -14.514 5.942 1.00 96.38 321 SER A O 1
ATOM 2533 N N . ASN A 1 322 ? -3.862 -12.895 5.271 1.00 98.25 322 ASN A N 1
ATOM 2534 C CA . ASN A 1 322 ? -4.518 -12.707 3.975 1.00 98.25 322 ASN A CA 1
ATOM 2535 C C . ASN A 1 322 ? -4.334 -13.938 3.080 1.00 98.25 322 ASN A C 1
ATOM 2537 O O . ASN A 1 322 ? -5.313 -14.431 2.515 1.00 98.25 322 ASN A O 1
ATOM 2541 N N . ALA A 1 323 ? -3.116 -14.486 3.021 1.00 98.44 323 ALA A N 1
ATOM 2542 C CA . ALA A 1 323 ? -2.809 -15.693 2.261 1.00 98.44 323 ALA A CA 1
ATOM 2543 C C . ALA A 1 323 ? -3.614 -16.899 2.765 1.00 98.44 323 ALA A C 1
ATOM 2545 O O . ALA A 1 323 ? -4.201 -17.622 1.962 1.00 98.44 323 ALA A O 1
ATOM 2546 N N . ARG A 1 324 ? -3.743 -17.086 4.087 1.00 97.38 324 ARG A N 1
ATOM 2547 C CA . ARG A 1 324 ? -4.581 -18.166 4.651 1.00 97.38 324 ARG A CA 1
ATOM 2548 C C . ARG A 1 324 ? -6.039 -18.055 4.210 1.00 97.38 324 ARG A C 1
ATOM 2550 O O . ARG A 1 324 ? -6.613 -19.040 3.744 1.00 97.38 324 ARG A O 1
ATOM 2557 N N . ARG A 1 325 ? -6.616 -16.849 4.289 1.00 96.88 325 ARG A N 1
ATOM 2558 C CA . ARG A 1 325 ? -7.996 -16.571 3.855 1.00 96.88 325 ARG A CA 1
ATOM 2559 C C . ARG A 1 325 ? -8.176 -16.833 2.359 1.00 96.88 325 ARG A C 1
ATOM 2561 O O . ARG A 1 325 ? -9.120 -17.517 1.964 1.00 96.88 325 ARG A O 1
ATOM 2568 N N . PHE A 1 326 ? -7.255 -16.335 1.538 1.00 98.38 326 PHE A N 1
ATOM 2569 C CA . PHE A 1 326 ? -7.258 -16.514 0.087 1.00 98.38 326 PHE A CA 1
ATOM 2570 C C . PHE A 1 326 ? -7.160 -17.995 -0.314 1.00 98.38 326 PHE A C 1
ATOM 2572 O O . PHE A 1 326 ? -7.945 -18.494 -1.123 1.00 98.38 326 PHE A O 1
ATOM 2579 N N . LEU A 1 327 ? -6.268 -18.747 0.325 1.00 97.81 327 LEU A N 1
ATOM 2580 C CA . LEU A 1 327 ? -6.039 -20.161 0.033 1.00 97.81 327 LEU A CA 1
ATOM 2581 C C . LEU A 1 327 ? -7.085 -21.096 0.662 1.00 97.81 327 LEU A C 1
ATOM 2583 O O . LEU A 1 327 ? -7.121 -22.281 0.339 1.00 97.81 327 LEU A O 1
ATOM 2587 N N . GLY A 1 328 ? -7.956 -20.586 1.540 1.00 94.62 328 GLY A N 1
ATOM 2588 C CA . GLY A 1 328 ? -8.905 -21.413 2.291 1.00 94.62 328 GLY A CA 1
ATOM 2589 C C . GLY A 1 328 ? -8.216 -22.358 3.279 1.00 94.62 328 GLY A C 1
ATOM 2590 O O . GLY A 1 328 ? -8.730 -23.439 3.558 1.00 94.62 328 GLY A O 1
ATOM 2591 N N . LEU A 1 329 ? -7.042 -21.972 3.781 1.00 90.94 329 LEU A N 1
ATOM 2592 C CA . LEU A 1 329 ? -6.345 -22.702 4.831 1.00 90.94 329 LEU A CA 1
ATOM 2593 C C . LEU A 1 329 ? -6.972 -22.310 6.173 1.00 90.94 329 LEU A C 1
ATOM 2595 O O . LEU A 1 329 ? -7.113 -21.122 6.465 1.00 90.94 329 LEU A O 1
ATOM 2599 N N . GLY A 1 330 ? -7.352 -23.301 6.986 1.00 71.38 330 GLY A N 1
ATOM 2600 C CA . GLY A 1 330 ? -7.745 -23.055 8.376 1.00 71.38 330 GLY A CA 1
ATOM 2601 C C . GLY A 1 330 ? -6.626 -22.357 9.161 1.00 71.38 330 GLY A C 1
ATOM 2602 O O . GLY A 1 330 ? -5.475 -22.298 8.710 1.00 71.38 330 GLY A O 1
ATOM 2603 N N . GLU A 1 331 ? -6.944 -21.829 10.344 1.00 52.25 331 GLU A N 1
ATOM 2604 C CA . GLU A 1 331 ? -5.906 -21.304 11.238 1.00 52.25 331 GLU A CA 1
ATOM 2605 C C . GLU A 1 331 ? -4.841 -22.382 11.499 1.00 52.25 331 GLU A C 1
ATOM 2607 O O . GLU A 1 331 ? -5.155 -23.571 11.598 1.00 52.25 331 GLU A O 1
ATOM 2612 N N . ALA A 1 332 ? -3.566 -21.980 11.525 1.00 44.47 332 ALA A N 1
ATOM 2613 C CA . ALA A 1 332 ? -2.437 -22.903 11.594 1.00 44.47 332 ALA A CA 1
ATOM 2614 C C . ALA A 1 332 ? -2.573 -23.868 12.783 1.00 44.47 332 ALA A C 1
ATOM 2616 O O . ALA A 1 332 ? -2.450 -23.471 13.943 1.00 44.47 332 ALA A O 1
ATOM 2617 N N . VAL A 1 333 ? -2.758 -25.157 12.494 1.00 37.69 333 VAL A N 1
ATOM 2618 C CA . VAL A 1 333 ? -2.518 -26.222 13.469 1.00 37.69 333 VAL A CA 1
ATOM 2619 C C . VAL A 1 333 ? -1.010 -26.255 13.710 1.00 37.69 333 VAL A C 1
ATOM 2621 O O . VAL A 1 333 ? -0.252 -26.690 12.845 1.00 37.69 333 VAL A O 1
ATOM 2624 N N . LYS A 1 334 ? -0.564 -25.754 14.868 1.00 33.84 334 LYS A N 1
ATOM 2625 C CA . LYS A 1 334 ? 0.834 -25.844 15.310 1.00 33.84 334 LYS A CA 1
ATOM 2626 C C . LYS A 1 334 ? 1.261 -27.316 15.342 1.00 33.84 334 LYS A C 1
ATOM 2628 O O . LYS A 1 334 ? 0.814 -28.067 16.205 1.00 33.84 334 LYS A O 1
ATOM 2633 N N . ALA A 1 335 ? 2.131 -27.725 14.422 1.00 29.19 335 ALA A N 1
ATOM 2634 C CA . ALA A 1 335 ? 2.790 -29.023 14.459 1.00 29.19 335 ALA A CA 1
ATOM 2635 C C . ALA A 1 335 ? 4.281 -28.848 14.776 1.00 29.19 335 ALA A C 1
ATOM 2637 O O . ALA A 1 335 ? 4.992 -28.158 14.051 1.00 29.19 335 ALA A O 1
ATOM 2638 N N . ARG A 1 336 ? 4.712 -29.581 15.815 1.00 30.25 336 ARG A N 1
ATOM 2639 C CA . ARG A 1 336 ? 6.079 -29.828 16.322 1.00 30.25 336 ARG A CA 1
ATOM 2640 C C . ARG A 1 336 ? 6.645 -28.821 17.330 1.00 30.25 336 ARG A C 1
ATOM 2642 O O . ARG A 1 336 ? 7.581 -28.083 17.052 1.00 30.25 336 ARG A O 1
ATOM 2649 N N . GLU A 1 337 ? 6.154 -28.941 18.561 1.00 28.95 337 GLU A N 1
ATOM 2650 C CA . GLU A 1 337 ? 7.028 -28.940 19.740 1.00 28.95 337 GLU A CA 1
ATOM 2651 C C . GLU A 1 337 ? 7.698 -30.322 19.848 1.00 28.95 337 GLU A C 1
ATOM 2653 O O . GLU A 1 337 ? 7.021 -31.352 19.776 1.00 28.95 337 GLU A O 1
ATOM 2658 N N . HIS A 1 338 ? 9.023 -30.353 20.003 1.00 28.55 338 HIS A N 1
ATOM 2659 C CA . HIS A 1 338 ? 9.703 -31.493 20.608 1.00 28.55 338 HIS A CA 1
ATOM 2660 C C . HIS A 1 338 ? 9.584 -31.343 22.128 1.00 28.55 338 HIS A C 1
ATOM 2662 O O . HIS A 1 338 ? 10.026 -30.346 22.688 1.00 28.55 338 HIS A O 1
ATOM 2668 N N . GLU A 1 339 ? 8.954 -32.346 22.737 1.00 30.70 339 GLU A N 1
ATOM 2669 C CA . GLU A 1 339 ? 9.171 -32.842 24.098 1.00 30.70 339 GLU A CA 1
ATOM 2670 C C . GLU A 1 339 ? 9.431 -31.804 25.201 1.00 30.70 339 GLU A C 1
ATOM 2672 O O . GLU A 1 339 ? 10.564 -31.557 25.599 1.00 30.70 339 GLU A O 1
ATOM 2677 N N . GLN A 1 340 ? 8.349 -31.366 25.844 1.00 28.56 340 GLN A N 1
ATOM 2678 C CA . GLN A 1 340 ? 8.168 -31.673 27.263 1.00 28.56 340 GLN A CA 1
ATOM 2679 C C . GLN A 1 340 ? 6.676 -31.762 27.595 1.00 28.56 340 GLN A C 1
ATOM 2681 O O . GLN A 1 340 ? 5.870 -30.898 27.269 1.00 28.56 340 GLN A O 1
ATOM 2686 N N . SER A 1 341 ? 6.314 -32.901 28.173 1.00 28.69 341 SER A N 1
ATOM 2687 C CA . SER A 1 341 ? 4.954 -33.353 28.431 1.00 28.69 341 SER A CA 1
ATOM 2688 C C . SER A 1 341 ? 4.188 -32.448 29.394 1.00 28.69 341 SER A C 1
ATOM 2690 O O . SER A 1 341 ? 4.678 -32.171 30.488 1.00 28.69 341 SER A O 1
ATOM 2692 N N . GLY A 1 342 ? 2.934 -32.144 29.056 1.00 28.36 342 GLY A N 1
ATOM 2693 C CA . GLY A 1 342 ? 1.930 -31.748 30.043 1.00 28.36 342 GLY A CA 1
ATOM 2694 C C . GLY A 1 342 ? 0.934 -30.710 29.546 1.00 28.36 342 GLY A C 1
ATOM 2695 O O . GLY A 1 342 ? 1.014 -29.564 29.956 1.00 28.36 342 GLY A O 1
ATOM 2696 N N . THR A 1 343 ? -0.004 -31.146 28.695 1.00 34.62 343 THR A N 1
ATOM 2697 C CA . THR A 1 343 ? -1.348 -30.565 28.476 1.00 34.62 343 THR A CA 1
ATOM 2698 C C . THR A 1 343 ? -1.452 -29.042 28.324 1.00 34.62 343 THR A C 1
ATOM 2700 O O . THR A 1 343 ? -1.442 -28.343 29.326 1.00 34.62 343 THR A O 1
ATOM 2703 N N . ASN A 1 344 ? -1.746 -28.530 27.121 1.00 29.92 344 ASN A N 1
ATOM 2704 C CA . ASN A 1 344 ? -2.570 -27.320 27.008 1.00 29.92 344 ASN A CA 1
ATOM 2705 C C . ASN A 1 344 ? -3.325 -27.242 25.675 1.00 29.92 344 ASN A C 1
ATOM 2707 O O . ASN A 1 344 ? -2.753 -27.321 24.591 1.00 29.92 344 ASN A O 1
ATOM 2711 N N . ALA A 1 345 ? -4.645 -27.117 25.803 1.00 32.09 345 ALA A N 1
ATOM 2712 C CA . ALA A 1 345 ? -5.606 -26.894 24.738 1.00 32.09 345 ALA A CA 1
ATOM 2713 C C . ALA A 1 345 ? -5.320 -25.580 23.994 1.00 32.09 345 ALA A C 1
ATOM 2715 O O . ALA A 1 345 ? -4.765 -24.644 24.568 1.00 32.09 345 ALA A O 1
ATOM 2716 N N . ALA A 1 346 ? -5.743 -25.505 22.729 1.00 43.31 346 ALA A N 1
ATOM 2717 C CA . ALA A 1 346 ? -5.771 -24.264 21.965 1.00 43.31 346 ALA A CA 1
ATOM 2718 C C . ALA A 1 346 ? -6.544 -23.198 22.756 1.00 43.31 346 ALA A C 1
ATOM 2720 O O . ALA A 1 346 ? -7.764 -23.285 22.896 1.00 43.31 346 ALA A O 1
ATOM 2721 N N . SER A 1 347 ? -5.835 -22.222 23.315 1.00 32.72 347 SER A N 1
ATOM 2722 C CA . SER A 1 347 ? -6.453 -21.097 23.995 1.00 32.72 347 SER A CA 1
ATOM 2723 C C . SER A 1 347 ? -6.603 -19.943 23.008 1.00 32.72 347 SER A C 1
ATOM 2725 O O . SER A 1 347 ? -5.640 -19.491 22.386 1.00 32.72 347 SER A O 1
ATOM 2727 N N . SER A 1 348 ? -7.834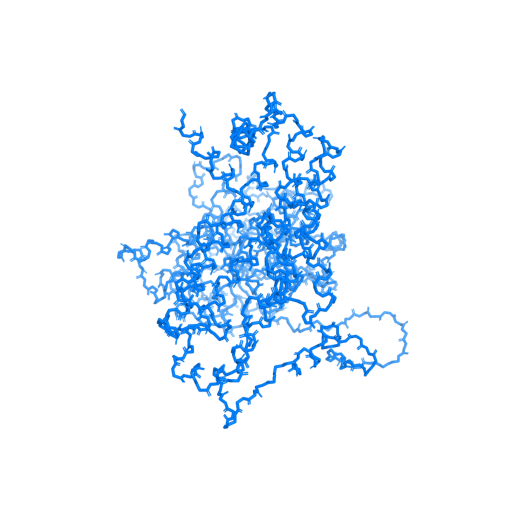 -19.435 22.896 1.00 34.91 348 SER A N 1
ATOM 2728 C CA . SER A 1 348 ? -8.088 -18.019 22.606 1.00 34.91 348 SER A CA 1
ATOM 2729 C C . SER A 1 348 ? -7.093 -17.146 23.392 1.00 34.91 348 SER A C 1
ATOM 2731 O O . SER A 1 348 ? -6.630 -17.610 24.439 1.00 34.91 348 SER A O 1
ATOM 2733 N N . PRO A 1 349 ? -6.757 -15.914 22.946 1.00 42.47 349 PRO A N 1
ATOM 2734 C CA . PRO A 1 349 ? -5.845 -15.041 23.689 1.00 42.47 349 PRO A CA 1
ATOM 2735 C C . PRO A 1 349 ? -6.190 -15.108 25.174 1.00 42.47 349 PRO A C 1
ATOM 2737 O O . PRO A 1 349 ? -7.350 -14.893 25.535 1.00 42.47 349 PRO A O 1
ATOM 2740 N N . ALA A 1 350 ? -5.226 -15.547 25.993 1.00 45.31 350 ALA A N 1
ATOM 2741 C CA . ALA A 1 350 ? -5.482 -15.790 27.402 1.00 45.31 350 ALA A CA 1
ATOM 2742 C C . ALA A 1 350 ? -6.120 -14.525 27.975 1.00 45.31 350 ALA A C 1
ATOM 2744 O O . ALA A 1 350 ? -5.588 -13.428 27.781 1.00 45.31 350 ALA A O 1
ATOM 2745 N N . ALA A 1 351 ? -7.285 -14.672 28.613 1.00 50.62 351 ALA A N 1
ATOM 2746 C CA . ALA A 1 351 ? -7.869 -13.570 29.355 1.00 50.62 351 ALA A CA 1
ATOM 2747 C C . ALA A 1 351 ? -6.774 -13.058 30.305 1.00 50.62 351 ALA A C 1
ATOM 2749 O O . ALA A 1 351 ? -6.176 -13.881 31.005 1.00 50.62 351 ALA A O 1
ATOM 2750 N N . PRO A 1 352 ? -6.436 -11.759 30.273 1.00 53.31 352 PRO A N 1
ATOM 2751 C CA . PRO A 1 352 ? -5.358 -11.250 31.100 1.00 53.31 352 PRO A CA 1
ATOM 2752 C C . PRO A 1 352 ? -5.650 -11.559 32.568 1.00 53.31 352 PRO A C 1
ATOM 2754 O O . PRO A 1 352 ? -6.749 -11.294 33.057 1.00 53.31 352 PRO A O 1
ATOM 2757 N N . ASP A 1 353 ? -4.666 -12.137 33.255 1.00 61.19 353 ASP A N 1
ATOM 2758 C CA . ASP A 1 353 ? -4.717 -12.320 34.704 1.00 61.19 353 ASP A CA 1
ATOM 2759 C C . ASP A 1 353 ? -4.809 -10.937 35.380 1.00 61.19 353 ASP A C 1
ATOM 2761 O O . ASP A 1 353 ? -4.268 -9.955 34.866 1.00 61.19 353 ASP A O 1
ATOM 2765 N N . GLY A 1 354 ? -5.473 -10.832 36.534 1.00 56.00 354 GLY A N 1
ATOM 2766 C CA . GLY A 1 354 ? -5.757 -9.566 37.230 1.00 56.00 354 GLY A CA 1
ATOM 2767 C C . GLY A 1 354 ? -4.518 -8.758 37.649 1.00 56.00 354 GLY A C 1
ATOM 2768 O O . GLY A 1 354 ? -4.658 -7.642 38.144 1.00 56.00 354 GLY A O 1
ATOM 2769 N N . GLN A 1 355 ? -3.315 -9.307 37.447 1.00 58.66 355 GLN A N 1
ATOM 2770 C CA . GLN A 1 355 ? -2.016 -8.681 37.704 1.00 58.66 355 GLN A CA 1
ATOM 2771 C C . GLN A 1 355 ? -1.201 -8.353 36.431 1.00 58.66 355 GLN A C 1
ATOM 2773 O O . GLN A 1 355 ? -0.132 -7.754 36.541 1.00 58.66 355 GLN A O 1
ATOM 2778 N N . GLN A 1 356 ? -1.664 -8.715 35.227 1.00 67.62 356 GLN A N 1
ATOM 2779 C CA . GLN A 1 356 ? -0.949 -8.452 33.969 1.00 67.62 356 GLN A CA 1
ATOM 2780 C C . GLN A 1 356 ? -1.262 -7.070 33.379 1.00 67.62 356 GLN A C 1
ATOM 2782 O O . GLN A 1 356 ? -2.372 -6.549 33.487 1.00 67.62 356 GLN A O 1
ATOM 2787 N N . LEU A 1 357 ? -0.272 -6.488 32.692 1.00 70.12 357 LEU A N 1
ATOM 2788 C CA . LEU A 1 357 ? -0.445 -5.253 31.932 1.00 70.12 357 LEU A CA 1
ATOM 2789 C C . LEU A 1 357 ? -1.400 -5.500 30.751 1.00 70.12 357 LEU A C 1
ATOM 2791 O O . LEU A 1 357 ? -1.040 -6.119 29.755 1.00 70.12 357 LEU A O 1
ATOM 2795 N N . THR A 1 358 ? -2.621 -4.994 30.862 1.00 81.25 358 THR A N 1
ATOM 2796 C CA . THR A 1 358 ? -3.638 -5.000 29.805 1.00 81.25 358 THR A CA 1
ATOM 2797 C C . THR A 1 358 ? -3.614 -3.695 29.015 1.00 81.25 358 THR A C 1
ATOM 2799 O O . THR A 1 358 ? -3.118 -2.681 29.502 1.00 81.25 358 THR A O 1
ATOM 2802 N N . TYR A 1 359 ? -4.231 -3.675 27.830 1.00 78.38 359 TYR A N 1
ATOM 2803 C CA . TYR A 1 359 ? -4.512 -2.427 27.102 1.00 78.38 359 TYR A CA 1
ATOM 2804 C C . TYR A 1 359 ? -5.217 -1.401 28.003 1.00 78.38 359 TYR A C 1
ATOM 2806 O O . TYR A 1 359 ? -4.808 -0.244 28.101 1.00 78.38 359 TYR A O 1
ATOM 2814 N N . SER A 1 360 ? -6.231 -1.874 28.735 1.00 82.25 360 SER A N 1
ATOM 2815 C CA . SER A 1 360 ? -7.018 -1.069 29.663 1.00 82.25 360 SER A CA 1
ATOM 2816 C C . SER A 1 360 ? -6.169 -0.493 30.802 1.00 82.25 360 SER A C 1
ATOM 2818 O O . SER A 1 360 ? -6.329 0.671 31.152 1.00 82.25 360 SER A O 1
ATOM 2820 N N . SER A 1 361 ? -5.236 -1.263 31.371 1.00 86.94 361 SER A N 1
ATOM 2821 C CA . SER A 1 361 ? -4.382 -0.799 32.474 1.00 86.94 361 SER A CA 1
ATOM 2822 C C . SER A 1 361 ? -3.183 0.027 32.003 1.00 86.94 361 SER A C 1
ATOM 2824 O O . SER A 1 361 ? -2.787 0.953 32.704 1.00 86.94 361 SER A O 1
ATOM 2826 N N . TYR A 1 362 ? -2.619 -0.266 30.827 1.00 87.44 362 TYR A N 1
ATOM 2827 C CA . TYR A 1 362 ? -1.507 0.490 30.242 1.00 87.44 362 TYR A CA 1
ATOM 2828 C C . TYR A 1 362 ? -1.937 1.909 29.868 1.00 87.44 362 TYR A C 1
ATOM 2830 O O . TYR A 1 362 ? -1.307 2.879 30.283 1.00 87.44 362 TYR A O 1
ATOM 2838 N N . LEU A 1 363 ? -3.058 2.031 29.152 1.00 90.56 363 LEU A N 1
ATOM 2839 C CA . LEU A 1 363 ? -3.617 3.327 28.765 1.00 90.56 363 LEU A CA 1
ATOM 2840 C C . LEU A 1 363 ? -4.436 3.987 29.877 1.00 90.56 363 LEU A C 1
ATOM 2842 O O . LEU A 1 363 ? -4.920 5.101 29.694 1.00 90.56 363 LEU A O 1
ATOM 2846 N N . LYS A 1 364 ? -4.605 3.304 31.018 1.00 94.38 364 LYS A N 1
ATOM 2847 C CA . LYS A 1 364 ? -5.444 3.754 32.136 1.00 94.38 364 LYS A CA 1
ATOM 2848 C C . LYS A 1 364 ? -6.870 4.090 31.677 1.00 94.38 364 LYS A C 1
ATOM 2850 O O . LYS A 1 364 ? -7.431 5.110 32.066 1.00 94.38 364 LYS A O 1
ATOM 2855 N N . VAL A 1 365 ? -7.448 3.235 30.827 1.00 92.38 365 VAL A N 1
ATOM 2856 C CA . VAL A 1 365 ? -8.770 3.435 30.208 1.00 92.38 365 VAL A CA 1
ATOM 2857 C C . VAL A 1 365 ? -9.868 3.657 31.253 1.00 92.38 365 VAL A C 1
ATOM 2859 O O . VAL A 1 365 ? -10.618 4.611 31.078 1.00 92.38 365 VAL A O 1
ATOM 2862 N N . PRO A 1 366 ? -9.974 2.886 32.357 1.00 94.06 366 PRO A N 1
ATOM 2863 C CA . PRO A 1 366 ? -11.010 3.135 33.357 1.00 94.06 366 PRO A CA 1
ATOM 2864 C C . PRO A 1 366 ? -10.865 4.520 33.991 1.00 94.06 366 PRO A C 1
ATOM 2866 O O . PRO A 1 366 ? -11.831 5.272 34.048 1.00 94.06 366 PRO A O 1
ATOM 2869 N N . GLN A 1 367 ? -9.641 4.903 34.370 1.00 95.94 367 GLN A N 1
ATOM 2870 C CA . GLN A 1 367 ? -9.373 6.223 34.937 1.00 95.94 367 GLN A CA 1
ATOM 2871 C C . GLN A 1 367 ? -9.667 7.340 33.932 1.00 95.94 367 GLN A C 1
ATOM 2873 O O . GLN A 1 367 ? -10.215 8.364 34.318 1.00 95.94 367 GLN A O 1
ATOM 2878 N N . LEU A 1 368 ? -9.326 7.146 32.654 1.00 95.38 368 LEU A N 1
ATOM 2879 C CA . LEU A 1 368 ? -9.609 8.100 31.584 1.00 95.38 368 LEU A CA 1
ATOM 2880 C C . LEU A 1 368 ? -11.119 8.282 31.379 1.00 95.38 368 LEU A C 1
ATOM 2882 O O . LEU A 1 368 ? -11.581 9.418 31.300 1.00 95.38 368 LEU A O 1
ATOM 2886 N N . LEU A 1 369 ? -11.877 7.182 31.318 1.00 94.88 369 LEU A N 1
ATOM 2887 C CA . LEU A 1 369 ? -13.324 7.197 31.081 1.00 94.88 369 LEU A CA 1
ATOM 2888 C C . LEU A 1 369 ? -14.128 7.740 32.280 1.00 94.88 369 LEU A C 1
ATOM 2890 O O . LEU A 1 369 ? -15.255 8.204 32.120 1.00 94.88 369 LEU A O 1
ATOM 2894 N N . GLU A 1 370 ? -13.556 7.732 33.487 1.00 96.06 370 GLU A N 1
ATOM 2895 C CA . GLU A 1 370 ? -14.173 8.314 34.689 1.00 96.06 370 GLU A CA 1
ATOM 2896 C C . GLU A 1 370 ? -14.125 9.852 34.741 1.00 96.06 370 GLU A C 1
ATOM 2898 O O . GLU A 1 370 ? -14.828 10.464 35.560 1.00 96.06 370 GLU A O 1
ATOM 2903 N N . LEU A 1 371 ? -13.307 10.488 33.891 1.00 95.88 371 LEU A N 1
ATOM 2904 C CA . LEU A 1 371 ? -13.123 11.944 33.875 1.00 95.88 371 LEU A CA 1
ATOM 2905 C C . LEU A 1 371 ? -14.283 12.687 33.201 1.00 95.88 371 LEU A C 1
ATOM 2907 O O . LEU A 1 371 ? -14.456 13.884 33.437 1.00 95.88 371 LEU A O 1
ATOM 2911 N N . GLN A 1 372 ? -15.084 12.022 32.365 1.00 95.88 372 GLN A N 1
ATOM 2912 C CA . GLN A 1 372 ? -16.181 12.669 31.645 1.00 95.88 372 GLN A CA 1
ATOM 2913 C C . GLN A 1 372 ? -17.453 12.716 32.505 1.00 95.88 372 GLN A C 1
ATOM 2915 O O . GLN A 1 372 ? -18.315 11.841 32.419 1.00 95.88 372 GLN A O 1
ATOM 2920 N N . ARG A 1 373 ? -17.578 13.752 33.348 1.00 93.62 373 ARG A N 1
ATOM 2921 C CA . ARG A 1 373 ? -18.686 13.911 34.311 1.00 93.62 373 ARG A CA 1
ATOM 2922 C C . ARG A 1 373 ? -19.590 15.114 33.992 1.00 93.62 373 ARG A C 1
ATOM 2924 O O . ARG A 1 373 ? -19.293 16.217 34.454 1.00 93.62 373 ARG A O 1
ATOM 2931 N N . PRO A 1 374 ? -20.705 14.911 33.264 1.00 94.12 374 PRO A N 1
ATOM 2932 C CA . PRO A 1 374 ? -21.719 15.943 33.031 1.00 94.12 374 PRO A CA 1
ATOM 2933 C C . PRO A 1 374 ? -22.285 16.523 34.338 1.00 94.12 374 PRO A C 1
ATOM 2935 O O . PRO A 1 374 ? -22.521 15.776 35.288 1.00 94.12 374 PRO A O 1
ATOM 2938 N N . GLN A 1 375 ? -22.501 17.838 34.379 1.00 93.75 375 GLN A N 1
ATOM 2939 C CA . GLN A 1 375 ? -22.991 18.605 35.531 1.00 93.75 375 GLN A CA 1
ATOM 2940 C C . GLN A 1 375 ? -24.439 19.097 35.364 1.00 93.75 375 GLN A C 1
ATOM 2942 O O . GLN A 1 375 ? -25.058 19.537 36.337 1.00 93.75 375 GLN A O 1
ATOM 2947 N N . SER A 1 376 ? -25.001 19.063 34.153 1.00 92.50 376 SER A N 1
ATOM 2948 C CA . SER A 1 376 ? -26.384 19.492 33.915 1.00 92.50 376 SER A CA 1
ATOM 2949 C C . SER A 1 376 ? -27.412 18.589 34.613 1.00 92.50 376 SER A C 1
ATOM 2951 O O . SER A 1 376 ? -27.237 17.376 34.742 1.00 92.50 376 SER A O 1
ATOM 2953 N N . SER A 1 377 ? -28.512 19.197 35.075 1.00 86.88 377 SER A N 1
ATOM 2954 C CA . SER A 1 377 ? -29.642 18.503 35.702 1.00 86.88 377 SER A CA 1
ATOM 2955 C C . SER A 1 377 ? -30.971 19.108 35.215 1.00 86.88 377 SER A C 1
ATOM 2957 O O . SER A 1 377 ? -31.206 20.292 35.475 1.00 86.88 377 SER A O 1
ATOM 2959 N N . PRO A 1 378 ? -31.834 18.339 34.516 1.00 88.56 378 PRO A N 1
ATOM 2960 C CA . PRO A 1 378 ? -31.587 16.970 34.055 1.00 88.56 378 PRO A CA 1
ATOM 2961 C C . PRO A 1 378 ? -30.384 16.907 33.100 1.00 88.56 378 PRO A C 1
ATOM 2963 O O . PRO A 1 378 ? -30.077 17.883 32.418 1.00 88.56 378 PRO A O 1
ATOM 2966 N N . ARG A 1 379 ? -29.695 15.759 33.071 1.00 91.12 379 ARG A N 1
ATOM 2967 C CA . ARG A 1 379 ? -28.503 15.564 32.236 1.00 91.12 379 ARG A CA 1
ATOM 2968 C C . ARG A 1 379 ? -28.838 15.818 30.767 1.00 91.12 379 ARG A C 1
ATOM 2970 O O . ARG A 1 379 ? -29.680 15.123 30.199 1.00 91.12 379 ARG A O 1
ATOM 2977 N N . HIS A 1 380 ? -28.144 16.766 30.150 1.00 95.25 380 HIS A N 1
ATOM 2978 C CA . HIS A 1 380 ? -28.232 17.031 28.724 1.00 95.25 380 HIS A CA 1
ATOM 2979 C C . HIS A 1 380 ? -27.336 16.060 27.943 1.00 95.25 380 HIS A C 1
ATOM 2981 O O . HIS A 1 380 ? -26.206 15.778 28.345 1.00 95.25 380 HIS A O 1
ATOM 2987 N N . HIS A 1 381 ? -27.834 15.544 26.816 1.00 94.94 381 HIS A N 1
ATOM 2988 C CA . HIS A 1 381 ? -27.130 14.542 26.008 1.00 94.94 381 HIS A CA 1
ATOM 2989 C C . HIS A 1 381 ? -25.768 15.055 25.500 1.00 94.94 381 HIS A C 1
ATOM 2991 O O . HIS A 1 381 ? -24.739 14.421 25.736 1.00 94.94 381 HIS A O 1
ATOM 2997 N N . ASP A 1 382 ? -25.759 16.252 24.906 1.00 96.12 382 ASP A N 1
ATOM 2998 C CA . ASP A 1 382 ? -24.574 16.820 24.242 1.00 96.12 382 ASP A CA 1
ATOM 2999 C C . ASP A 1 382 ? -23.495 17.371 25.194 1.00 96.12 382 ASP A C 1
ATOM 3001 O O . ASP A 1 382 ? -22.390 17.681 24.752 1.00 96.12 382 ASP A O 1
ATOM 3005 N N . GLU A 1 383 ? -23.751 17.454 26.506 1.00 96.25 383 GLU A N 1
ATOM 3006 C CA . GLU A 1 383 ? -22.721 17.891 27.464 1.00 96.25 383 GLU A CA 1
ATOM 3007 C C . GLU A 1 383 ? -21.531 16.915 27.484 1.00 96.25 383 GLU A C 1
ATOM 3009 O O . GLU A 1 383 ? -20.378 17.329 27.599 1.00 96.25 383 GLU A O 1
ATOM 3014 N N . LEU A 1 384 ? -21.791 15.613 27.303 1.00 96.38 384 LEU A N 1
ATOM 3015 C CA . LEU A 1 384 ? -20.734 14.605 27.220 1.00 96.38 384 LEU A CA 1
ATOM 3016 C C . LEU A 1 384 ? -19.830 14.831 25.999 1.00 96.38 384 LEU A C 1
ATOM 3018 O O . LEU A 1 384 ? -18.610 14.749 26.127 1.00 96.38 384 LEU A O 1
ATOM 3022 N N . LEU A 1 385 ? -20.422 15.143 24.839 1.00 96.12 385 LEU A N 1
ATOM 3023 C CA . LEU A 1 385 ? -19.679 15.461 23.619 1.00 96.12 385 LEU A CA 1
ATOM 3024 C C . LEU A 1 385 ? -18.771 16.675 23.844 1.00 96.12 385 LEU A C 1
ATOM 3026 O O . LEU A 1 385 ? -17.587 16.625 23.515 1.00 96.12 385 LEU A O 1
ATOM 3030 N N . PHE A 1 386 ? -19.314 17.736 24.448 1.00 94.62 386 PHE A N 1
ATOM 3031 C CA . PHE A 1 386 ? -18.545 18.931 24.779 1.00 94.62 386 PHE A CA 1
ATOM 3032 C C . PHE A 1 386 ? -17.326 18.589 25.646 1.00 94.62 386 PHE A C 1
ATOM 3034 O O . PHE A 1 386 ? -16.210 18.979 25.303 1.00 94.62 386 PHE A O 1
ATOM 3041 N N . ILE A 1 387 ? -17.512 17.821 26.726 1.00 95.50 387 ILE A N 1
ATOM 3042 C CA . ILE A 1 387 ? -16.417 17.432 27.627 1.00 95.50 387 ILE A CA 1
ATOM 3043 C C . ILE A 1 387 ? -15.357 16.605 26.890 1.00 95.50 387 ILE A C 1
ATOM 3045 O O . ILE A 1 387 ? -14.170 16.907 27.012 1.00 95.50 387 ILE A O 1
ATOM 3049 N N . ILE A 1 388 ? -15.771 15.594 26.116 1.00 96.88 388 ILE A N 1
ATOM 3050 C CA . ILE A 1 388 ? -14.847 14.708 25.392 1.00 96.88 388 ILE A CA 1
ATOM 3051 C C . ILE A 1 388 ? -13.966 15.515 24.442 1.00 96.88 388 ILE A C 1
ATOM 3053 O O . ILE A 1 388 ? -12.749 15.386 24.518 1.00 96.88 388 ILE A O 1
ATOM 3057 N N . VAL A 1 389 ? -14.551 16.376 23.603 1.00 95.25 389 VAL A N 1
ATOM 3058 C CA . VAL A 1 389 ? -13.776 17.135 22.608 1.00 95.25 389 VAL A CA 1
ATOM 3059 C C . VAL A 1 389 ? -12.754 18.061 23.279 1.00 95.25 389 VAL A C 1
ATOM 3061 O O . VAL A 1 389 ? -11.602 18.141 22.856 1.00 95.25 389 VAL A O 1
ATOM 3064 N N . HIS A 1 390 ? -13.128 18.731 24.371 1.00 94.88 390 HIS A N 1
ATOM 3065 C CA . HIS A 1 390 ? -12.198 19.612 25.086 1.00 94.88 390 HIS A CA 1
ATOM 3066 C C . HIS A 1 390 ? -11.093 18.830 25.807 1.00 94.88 390 HIS A C 1
ATOM 3068 O O . HIS A 1 390 ? -9.941 19.255 25.805 1.00 94.88 390 HIS A O 1
ATOM 3074 N N . GLN A 1 391 ? -11.398 17.658 26.367 1.00 96.12 391 GLN A N 1
ATOM 3075 C CA . GLN A 1 391 ? -10.371 16.793 26.951 1.00 96.12 391 GLN A CA 1
ATOM 3076 C C . GLN A 1 391 ? -9.438 16.208 25.886 1.00 96.12 391 GLN A C 1
ATOM 3078 O O . GLN A 1 391 ? -8.238 16.104 26.130 1.00 96.12 391 GLN A O 1
ATOM 3083 N N . THR A 1 392 ? -9.941 15.875 24.693 1.00 97.31 392 THR A N 1
ATOM 3084 C CA . THR A 1 392 ? -9.077 15.432 23.593 1.00 97.31 392 THR A CA 1
ATOM 3085 C C . THR A 1 392 ? -8.162 16.547 23.100 1.00 97.31 392 THR A C 1
ATOM 3087 O O . THR A 1 392 ? -7.005 16.255 22.812 1.00 97.31 392 THR A O 1
ATOM 3090 N N . TYR A 1 393 ? -8.610 17.810 23.071 1.00 96.75 393 TYR A N 1
ATOM 3091 C CA . TYR A 1 393 ? -7.718 18.950 22.813 1.00 96.75 393 TYR A CA 1
ATOM 3092 C C . TYR A 1 393 ? -6.552 18.987 23.807 1.00 96.75 393 TYR A C 1
ATOM 3094 O O . TYR A 1 393 ? -5.403 19.041 23.384 1.00 96.75 393 TYR A O 1
ATOM 3102 N N . GLU A 1 394 ? -6.822 18.874 25.109 1.00 97.00 394 GLU A N 1
ATOM 3103 C CA . GLU A 1 394 ? -5.771 18.881 26.138 1.00 97.00 394 GLU A CA 1
ATOM 3104 C C . GLU A 1 394 ? -4.801 17.690 26.013 1.00 97.00 394 GLU A C 1
ATOM 3106 O O . GLU A 1 394 ? -3.602 17.839 26.257 1.00 97.00 394 GLU A O 1
ATOM 3111 N N . LEU A 1 395 ? -5.274 16.514 25.585 1.00 97.94 395 LEU A N 1
ATOM 3112 C CA . LEU A 1 395 ? -4.399 15.367 25.308 1.00 97.94 395 LEU A CA 1
ATOM 3113 C C . LEU A 1 395 ? -3.498 15.607 24.091 1.00 97.94 395 LEU A C 1
ATOM 3115 O O . LEU A 1 395 ? -2.314 15.280 24.133 1.00 97.94 395 LEU A O 1
ATOM 3119 N N . TRP A 1 396 ? -4.027 16.207 23.026 1.00 98.31 396 TRP A N 1
ATOM 3120 C CA . TRP A 1 396 ? -3.230 16.551 21.849 1.00 98.31 396 TRP A CA 1
ATOM 3121 C C . TRP A 1 396 ? -2.265 17.705 22.108 1.00 98.31 396 TRP A C 1
ATOM 3123 O O . TRP A 1 396 ? -1.143 17.665 21.613 1.00 98.31 396 TRP A O 1
ATOM 3133 N N . PHE A 1 397 ? -2.643 18.698 22.918 1.00 98.38 397 PHE A N 1
ATOM 3134 C CA . PHE A 1 397 ? -1.723 19.753 23.348 1.00 98.38 397 PHE A CA 1
ATOM 3135 C C . PHE A 1 397 ? -0.542 19.180 24.126 1.00 98.38 397 PHE A C 1
ATOM 3137 O O . PHE A 1 397 ? 0.585 19.619 23.915 1.00 98.38 397 PHE A O 1
ATOM 3144 N N . LYS A 1 398 ? -0.775 18.161 24.957 1.00 98.25 398 LYS A N 1
ATOM 3145 C CA . LYS A 1 398 ? 0.295 17.462 25.671 1.00 98.25 398 LYS A CA 1
ATOM 3146 C C . LYS A 1 398 ? 1.300 16.807 24.723 1.00 98.25 398 LYS A C 1
ATOM 3148 O O . LYS A 1 398 ? 2.502 16.950 24.931 1.00 98.25 398 LYS A O 1
ATOM 3153 N N . GLU A 1 399 ? 0.818 16.104 23.698 1.00 98.56 399 GLU A N 1
ATOM 3154 C CA . GLU A 1 399 ? 1.686 15.489 22.681 1.00 98.56 399 GLU A CA 1
ATOM 3155 C C . GLU A 1 399 ? 2.419 16.554 21.853 1.00 98.56 399 GLU A C 1
ATOM 3157 O O . GLU A 1 399 ? 3.625 16.453 21.650 1.00 98.56 399 GLU A O 1
ATOM 3162 N N . LEU A 1 400 ? 1.728 17.627 21.449 1.00 98.62 400 LEU A N 1
ATOM 3163 C CA . LEU A 1 400 ? 2.350 18.753 20.749 1.00 98.62 400 LEU A CA 1
ATOM 3164 C C . LEU A 1 400 ? 3.470 19.389 21.574 1.00 98.62 400 LEU A C 1
ATOM 3166 O O . LEU A 1 400 ? 4.538 19.660 21.038 1.00 98.62 400 LEU A O 1
ATOM 3170 N N . LEU A 1 401 ? 3.252 19.625 22.868 1.00 98.56 401 LEU A N 1
ATOM 3171 C CA . LEU A 1 401 ? 4.279 20.167 23.759 1.00 98.56 401 LEU A CA 1
ATOM 3172 C C . LEU A 1 401 ? 5.472 19.218 23.885 1.00 98.56 401 LEU A C 1
ATOM 3174 O O . LEU A 1 401 ? 6.611 19.673 23.804 1.00 98.56 401 LEU A O 1
ATOM 3178 N N . HIS A 1 402 ? 5.216 17.914 24.032 1.00 98.50 402 HIS A N 1
ATOM 3179 C CA . HIS A 1 402 ? 6.263 16.895 24.093 1.00 98.50 402 HIS A CA 1
ATOM 3180 C C . HIS A 1 402 ? 7.153 16.916 22.843 1.00 98.50 402 HIS A C 1
ATOM 3182 O O . HIS A 1 402 ? 8.382 16.943 22.946 1.00 98.50 402 HIS A O 1
ATOM 3188 N N . ASP A 1 403 ? 6.534 16.970 21.668 1.00 98.56 403 ASP A N 1
ATOM 3189 C CA . ASP A 1 403 ? 7.246 16.984 20.397 1.00 98.56 403 ASP A CA 1
ATOM 3190 C C . ASP A 1 403 ? 7.951 18.301 20.125 1.00 98.56 403 ASP A C 1
ATOM 3192 O O . ASP A 1 403 ? 9.101 18.301 19.694 1.00 98.56 403 ASP A O 1
ATOM 3196 N N . LEU A 1 404 ? 7.301 19.432 20.394 1.00 98.62 404 LEU A N 1
ATOM 3197 C CA . LEU A 1 404 ? 7.904 20.745 20.191 1.00 98.62 404 LEU A CA 1
ATOM 3198 C C . LEU A 1 404 ? 9.083 20.976 21.145 1.00 98.62 404 LEU A C 1
ATOM 3200 O O . LEU A 1 404 ? 10.060 21.606 20.746 1.00 98.62 404 LEU A O 1
ATOM 3204 N N . ASP A 1 405 ? 9.058 20.417 22.357 1.00 98.62 405 ASP A N 1
ATOM 3205 C CA . ASP A 1 405 ? 10.229 20.393 23.239 1.00 98.62 405 ASP A CA 1
ATOM 3206 C C . ASP A 1 405 ? 11.385 19.586 22.638 1.00 98.62 405 ASP A C 1
ATOM 3208 O O . ASP A 1 405 ? 12.539 20.024 22.678 1.00 98.62 405 ASP A O 1
ATOM 3212 N N . ALA A 1 406 ? 11.089 18.432 22.036 1.00 98.56 406 ALA A N 1
ATOM 3213 C CA . ALA A 1 406 ? 12.087 17.639 21.329 1.00 98.56 406 ALA A CA 1
ATOM 3214 C C . ALA A 1 406 ? 12.609 18.364 20.074 1.00 98.56 406 ALA A C 1
ATOM 3216 O O . ALA A 1 406 ? 13.809 18.328 19.806 1.00 98.56 406 ALA A O 1
ATOM 3217 N N . VAL A 1 407 ? 11.761 19.092 19.342 1.00 98.62 407 VAL A N 1
ATOM 3218 C CA . VAL A 1 407 ? 12.177 19.964 18.228 1.00 98.62 407 VAL A CA 1
ATOM 3219 C C . VAL A 1 407 ? 13.116 21.059 18.731 1.00 98.62 407 VAL A C 1
ATOM 3221 O O . VAL A 1 407 ? 14.182 21.263 18.155 1.00 98.62 407 VAL A O 1
ATOM 3224 N N . VAL A 1 408 ? 12.776 21.730 19.837 1.00 98.62 408 VAL A N 1
ATOM 3225 C CA . VAL A 1 408 ? 13.648 22.730 20.470 1.00 98.62 408 VAL A CA 1
ATOM 3226 C C . VAL A 1 408 ? 14.999 22.123 20.848 1.00 98.62 408 VAL A C 1
ATOM 3228 O O . VAL A 1 408 ? 16.035 22.742 20.603 1.00 98.62 408 VAL A O 1
ATOM 3231 N N . ALA A 1 409 ? 15.017 20.922 21.430 1.00 98.19 409 ALA A N 1
ATOM 3232 C CA . ALA A 1 409 ? 16.255 20.237 21.792 1.00 98.19 409 ALA A CA 1
ATOM 3233 C C . ALA A 1 409 ? 17.117 19.915 20.558 1.00 98.19 409 ALA A C 1
ATOM 3235 O O . ALA A 1 409 ? 18.314 20.206 20.560 1.00 98.19 409 ALA A O 1
ATOM 3236 N N . ASN A 1 410 ? 16.505 19.391 19.494 1.00 98.00 410 ASN A N 1
ATOM 3237 C CA . ASN A 1 410 ? 17.187 19.077 18.240 1.00 98.00 410 ASN A CA 1
ATOM 3238 C C . ASN A 1 410 ? 17.744 20.333 17.553 1.00 98.00 410 ASN A C 1
ATOM 3240 O O . ASN A 1 410 ? 18.907 20.352 17.166 1.00 98.00 410 ASN A O 1
ATOM 3244 N N . LEU A 1 411 ? 16.977 21.424 17.471 1.00 97.44 411 LEU A N 1
ATOM 3245 C CA . LEU A 1 411 ? 17.461 22.670 16.865 1.00 97.44 411 LEU A CA 1
ATOM 3246 C C . LEU A 1 411 ? 18.582 23.328 17.685 1.00 97.44 411 LEU A C 1
ATOM 3248 O O . LEU A 1 411 ? 19.526 23.866 17.107 1.00 97.44 411 LEU A O 1
ATOM 3252 N N . LYS A 1 412 ? 18.543 23.237 19.024 1.00 96.94 412 LYS A N 1
ATOM 3253 C CA . LYS A 1 412 ? 19.675 23.650 19.876 1.00 96.94 412 LYS A CA 1
ATOM 3254 C C . LYS A 1 412 ? 20.926 22.821 19.588 1.00 96.94 412 LYS A C 1
ATOM 3256 O O . LYS A 1 412 ? 22.013 23.386 19.478 1.00 96.94 412 LYS A O 1
ATOM 3261 N N . ALA A 1 413 ? 20.779 21.503 19.461 1.00 96.19 413 ALA A N 1
ATOM 3262 C CA . ALA A 1 413 ? 21.886 20.608 19.138 1.00 96.19 413 ALA A CA 1
ATOM 3263 C C . ALA A 1 413 ? 22.447 20.879 17.730 1.00 96.19 413 ALA A C 1
ATOM 3265 O O . ALA A 1 413 ? 23.664 20.966 17.574 1.00 96.19 413 ALA A O 1
ATOM 3266 N N . ALA A 1 414 ? 21.584 21.137 16.743 1.00 94.50 414 ALA A N 1
ATOM 3267 C CA . ALA A 1 414 ? 21.983 21.546 15.398 1.00 94.50 414 ALA A CA 1
ATOM 3268 C C . ALA A 1 414 ? 22.749 22.882 15.398 1.00 94.50 414 ALA A C 1
ATOM 3270 O O . ALA A 1 414 ? 23.755 23.019 14.708 1.00 94.50 414 ALA A O 1
ATOM 3271 N N . GLY A 1 415 ? 22.336 23.852 16.223 1.00 93.12 415 GLY A N 1
ATOM 3272 C CA . GLY A 1 415 ? 23.088 25.095 16.418 1.00 93.12 415 GLY A CA 1
ATOM 3273 C C . GLY A 1 415 ? 24.460 24.878 17.073 1.00 93.12 415 GLY A C 1
ATOM 3274 O O . GLY A 1 415 ? 25.432 25.532 16.709 1.00 93.12 415 GLY A O 1
ATOM 3275 N N . ALA A 1 416 ? 24.572 23.931 18.010 1.00 93.44 416 ALA A N 1
ATOM 3276 C CA . ALA A 1 416 ? 25.845 23.578 18.644 1.00 93.44 416 ALA A CA 1
ATOM 3277 C C . ALA A 1 416 ? 26.777 22.766 17.722 1.00 93.44 416 ALA A C 1
ATOM 3279 O O . ALA A 1 416 ? 27.999 22.836 17.869 1.00 93.44 416 ALA A O 1
ATOM 3280 N N . ASN A 1 417 ? 26.218 22.024 16.761 1.00 90.38 417 ASN A N 1
ATOM 3281 C CA . ASN A 1 417 ? 26.953 21.286 15.737 1.00 90.38 417 ASN A CA 1
ATOM 3282 C C . ASN A 1 417 ? 26.424 21.605 14.321 1.00 90.38 417 ASN A C 1
ATOM 3284 O O . ASN A 1 417 ? 25.730 20.778 13.724 1.00 90.38 417 ASN A O 1
ATOM 3288 N N . PRO A 1 418 ? 26.812 22.757 13.733 1.00 83.69 418 PRO A N 1
ATOM 3289 C CA . PRO A 1 418 ? 26.297 23.252 12.446 1.00 83.69 418 PRO A CA 1
ATOM 3290 C C . PRO A 1 418 ? 26.477 22.320 11.237 1.00 83.69 418 PRO A C 1
ATOM 3292 O O . PRO A 1 418 ? 25.914 22.566 10.173 1.00 83.69 418 PRO A O 1
ATOM 3295 N N . LYS A 1 419 ? 27.309 21.278 11.358 1.00 82.56 419 LYS A N 1
ATOM 3296 C CA . LYS A 1 419 ? 27.556 20.290 10.295 1.00 82.56 419 LYS A CA 1
ATOM 3297 C C . LYS A 1 419 ? 26.627 19.080 10.370 1.00 82.56 419 LYS A C 1
ATOM 3299 O O . LYS A 1 419 ? 26.640 18.264 9.450 1.00 82.56 419 LYS A O 1
ATOM 3304 N N . SER A 1 420 ? 25.890 18.930 11.466 1.00 79.50 420 SER A N 1
ATOM 3305 C CA . SER A 1 420 ? 25.058 17.762 11.699 1.00 79.50 420 SER A CA 1
ATOM 3306 C C . SER A 1 420 ? 23.732 17.871 10.963 1.00 79.50 420 SER A C 1
ATOM 3308 O O . SER A 1 420 ? 23.050 18.891 11.042 1.00 79.50 420 SER A O 1
ATOM 3310 N N . ARG A 1 421 ? 23.379 16.814 10.231 1.00 85.44 421 ARG A N 1
ATOM 3311 C CA . ARG A 1 421 ? 22.122 16.731 9.474 1.00 85.44 421 ARG A CA 1
ATOM 3312 C C . ARG A 1 421 ? 21.040 15.948 10.210 1.00 85.44 421 ARG A C 1
ATOM 3314 O O . ARG A 1 421 ? 19.862 16.150 9.931 1.00 85.44 421 ARG A O 1
ATOM 3321 N N . ASP A 1 422 ? 21.430 15.096 11.154 1.00 89.31 422 ASP A N 1
ATOM 3322 C CA . ASP A 1 422 ? 20.520 14.169 11.827 1.00 89.31 422 ASP A CA 1
ATOM 3323 C C . ASP A 1 422 ? 19.535 14.911 12.740 1.00 89.31 422 ASP A C 1
ATOM 3325 O O . ASP A 1 422 ? 18.341 14.631 12.714 1.00 89.31 422 ASP A O 1
ATOM 3329 N N . GLU A 1 423 ? 19.993 15.918 13.485 1.00 95.38 423 GLU A N 1
ATOM 3330 C CA . GLU A 1 423 ? 19.150 16.713 14.383 1.00 95.38 423 GLU A CA 1
ATOM 3331 C C . GLU A 1 423 ? 18.205 17.638 13.608 1.00 95.38 423 GLU A C 1
ATOM 3333 O O . GLU A 1 423 ? 17.054 17.819 13.999 1.00 95.38 423 GLU A O 1
ATOM 3338 N N . VAL A 1 424 ? 18.655 18.201 12.480 1.00 95.06 424 VAL A N 1
ATOM 3339 C CA . VAL A 1 424 ? 17.796 19.016 11.602 1.00 95.06 424 VAL A CA 1
ATOM 3340 C C . VAL A 1 424 ? 16.704 18.141 10.984 1.00 95.06 424 VAL A C 1
ATOM 3342 O O . VAL A 1 424 ? 15.532 18.518 10.985 1.00 95.06 424 VAL A O 1
ATOM 3345 N N . TYR A 1 425 ? 17.073 16.942 10.524 1.00 93.94 425 TYR A N 1
ATOM 3346 C CA . TYR A 1 425 ? 16.129 15.950 10.018 1.00 93.94 425 TYR A CA 1
ATOM 3347 C C . TYR A 1 425 ? 15.125 15.510 11.090 1.00 93.94 425 TYR A C 1
ATOM 3349 O O . TYR A 1 425 ? 13.921 15.493 10.836 1.00 93.94 425 TYR A O 1
ATOM 3357 N N . GLU A 1 426 ? 15.586 15.190 12.299 1.00 96.12 426 GLU A N 1
ATOM 3358 C CA . GLU A 1 426 ? 14.714 14.757 13.391 1.00 96.12 426 GLU A CA 1
ATOM 3359 C C . GLU A 1 426 ? 13.760 15.877 13.832 1.00 96.12 426 GLU A C 1
ATOM 3361 O O . GLU A 1 426 ? 12.571 15.628 14.047 1.00 96.12 426 GLU A O 1
ATOM 3366 N N . ALA A 1 427 ? 14.232 17.130 13.871 1.00 97.75 427 ALA A N 1
ATOM 3367 C CA . ALA A 1 427 ? 13.378 18.296 14.085 1.00 97.75 427 ALA A CA 1
ATOM 3368 C C . ALA A 1 427 ? 12.284 18.407 13.008 1.00 97.75 427 ALA A C 1
ATOM 3370 O O . ALA A 1 427 ? 11.112 18.574 13.347 1.00 97.75 427 ALA A O 1
ATOM 3371 N N . ALA A 1 428 ? 12.628 18.263 11.723 1.00 96.6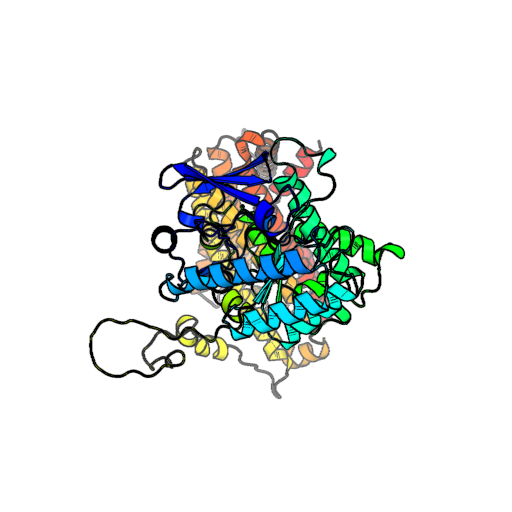2 428 ALA A N 1
ATOM 3372 C CA . ALA A 1 428 ? 11.654 18.289 10.629 1.00 96.62 428 ALA A CA 1
ATOM 3373 C C . ALA A 1 428 ? 10.645 17.125 10.714 1.00 96.62 428 ALA A C 1
ATOM 3375 O O . ALA A 1 428 ? 9.435 17.329 10.561 1.00 96.62 428 ALA A O 1
ATOM 3376 N N . ARG A 1 429 ? 11.112 15.910 11.038 1.00 97.69 429 ARG A N 1
ATOM 3377 C CA . ARG A 1 429 ? 10.275 14.711 11.216 1.00 97.69 429 ARG A CA 1
ATOM 3378 C C . ARG A 1 429 ? 9.245 14.893 12.334 1.00 97.69 429 ARG A C 1
ATOM 3380 O O . ARG A 1 429 ? 8.084 14.518 12.160 1.00 97.69 429 ARG A O 1
ATOM 3387 N N . LEU A 1 430 ? 9.655 15.464 13.467 1.00 98.31 430 LEU A N 1
ATOM 3388 C CA . LEU A 1 430 ? 8.772 15.754 14.599 1.00 98.31 430 LEU A CA 1
ATOM 3389 C C . LEU A 1 430 ? 7.804 16.899 14.284 1.00 98.31 430 LEU A C 1
ATOM 3391 O O . LEU A 1 430 ? 6.609 16.766 14.537 1.00 98.31 430 LEU A O 1
ATOM 3395 N N . LEU A 1 431 ? 8.269 17.971 13.636 1.00 98.56 431 LEU A N 1
ATOM 3396 C CA . LEU A 1 431 ? 7.392 19.052 13.179 1.00 98.56 431 LEU A CA 1
ATOM 3397 C C . LEU A 1 431 ? 6.312 18.551 12.214 1.00 98.56 431 LEU A C 1
ATOM 3399 O O . LEU A 1 431 ? 5.168 18.985 12.313 1.00 98.56 431 LEU A O 1
ATOM 3403 N N . ARG A 1 432 ? 6.624 17.582 11.340 1.00 97.19 432 ARG A N 1
ATOM 3404 C CA . ARG A 1 432 ? 5.610 16.921 10.504 1.00 97.19 432 ARG A CA 1
ATOM 3405 C C . ARG A 1 432 ? 4.510 16.272 11.348 1.00 97.19 432 ARG A C 1
ATOM 3407 O O . ARG A 1 432 ? 3.339 16.390 11.002 1.00 97.19 432 ARG A O 1
ATOM 3414 N N . ARG A 1 433 ? 4.861 15.597 12.448 1.00 97.75 433 ARG A N 1
ATOM 3415 C CA . ARG A 1 433 ? 3.868 15.025 13.370 1.00 97.75 433 ARG A CA 1
ATOM 3416 C C . ARG A 1 433 ? 3.051 16.123 14.053 1.00 97.75 433 ARG A C 1
ATOM 3418 O O . ARG A 1 433 ? 1.830 15.996 14.099 1.00 97.75 433 ARG A O 1
ATOM 3425 N N . CYS A 1 434 ? 3.682 17.218 14.483 1.00 98.56 434 CYS A N 1
ATOM 3426 C CA . CYS A 1 434 ? 2.972 18.374 15.037 1.00 98.56 434 CYS A CA 1
ATOM 3427 C C . CYS A 1 434 ? 1.944 18.952 14.055 1.00 98.56 434 CYS A C 1
ATOM 3429 O O . CYS A 1 434 ? 0.809 19.220 14.442 1.00 98.56 434 CYS A O 1
ATOM 3431 N N . THR A 1 435 ? 2.306 19.098 12.780 1.00 98.00 435 THR A N 1
ATOM 3432 C CA . THR A 1 435 ? 1.401 19.546 11.714 1.00 98.00 435 THR A CA 1
ATOM 3433 C C . THR A 1 435 ? 0.179 18.633 11.584 1.00 98.00 435 THR A C 1
ATOM 3435 O O . THR A 1 435 ? -0.951 19.120 11.578 1.00 98.00 435 THR A O 1
ATOM 3438 N N . GLU A 1 436 ? 0.368 17.311 11.547 1.00 98.12 436 GLU A N 1
ATOM 3439 C CA . GLU A 1 436 ? -0.756 16.373 11.422 1.00 98.12 436 GLU A CA 1
ATOM 3440 C C . GLU A 1 436 ? -1.651 16.345 12.667 1.00 98.12 436 GLU A C 1
ATOM 3442 O O . GLU A 1 436 ? -2.876 16.290 12.541 1.00 98.12 436 GLU A O 1
ATOM 3447 N N . ILE A 1 437 ? -1.078 16.479 13.869 1.00 98.31 437 ILE A N 1
ATOM 3448 C CA . ILE A 1 437 ? -1.875 16.647 15.091 1.00 98.31 437 ILE A CA 1
ATOM 3449 C C . ILE A 1 437 ? -2.713 17.929 14.998 1.00 98.31 437 ILE A C 1
ATOM 3451 O O . ILE A 1 437 ? -3.917 17.887 15.247 1.00 98.31 437 ILE A O 1
ATOM 3455 N N . THR A 1 438 ? -2.134 19.056 14.572 1.00 98.06 438 THR A N 1
ATOM 3456 C CA . THR A 1 438 ? -2.886 20.312 14.401 1.00 98.06 438 THR A CA 1
ATOM 3457 C C . THR A 1 438 ? -3.987 20.184 13.347 1.00 98.06 438 THR A C 1
ATOM 3459 O O . THR A 1 438 ? -5.066 20.748 13.524 1.00 98.06 438 THR A O 1
ATOM 3462 N N . ARG A 1 439 ? -3.794 19.385 12.290 1.00 97.88 439 ARG A N 1
ATOM 3463 C CA . ARG A 1 439 ? -4.859 19.081 11.320 1.00 97.88 439 ARG A CA 1
ATOM 3464 C C . ARG A 1 439 ? -6.036 18.365 11.986 1.00 97.88 439 ARG A C 1
ATOM 3466 O O . ARG A 1 439 ? -7.181 18.767 11.796 1.00 97.88 439 ARG A O 1
ATOM 3473 N N . VAL A 1 440 ? -5.766 17.384 12.851 1.00 97.44 440 VAL A N 1
ATOM 3474 C CA . VAL A 1 440 ? -6.804 16.733 13.672 1.00 97.44 440 VAL A CA 1
ATOM 3475 C C . VAL A 1 440 ? -7.509 17.745 14.580 1.00 97.44 440 VAL A C 1
ATOM 3477 O O . VAL A 1 440 ? -8.731 17.697 14.715 1.00 97.44 440 VAL A O 1
ATOM 3480 N N . LEU A 1 441 ? -6.774 18.692 15.172 1.00 97.25 441 LEU A N 1
ATOM 3481 C CA . LEU A 1 441 ? -7.364 19.752 15.996 1.00 97.25 441 LEU A CA 1
ATOM 3482 C C . LEU A 1 441 ? -8.347 20.631 15.213 1.00 97.25 441 LEU A C 1
ATOM 3484 O O . LEU A 1 441 ? -9.372 21.039 15.766 1.00 97.25 441 LEU A O 1
ATOM 3488 N N . VAL A 1 442 ? -8.038 20.935 13.950 1.00 96.94 442 VAL A N 1
ATOM 3489 C CA . VAL A 1 442 ? -8.919 21.685 13.040 1.00 96.94 442 VAL A CA 1
ATOM 3490 C C . VAL A 1 442 ? -10.174 20.871 12.717 1.00 96.94 442 VAL A C 1
ATOM 3492 O O . VAL A 1 442 ? -11.287 21.392 12.814 1.00 96.94 442 VAL A O 1
ATOM 3495 N N . GLU A 1 443 ? -10.012 19.588 12.391 1.00 95.50 443 GLU A N 1
ATOM 3496 C CA . GLU A 1 443 ? -11.123 18.711 12.009 1.00 95.50 443 GLU A CA 1
ATOM 3497 C C . GLU A 1 443 ? -12.073 18.391 13.169 1.00 95.50 443 GLU A C 1
ATOM 3499 O O . GLU A 1 443 ? -13.274 18.244 12.947 1.00 95.50 443 GLU A O 1
ATOM 3504 N N . GLN A 1 444 ? -11.596 18.366 14.420 1.00 94.75 444 GLN A N 1
ATOM 3505 C CA . GLN A 1 444 ? -12.449 18.139 15.599 1.00 94.75 444 GLN A CA 1
ATOM 3506 C C . GLN A 1 444 ? -13.622 19.125 15.707 1.00 94.75 444 GLN A C 1
ATOM 3508 O O . GLN A 1 444 ? -14.672 18.768 16.252 1.00 94.75 444 GLN A O 1
ATOM 3513 N N . PHE A 1 445 ? -13.503 20.331 15.139 1.00 93.69 445 PHE A N 1
ATOM 3514 C CA . PHE A 1 445 ? -14.617 21.276 15.090 1.00 93.69 445 PHE A CA 1
ATOM 3515 C C . PHE A 1 445 ? -15.833 20.731 14.340 1.00 93.69 445 PHE A C 1
ATOM 3517 O O . PHE A 1 445 ? -16.953 21.012 14.756 1.00 93.69 445 PHE A O 1
ATOM 3524 N N . THR A 1 446 ? -15.641 19.909 13.304 1.00 93.75 446 THR A N 1
ATOM 3525 C CA . THR A 1 446 ? -16.752 19.315 12.537 1.00 93.75 446 THR A CA 1
ATOM 3526 C C . THR A 1 446 ? -17.662 18.451 13.411 1.00 93.75 446 THR A C 1
ATOM 3528 O O . THR A 1 446 ? -18.874 18.422 13.209 1.00 93.75 446 THR A O 1
ATOM 3531 N N . ILE A 1 447 ? -17.102 17.812 14.444 1.00 93.88 447 ILE A N 1
ATOM 3532 C CA . ILE A 1 447 ? -17.859 17.017 15.414 1.00 93.88 447 ILE A CA 1
ATOM 3533 C C . ILE A 1 447 ? -18.686 17.945 16.312 1.00 93.88 447 ILE A C 1
ATOM 3535 O O . ILE A 1 447 ? -19.880 17.717 16.497 1.00 93.88 447 ILE A O 1
ATOM 3539 N N . LEU A 1 448 ? -18.092 19.026 16.833 1.00 92.12 448 LEU A N 1
ATOM 3540 C CA . LEU A 1 448 ? -18.821 20.007 17.650 1.00 92.12 448 LEU A CA 1
ATOM 3541 C C . LEU A 1 448 ? -19.907 20.748 16.859 1.00 92.12 448 LEU A C 1
ATOM 3543 O O . LEU A 1 448 ? -20.935 21.099 17.430 1.00 92.12 448 LEU A O 1
ATOM 3547 N N . GLU A 1 449 ? -19.728 20.947 15.552 1.00 93.00 449 GLU A N 1
ATOM 3548 C CA . GLU A 1 449 ? -20.714 21.595 14.674 1.00 93.00 449 GLU A CA 1
ATOM 3549 C C . GLU A 1 449 ? -22.027 20.805 14.524 1.00 93.00 449 GLU A C 1
ATOM 3551 O O . GLU A 1 449 ? -23.025 21.372 14.057 1.00 93.00 449 GLU A O 1
ATOM 3556 N N . THR A 1 450 ? -22.045 19.533 14.944 1.00 94.56 450 THR A N 1
ATOM 3557 C CA . THR A 1 450 ? -23.253 18.694 15.010 1.00 94.56 450 THR A CA 1
ATOM 3558 C C . THR A 1 450 ? -24.164 19.041 16.193 1.00 94.56 450 THR A C 1
ATOM 3560 O O . THR A 1 450 ? -25.361 18.756 16.145 1.00 94.56 450 THR A O 1
ATOM 3563 N N . MET A 1 451 ? -23.633 19.698 17.231 1.00 94.88 451 MET A N 1
ATOM 3564 C CA . MET A 1 451 ? -24.406 20.139 18.391 1.00 94.88 451 MET A CA 1
ATOM 3565 C C . MET A 1 451 ? -25.252 21.367 18.036 1.00 94.88 451 MET A C 1
ATOM 3567 O O . MET A 1 451 ? -24.754 22.371 17.522 1.00 94.88 451 MET A O 1
ATOM 3571 N N . LEU A 1 452 ? -26.549 21.317 18.351 1.00 93.88 452 LEU A N 1
ATOM 3572 C CA . LEU A 1 452 ? -27.443 22.449 18.108 1.00 93.88 452 LEU A CA 1
ATOM 3573 C C . LEU A 1 452 ? -27.160 23.607 19.086 1.00 93.88 452 LEU A C 1
ATOM 3575 O O . LEU A 1 452 ? -26.876 23.367 20.262 1.00 93.88 452 LEU A O 1
ATOM 3579 N N . PRO A 1 453 ? -27.340 24.877 18.672 1.00 93.69 453 PRO A N 1
ATOM 3580 C CA . PRO A 1 453 ? -27.204 26.021 19.577 1.00 93.69 453 PRO A CA 1
ATOM 3581 C C . PRO A 1 453 ? -28.078 25.914 20.837 1.00 93.69 453 PRO A C 1
ATOM 3583 O O . PRO A 1 453 ? -27.635 26.238 21.936 1.00 93.69 453 PRO A O 1
ATOM 3586 N N . THR A 1 454 ? -29.311 25.412 20.706 1.00 93.75 454 THR A N 1
ATOM 3587 C CA . THR A 1 454 ? -30.230 25.186 21.836 1.00 93.75 454 THR A CA 1
ATOM 3588 C C . THR A 1 454 ? -29.717 24.132 22.813 1.00 93.75 454 THR A C 1
ATOM 3590 O O . THR A 1 454 ? -29.935 24.268 24.013 1.00 93.75 454 THR A O 1
ATOM 3593 N N . HIS A 1 455 ? -29.011 23.117 22.316 1.00 95.00 455 HIS A N 1
ATOM 3594 C CA . HIS A 1 455 ? -28.429 22.055 23.129 1.00 95.00 455 HIS A CA 1
ATOM 3595 C C . HIS A 1 455 ? -27.241 22.569 23.937 1.00 95.00 455 HIS A C 1
ATOM 3597 O O . HIS A 1 455 ? -27.175 22.331 25.139 1.00 95.00 455 HIS A O 1
ATOM 3603 N N . PHE A 1 456 ? -26.357 23.356 23.316 1.00 93.38 456 PHE A N 1
ATOM 3604 C CA . PHE A 1 456 ? -25.272 24.016 24.041 1.00 93.38 456 PHE A CA 1
ATOM 3605 C C . PHE A 1 456 ? -25.804 24.948 25.138 1.00 93.38 456 PHE A C 1
ATOM 3607 O O . PHE A 1 456 ? -25.332 24.934 26.274 1.00 93.38 456 PHE A O 1
ATOM 3614 N N . LEU A 1 457 ? -26.829 25.747 24.823 1.00 91.06 457 LEU A N 1
ATOM 3615 C CA . LEU A 1 457 ? -27.439 26.664 25.787 1.00 91.06 457 LEU A CA 1
ATOM 3616 C C . LEU A 1 457 ? -28.086 25.953 26.985 1.00 91.06 457 LEU A C 1
ATOM 3618 O O . LEU A 1 457 ? -28.231 26.591 28.023 1.00 91.06 457 LEU A O 1
ATOM 3622 N N . ALA A 1 458 ? -28.444 24.672 26.868 1.00 92.94 458 ALA A N 1
ATOM 3623 C CA . ALA A 1 458 ? -29.090 23.913 27.938 1.00 92.94 458 ALA A CA 1
ATOM 3624 C C . ALA A 1 458 ? -28.150 23.526 29.095 1.00 92.94 458 ALA A C 1
ATOM 3626 O O . ALA A 1 458 ? -28.633 23.164 30.166 1.00 92.94 458 ALA A O 1
ATOM 3627 N N . PHE A 1 459 ? -26.829 23.583 28.896 1.00 93.56 459 PHE A N 1
ATOM 3628 C CA . PHE A 1 459 ? -25.840 23.295 29.946 1.00 93.56 459 PHE A CA 1
ATOM 3629 C C . PHE A 1 459 ? -24.761 24.377 30.097 1.00 93.56 459 PHE A C 1
ATOM 3631 O O . PHE A 1 459 ? -23.893 24.274 30.964 1.00 93.56 459 PHE A O 1
ATOM 3638 N N . ARG A 1 460 ? -24.804 25.432 29.278 1.00 90.69 460 ARG A N 1
ATOM 3639 C CA . ARG A 1 460 ? -23.812 26.514 29.248 1.00 90.69 460 ARG A CA 1
ATOM 3640 C C . ARG A 1 460 ? -23.570 27.170 30.611 1.00 90.69 460 ARG A C 1
ATOM 3642 O O . ARG A 1 460 ? -22.435 27.493 30.938 1.00 90.69 460 ARG A O 1
ATOM 3649 N N . ASP A 1 461 ? -24.620 27.380 31.391 1.00 88.38 461 ASP A N 1
ATOM 3650 C CA . ASP A 1 461 ? -24.588 27.977 32.730 1.00 88.38 461 ASP A CA 1
ATOM 3651 C C . ASP A 1 461 ? -23.796 27.136 33.745 1.00 88.38 461 ASP A C 1
ATOM 3653 O O . ASP A 1 461 ? -23.334 27.665 34.750 1.00 88.38 461 ASP A O 1
ATOM 3657 N N . LYS A 1 462 ? -23.571 25.843 33.470 1.00 89.25 462 LYS A N 1
ATOM 3658 C CA . LYS A 1 462 ? -22.697 24.981 34.286 1.00 89.25 462 LYS A CA 1
ATOM 3659 C C . LYS A 1 462 ? -21.213 25.197 34.009 1.00 89.25 462 LYS A C 1
ATOM 3661 O O . LYS A 1 462 ? -20.385 24.779 34.812 1.00 89.25 462 LYS A O 1
ATOM 3666 N N . LEU A 1 463 ? -20.881 25.839 32.888 1.00 84.75 463 LEU A N 1
ATOM 3667 C CA . LEU A 1 463 ? -19.506 26.164 32.529 1.00 84.75 463 LEU A CA 1
ATOM 3668 C C . LEU A 1 463 ? -19.036 27.457 33.184 1.00 84.75 463 LEU A C 1
ATOM 3670 O O . LEU A 1 463 ? -17.839 27.668 33.245 1.00 84.75 463 LEU A O 1
ATOM 3674 N N . GLU A 1 464 ? -19.912 28.345 33.646 1.00 80.62 464 GLU A N 1
ATOM 3675 C CA . GLU A 1 464 ? -19.484 29.629 34.209 1.00 80.62 464 GLU A CA 1
ATOM 3676 C C . GLU A 1 464 ? -18.806 29.441 35.582 1.00 80.62 464 GLU A C 1
ATOM 3678 O O . GLU A 1 464 ? -19.313 28.687 36.414 1.00 80.62 464 GLU A O 1
ATOM 3683 N N . PRO A 1 465 ? -17.668 30.114 35.865 1.00 76.81 465 PRO A N 1
ATOM 3684 C CA . PRO A 1 465 ? -16.977 31.142 35.069 1.00 76.81 465 PRO A CA 1
ATOM 3685 C C . PRO A 1 465 ? -15.850 30.604 34.154 1.00 76.81 465 PRO A C 1
ATOM 3687 O O . PRO A 1 465 ? -14.970 31.365 33.744 1.00 76.81 465 PRO A O 1
ATOM 3690 N N . ALA A 1 466 ? -15.823 29.301 33.868 1.00 80.75 466 ALA A N 1
ATOM 3691 C CA . ALA A 1 466 ? -14.772 28.652 33.094 1.00 80.75 466 ALA A CA 1
ATOM 3692 C C . ALA A 1 466 ? -14.715 29.114 31.627 1.00 80.75 466 ALA A C 1
ATOM 3694 O O . ALA A 1 466 ? -15.725 29.447 30.991 1.00 80.75 466 ALA A O 1
ATOM 3695 N N . SER A 1 467 ? -13.503 29.134 31.073 1.00 82.38 467 SER A N 1
ATOM 3696 C CA . SER A 1 467 ? -13.228 29.639 29.731 1.00 82.38 467 SER A CA 1
ATOM 3697 C C . SER A 1 467 ? -11.970 29.041 29.116 1.00 82.38 467 SER A C 1
ATOM 3699 O O . SER A 1 467 ? -11.022 28.713 29.821 1.00 82.38 467 SER A O 1
ATOM 3701 N N . GLY A 1 468 ? -11.906 29.021 27.781 1.00 79.12 468 GLY A N 1
ATOM 3702 C CA . GLY A 1 468 ? -10.712 28.610 27.034 1.00 79.12 468 GLY A CA 1
ATOM 3703 C C . GLY A 1 468 ? -9.453 29.433 27.349 1.00 79.12 468 GLY A C 1
ATOM 3704 O O . GLY A 1 468 ? -8.348 28.946 27.142 1.00 79.12 468 GLY A O 1
ATOM 3705 N N . PHE A 1 469 ? -9.586 30.639 27.925 1.00 81.56 469 PHE A N 1
ATOM 3706 C CA . PHE A 1 469 ? -8.437 31.396 28.458 1.00 81.56 469 PHE A CA 1
ATOM 3707 C C . PHE A 1 469 ? -7.688 30.670 29.576 1.00 81.56 469 PHE A C 1
ATOM 3709 O O . PHE A 1 469 ? -6.545 31.014 29.850 1.00 81.56 469 PHE A O 1
ATOM 3716 N N . GLN A 1 470 ? -8.334 29.704 30.224 1.00 86.12 470 GLN A N 1
ATOM 3717 C CA . GLN A 1 470 ? -7.768 28.926 31.318 1.00 86.12 470 GLN A CA 1
ATOM 3718 C C . GLN A 1 470 ? -7.126 27.618 30.834 1.00 86.12 470 GLN A C 1
ATOM 3720 O O . GLN A 1 470 ? -6.647 26.859 31.667 1.00 86.12 470 GLN A O 1
ATOM 3725 N N . SER A 1 471 ? -7.067 27.357 29.519 1.00 93.19 471 SER A N 1
ATOM 3726 C CA . SER A 1 471 ? -6.315 26.217 28.974 1.00 93.19 471 SER A CA 1
ATOM 3727 C C . SER A 1 471 ? -4.810 26.460 29.115 1.00 93.19 471 SER A C 1
ATOM 3729 O O . SER A 1 471 ? -4.197 27.194 28.336 1.00 93.19 471 SER A O 1
ATOM 3731 N N . GLU A 1 472 ? -4.224 25.856 30.146 1.00 94.19 472 GLU A N 1
ATOM 3732 C CA . GLU A 1 472 ? -2.818 25.998 30.533 1.00 94.19 472 GLU A CA 1
ATOM 3733 C C . GLU A 1 472 ? -1.880 25.550 29.409 1.00 94.19 472 GLU A C 1
ATOM 3735 O O . GLU A 1 472 ? -1.011 26.312 28.988 1.00 94.19 472 GLU A O 1
ATOM 3740 N N . GLN A 1 473 ? -2.109 24.363 28.845 1.00 96.44 473 GLN A N 1
ATOM 3741 C CA . GLN A 1 473 ? -1.253 23.811 27.793 1.00 96.44 473 GLN A CA 1
ATOM 3742 C C . GLN A 1 473 ? -1.353 24.609 26.490 1.00 96.44 473 GLN A C 1
ATOM 3744 O O . GLN A 1 473 ? -0.353 24.805 25.802 1.00 96.44 473 GLN A O 1
ATOM 3749 N N . PHE A 1 474 ? -2.528 25.154 26.162 1.00 95.94 474 PHE A N 1
ATOM 3750 C CA . PHE A 1 474 ? -2.652 26.024 24.995 1.00 95.94 474 PHE A CA 1
ATOM 3751 C C . PHE A 1 474 ? -1.901 27.354 25.180 1.00 95.94 474 PHE A C 1
ATOM 3753 O O . PHE A 1 474 ? -1.367 27.897 24.213 1.00 95.94 474 PHE A O 1
ATOM 3760 N N . ARG A 1 475 ? -1.826 27.894 26.409 1.00 95.81 475 ARG A N 1
ATOM 3761 C CA . ARG A 1 475 ? -0.952 29.049 26.708 1.00 95.81 475 ARG A CA 1
ATOM 3762 C C . ARG A 1 475 ? 0.523 28.668 26.636 1.00 95.81 475 ARG A C 1
ATOM 3764 O O . ARG A 1 475 ? 1.320 29.447 26.120 1.00 95.81 475 ARG A O 1
ATOM 3771 N N . GLU A 1 476 ? 0.871 27.475 27.104 1.00 97.06 476 GLU A N 1
ATOM 3772 C CA . GLU A 1 476 ? 2.233 26.955 27.032 1.00 97.06 476 GLU A CA 1
ATOM 3773 C C . GLU A 1 476 ? 2.710 26.826 25.582 1.00 97.06 476 GLU A C 1
ATOM 3775 O O . GLU A 1 476 ? 3.799 27.300 25.263 1.00 97.06 476 GLU A O 1
ATOM 3780 N N . LEU A 1 477 ? 1.868 26.291 24.691 1.00 97.38 477 LEU A N 1
ATOM 3781 C CA . LEU A 1 477 ? 2.140 26.214 23.253 1.00 97.38 477 LEU A CA 1
ATOM 3782 C C . LEU A 1 477 ? 2.403 27.596 22.650 1.00 97.38 477 LEU A C 1
ATOM 3784 O O . LEU A 1 477 ? 3.353 27.763 21.883 1.00 97.38 477 LEU A O 1
ATOM 3788 N N . GLU A 1 478 ? 1.599 28.601 23.012 1.00 96.75 478 GLU A N 1
ATOM 3789 C CA . GLU A 1 478 ? 1.811 29.959 22.516 1.00 96.75 478 GLU A CA 1
ATOM 3790 C C . GLU A 1 478 ? 3.139 30.556 22.982 1.00 96.75 478 GLU A C 1
ATOM 3792 O O . GLU A 1 478 ? 3.865 31.131 22.169 1.00 96.75 478 GLU A O 1
ATOM 3797 N N . PHE A 1 479 ? 3.486 30.394 24.260 1.00 97.69 479 PHE A N 1
ATOM 3798 C CA . PHE A 1 479 ? 4.749 30.899 24.802 1.00 97.69 479 PHE A CA 1
ATOM 3799 C C . PHE A 1 479 ? 5.949 30.167 24.199 1.00 97.69 479 PHE A C 1
ATOM 3801 O O . PHE A 1 479 ? 6.924 30.818 23.813 1.00 97.69 479 PHE A O 1
ATOM 3808 N N . LEU A 1 480 ? 5.846 28.842 24.051 1.00 98.19 480 LEU A N 1
ATOM 3809 C CA . LEU A 1 480 ? 6.855 28.002 23.414 1.00 98.19 480 LEU A CA 1
ATOM 3810 C C . LEU A 1 480 ? 7.082 28.410 21.958 1.00 98.19 480 LEU A C 1
ATOM 3812 O O . LEU A 1 480 ? 8.224 28.450 21.527 1.00 98.19 480 LEU A O 1
ATOM 3816 N N . CYS A 1 481 ? 6.041 28.769 21.207 1.00 97.56 481 CYS A N 1
ATOM 3817 C CA . CYS A 1 481 ? 6.178 29.166 19.801 1.00 97.56 481 CYS A CA 1
ATOM 3818 C C . CYS A 1 481 ? 6.498 30.661 19.600 1.00 97.56 481 CYS A C 1
ATOM 3820 O O . CYS A 1 481 ? 6.743 31.083 18.474 1.00 97.56 481 CYS A O 1
ATOM 3822 N N . GLY A 1 482 ? 6.536 31.462 20.671 1.00 95.12 482 GLY A N 1
ATOM 3823 C CA . GLY A 1 482 ? 6.994 32.859 20.641 1.00 95.12 482 GLY A CA 1
ATOM 3824 C C . GLY A 1 482 ? 5.908 33.928 20.812 1.00 95.12 482 GLY A C 1
ATOM 3825 O O . GLY A 1 482 ? 6.241 35.109 20.900 1.00 95.12 482 GLY A O 1
ATOM 3826 N N . LEU A 1 483 ? 4.626 33.563 20.938 1.00 94.81 483 LEU A N 1
ATOM 3827 C CA . LEU A 1 483 ? 3.543 34.495 21.294 1.00 94.81 483 LEU A CA 1
ATOM 3828 C C . LEU A 1 483 ? 3.458 34.684 22.815 1.00 94.81 483 LEU A C 1
ATOM 3830 O O . LEU A 1 483 ? 2.512 34.260 23.476 1.00 94.81 483 LEU A O 1
ATOM 3834 N N . LYS A 1 484 ? 4.470 35.342 23.375 1.00 94.62 484 LYS A N 1
ATOM 3835 C CA . LYS A 1 484 ? 4.604 35.593 24.813 1.00 94.62 484 LYS A CA 1
ATOM 3836 C C . LYS A 1 484 ? 3.787 36.811 25.261 1.00 94.62 484 LYS A C 1
ATOM 3838 O O . LYS A 1 484 ? 4.032 37.925 24.808 1.00 94.62 484 LYS A O 1
ATOM 3843 N N . ASP A 1 485 ? 2.847 36.608 26.185 1.00 93.06 485 ASP A N 1
ATOM 3844 C CA . ASP A 1 485 ? 2.042 37.675 26.802 1.00 93.06 485 ASP A CA 1
ATOM 3845 C C . ASP A 1 485 ? 1.890 37.431 28.310 1.00 93.06 485 ASP A C 1
ATOM 3847 O O . ASP A 1 485 ? 1.057 36.640 28.757 1.00 93.06 485 ASP A O 1
ATOM 3851 N N . GLU A 1 486 ? 2.684 38.149 29.107 1.00 94.19 486 GLU A N 1
ATOM 3852 C CA . GLU A 1 486 ? 2.696 38.053 30.573 1.00 94.19 486 GLU A CA 1
ATOM 3853 C C . GLU A 1 486 ? 1.313 38.305 31.196 1.00 94.19 486 GLU A C 1
ATOM 3855 O O . GLU A 1 486 ? 0.972 37.728 32.232 1.00 94.19 486 GLU A O 1
ATOM 3860 N N . LYS A 1 487 ? 0.457 39.104 30.542 1.00 92.56 487 LYS A N 1
ATOM 3861 C CA . LYS A 1 487 ? -0.892 39.399 31.047 1.00 92.56 487 LYS A CA 1
ATOM 3862 C C . LYS A 1 487 ? -1.749 38.140 31.154 1.00 92.56 487 LYS A C 1
ATOM 3864 O O . LYS A 1 487 ? -2.698 38.141 31.938 1.00 92.56 487 LYS A O 1
ATOM 3869 N N . MET A 1 488 ? -1.427 37.080 30.408 1.00 90.50 488 MET A N 1
ATOM 3870 C CA . MET A 1 488 ? -2.152 35.809 30.452 1.00 90.50 488 MET A CA 1
ATOM 3871 C C . MET A 1 488 ? -1.928 35.045 31.762 1.00 90.50 488 MET A C 1
ATOM 3873 O O . MET A 1 488 ? -2.834 34.338 32.196 1.00 90.50 488 MET A O 1
ATOM 3877 N N . LEU A 1 489 ? -0.807 35.262 32.467 1.00 92.12 489 LEU A N 1
ATOM 3878 C CA . LEU A 1 489 ? -0.513 34.585 33.741 1.00 92.12 489 LEU A CA 1
ATOM 3879 C C . LEU A 1 489 ? -1.592 34.826 34.807 1.00 92.12 489 LEU A C 1
ATOM 3881 O O . LEU A 1 489 ? -1.848 33.974 35.658 1.00 92.12 489 LEU A O 1
ATOM 3885 N N . ARG A 1 490 ? -2.297 35.964 34.741 1.00 91.31 490 ARG A N 1
ATOM 3886 C CA . ARG A 1 490 ? -3.349 36.312 35.709 1.00 91.31 490 ARG A CA 1
ATOM 3887 C C . ARG A 1 490 ? -4.488 35.291 35.776 1.00 91.31 490 ARG A C 1
ATOM 3889 O O . ARG A 1 490 ? -5.087 35.163 36.839 1.00 91.31 490 ARG A O 1
ATOM 3896 N N . TYR A 1 491 ? -4.782 34.589 34.678 1.00 88.00 491 TYR A N 1
ATOM 3897 C CA . TYR A 1 491 ? -5.871 33.607 34.614 1.00 88.00 491 TYR A CA 1
ATOM 3898 C C . TYR A 1 491 ? -5.514 32.267 35.271 1.00 88.00 491 TYR A C 1
ATOM 3900 O O . TYR A 1 491 ? -6.416 31.497 35.584 1.00 88.00 491 TYR A O 1
ATOM 3908 N N . HIS A 1 492 ? -4.226 32.033 35.540 1.00 90.56 492 HIS A N 1
ATOM 3909 C CA . HIS A 1 492 ? -3.698 30.784 36.098 1.00 90.56 492 HIS A CA 1
ATOM 3910 C C . HIS A 1 492 ? -3.201 30.941 37.541 1.00 90.56 492 HIS A C 1
ATOM 3912 O O . HIS A 1 492 ? -2.720 29.995 38.143 1.00 90.56 492 HIS A O 1
ATOM 3918 N N . LYS A 1 493 ? -3.361 32.123 38.156 1.00 88.19 493 LYS A N 1
ATOM 3919 C CA . LYS A 1 493 ? -3.060 32.330 39.587 1.00 88.19 493 LYS A CA 1
ATOM 3920 C C . LYS A 1 493 ? -3.760 31.340 40.535 1.00 88.19 493 LYS A C 1
ATOM 3922 O O . LYS A 1 493 ? -3.148 30.999 41.543 1.00 88.19 493 LYS A O 1
ATOM 3927 N N . PRO A 1 494 ? -5.005 30.887 40.270 1.00 88.06 494 PRO A N 1
ATOM 3928 C CA . PRO A 1 494 ? -5.656 29.881 41.110 1.00 88.06 494 PRO A CA 1
ATOM 3929 C C . PRO A 1 494 ? -5.005 28.488 41.064 1.00 88.06 494 PRO A C 1
ATOM 3931 O O . PRO A 1 494 ? -5.318 27.672 41.925 1.00 88.06 494 PRO A O 1
ATOM 3934 N N . THR A 1 495 ? -4.127 28.217 40.089 1.00 88.81 495 THR A N 1
ATOM 3935 C CA . THR A 1 495 ? -3.421 26.942 39.881 1.00 88.81 495 THR A CA 1
ATOM 3936 C C . THR A 1 495 ? -1.900 27.162 39.981 1.00 88.81 495 THR A C 1
ATOM 3938 O O . THR A 1 495 ? -1.233 27.369 38.965 1.00 88.81 495 THR A O 1
ATOM 3941 N N . PRO A 1 496 ? -1.313 27.170 41.200 1.00 91.25 496 PRO A N 1
ATOM 3942 C CA . PRO A 1 496 ? 0.077 27.588 41.415 1.00 91.25 496 PRO A CA 1
ATOM 3943 C C . PRO A 1 496 ? 1.111 26.828 40.578 1.00 91.25 496 PRO A C 1
ATOM 3945 O O . PRO A 1 496 ? 2.055 27.434 40.070 1.00 91.25 496 PRO A O 1
ATOM 3948 N N . GLU A 1 497 ? 0.927 25.521 40.396 1.00 91.19 497 GLU A N 1
ATOM 3949 C CA . GLU A 1 497 ? 1.821 24.669 39.610 1.00 91.19 497 GLU A CA 1
ATOM 3950 C C . GLU A 1 497 ? 1.816 25.071 38.131 1.00 91.19 497 GLU A C 1
ATOM 3952 O O . GLU A 1 497 ? 2.875 25.237 37.522 1.00 91.19 497 GLU A O 1
ATOM 3957 N N . ALA A 1 498 ? 0.631 25.297 37.564 1.00 89.38 498 ALA A N 1
ATOM 3958 C CA . ALA A 1 498 ? 0.483 25.732 36.183 1.00 89.38 498 ALA A CA 1
ATOM 3959 C C . ALA A 1 498 ? 0.970 27.167 35.969 1.00 89.38 498 ALA A C 1
ATOM 3961 O O . ALA A 1 498 ? 1.625 27.457 34.968 1.00 89.38 498 ALA A O 1
ATOM 3962 N N . HIS A 1 499 ? 0.720 28.063 36.930 1.00 94.50 499 HIS A N 1
ATOM 3963 C CA . HIS A 1 499 ? 1.279 29.412 36.904 1.00 94.50 499 HIS A CA 1
ATOM 3964 C C . HIS A 1 499 ? 2.810 29.376 36.855 1.00 94.50 499 HIS A C 1
ATOM 3966 O O . HIS A 1 499 ? 3.410 30.063 36.031 1.00 94.50 499 HIS A O 1
ATOM 3972 N N . ALA A 1 500 ? 3.447 28.563 37.704 1.00 94.75 500 ALA A N 1
ATOM 3973 C CA . ALA A 1 500 ? 4.900 28.419 37.729 1.00 94.75 500 ALA A CA 1
ATOM 3974 C C . ALA A 1 500 ? 5.445 27.828 36.417 1.00 94.75 500 ALA A C 1
ATOM 3976 O O . ALA A 1 500 ? 6.456 28.306 35.898 1.00 94.75 500 ALA A O 1
ATOM 3977 N N . GLN A 1 501 ? 4.759 26.833 35.846 1.00 94.44 501 GLN A N 1
ATOM 3978 C CA . GLN A 1 501 ? 5.113 26.244 34.553 1.00 94.44 501 GLN A CA 1
ATOM 3979 C C . GLN A 1 501 ? 5.046 27.281 33.418 1.00 94.44 501 GLN A C 1
ATOM 3981 O O . GLN A 1 501 ? 5.992 27.411 32.638 1.00 94.44 501 GLN A O 1
ATOM 3986 N N . LEU A 1 502 ? 3.975 28.077 33.356 1.00 96.56 502 LEU A N 1
ATOM 3987 C CA . LEU A 1 502 ? 3.820 29.138 32.358 1.00 96.56 502 LEU A CA 1
ATOM 3988 C C . LEU A 1 502 ? 4.819 30.282 32.555 1.00 96.56 502 LEU A C 1
ATOM 3990 O O . LEU A 1 502 ? 5.354 30.798 31.576 1.00 96.56 502 LEU A O 1
ATOM 3994 N N . GLU A 1 503 ? 5.117 30.663 33.797 1.00 96.81 503 GLU A N 1
ATOM 3995 C CA . GLU A 1 503 ? 6.138 31.668 34.110 1.00 96.81 503 GLU A CA 1
ATOM 3996 C C . GLU A 1 503 ? 7.536 31.203 33.672 1.00 96.81 503 GLU A C 1
ATOM 3998 O O . GLU A 1 503 ? 8.305 31.990 33.111 1.00 96.81 503 GLU A O 1
ATOM 4003 N N . ARG A 1 504 ? 7.851 29.913 33.856 1.00 96.38 504 ARG A N 1
ATOM 4004 C CA . ARG A 1 504 ? 9.082 29.298 33.342 1.00 96.38 504 ARG A CA 1
ATOM 4005 C C . ARG A 1 504 ? 9.151 29.417 31.819 1.00 96.38 504 ARG A C 1
ATOM 4007 O O . ARG A 1 504 ? 10.124 29.946 31.287 1.00 96.38 504 ARG A O 1
ATOM 4014 N N . ARG A 1 505 ? 8.088 29.006 31.127 1.00 96.38 505 ARG A N 1
ATOM 4015 C CA . ARG A 1 505 ? 7.984 29.018 29.657 1.00 96.38 505 ARG A CA 1
ATOM 4016 C C . ARG A 1 505 ? 8.015 30.412 29.050 1.00 96.38 505 ARG A C 1
ATOM 4018 O O . ARG A 1 505 ? 8.592 30.611 27.986 1.00 96.38 505 ARG A O 1
ATOM 4025 N N . LEU A 1 506 ? 7.454 31.396 29.746 1.00 97.00 506 LEU A N 1
ATOM 4026 C CA . LEU A 1 506 ? 7.534 32.799 29.353 1.00 97.00 506 LEU A CA 1
ATOM 4027 C C . LEU A 1 506 ? 8.996 33.286 29.314 1.00 97.00 506 LEU A C 1
ATOM 4029 O O . LEU A 1 506 ? 9.377 34.035 28.411 1.00 97.00 506 LEU A O 1
ATOM 4033 N N . ARG A 1 507 ? 9.826 32.840 30.267 1.00 96.56 507 ARG A N 1
ATOM 4034 C CA . ARG A 1 507 ? 11.239 33.237 30.397 1.00 96.56 507 ARG A CA 1
ATOM 4035 C C . ARG A 1 507 ? 12.196 32.425 29.521 1.00 96.56 507 ARG A C 1
ATOM 4037 O O . ARG A 1 507 ? 13.212 32.964 29.095 1.00 96.56 507 ARG A O 1
ATOM 4044 N N . GLU A 1 508 ? 11.898 31.156 29.257 1.00 96.50 508 GLU A N 1
ATOM 4045 C CA . GLU A 1 508 ? 12.719 30.283 28.403 1.00 96.50 508 GLU A CA 1
ATOM 4046 C C . GLU A 1 508 ? 12.773 30.777 26.946 1.00 96.50 508 GLU A C 1
ATOM 4048 O O . GLU A 1 508 ? 11.784 31.325 26.466 1.00 96.50 508 GLU A O 1
ATOM 4053 N N . PRO A 1 509 ? 13.872 30.567 26.197 1.00 97.50 509 PRO A N 1
ATOM 4054 C CA . PRO A 1 509 ? 13.890 30.821 24.755 1.00 97.50 509 PRO A CA 1
ATOM 4055 C C . PRO A 1 509 ? 12.774 30.050 24.042 1.00 97.50 509 PRO A C 1
ATOM 4057 O O . PRO A 1 509 ? 12.618 28.847 24.259 1.00 97.50 509 PRO A O 1
ATOM 4060 N N . SER A 1 510 ? 12.011 30.739 23.195 1.00 98.12 510 SER A N 1
ATOM 4061 C CA . SER A 1 510 ? 10.974 30.110 22.374 1.00 98.12 510 SER A CA 1
ATOM 4062 C C . SER A 1 510 ? 11.589 29.278 21.246 1.00 98.12 510 SER A C 1
ATOM 4064 O O . SER A 1 510 ? 12.751 29.454 20.884 1.00 98.12 510 SER A O 1
ATOM 4066 N N . LEU A 1 511 ? 10.795 28.404 20.633 1.00 98.38 511 LEU A N 1
ATOM 4067 C CA . LEU A 1 511 ? 11.130 27.703 19.398 1.00 98.38 511 LEU A CA 1
ATOM 4068 C C . LEU A 1 511 ? 11.534 28.682 18.288 1.00 98.38 511 LEU A C 1
ATOM 4070 O O . LEU A 1 511 ? 12.493 28.414 17.571 1.00 98.38 511 LEU A O 1
ATOM 4074 N N . ARG A 1 512 ? 10.870 29.844 18.193 1.00 97.44 512 ARG A N 1
ATOM 4075 C CA . ARG A 1 512 ? 11.267 30.921 17.273 1.00 97.44 512 ARG A CA 1
ATOM 4076 C C . ARG A 1 512 ? 12.675 31.430 17.584 1.00 97.44 512 ARG A C 1
ATOM 4078 O O . ARG A 1 512 ? 13.493 31.516 16.674 1.00 97.44 512 ARG A O 1
ATOM 4085 N N . ASP A 1 513 ? 12.974 31.715 18.851 1.00 96.88 513 ASP A N 1
ATOM 4086 C CA . ASP A 1 513 ? 14.304 32.185 19.268 1.00 96.88 513 ASP A CA 1
ATOM 4087 C C . ASP A 1 513 ? 15.380 31.134 18.958 1.00 96.88 513 ASP A C 1
ATOM 4089 O O . ASP A 1 513 ? 16.405 31.441 18.355 1.00 96.88 513 ASP A O 1
ATOM 4093 N N . VAL A 1 514 ? 15.112 29.873 19.306 1.00 97.94 514 VAL A N 1
ATOM 4094 C CA . VAL A 1 514 ? 16.022 28.738 19.104 1.00 97.94 514 VAL A CA 1
ATOM 4095 C C . VAL A 1 514 ? 16.290 28.479 17.625 1.00 97.94 514 VAL A C 1
ATOM 4097 O O . VAL A 1 514 ? 17.440 28.261 17.248 1.00 97.94 514 VAL A O 1
ATOM 4100 N N . PHE A 1 515 ? 15.255 28.524 16.787 1.00 97.69 515 PHE A N 1
ATOM 4101 C CA . PHE A 1 515 ? 15.389 28.357 15.344 1.00 97.69 515 PHE A CA 1
ATOM 4102 C C . PHE A 1 515 ? 16.327 29.414 14.748 1.00 97.69 515 PHE A C 1
ATOM 4104 O O . PHE A 1 515 ? 17.268 29.071 14.033 1.00 97.69 515 PHE A O 1
ATOM 4111 N N . PHE A 1 516 ? 16.144 30.690 15.100 1.00 96.69 516 PHE A N 1
ATOM 4112 C CA . PHE A 1 516 ? 17.006 31.757 14.589 1.00 96.69 516 PHE A CA 1
ATOM 4113 C C . PHE A 1 516 ? 18.421 31.733 15.171 1.00 96.69 516 PHE A C 1
ATOM 4115 O O . PHE A 1 516 ? 19.364 32.000 14.429 1.00 96.69 516 PHE A O 1
ATOM 4122 N N . SER A 1 517 ? 18.603 31.343 16.437 1.00 95.31 517 SER A N 1
ATOM 4123 C CA . SER A 1 517 ? 19.943 31.088 16.986 1.00 95.31 517 SER A CA 1
ATOM 4124 C C . SER A 1 517 ? 20.665 29.957 16.246 1.00 95.31 517 SER A C 1
ATOM 4126 O O . SER A 1 517 ? 21.872 30.033 16.030 1.00 95.31 517 SER A O 1
ATOM 4128 N N . ALA A 1 518 ? 19.946 28.920 15.808 1.00 95.06 518 ALA A N 1
ATOM 4129 C CA . ALA A 1 518 ? 20.542 27.853 15.010 1.00 95.06 518 ALA A CA 1
ATOM 4130 C C . ALA A 1 518 ? 20.909 28.330 13.589 1.00 95.06 518 ALA A C 1
ATOM 4132 O O . ALA A 1 518 ? 21.984 27.994 13.093 1.00 95.06 518 ALA A O 1
ATOM 4133 N N . LEU A 1 519 ? 20.079 29.182 12.969 1.00 94.75 519 LEU A N 1
ATOM 4134 C CA . LEU A 1 519 ? 20.400 29.824 11.685 1.00 94.75 519 LEU A CA 1
ATOM 4135 C C . LEU A 1 519 ? 21.608 30.771 11.767 1.00 94.75 519 LEU A C 1
ATOM 4137 O O . LEU A 1 519 ? 22.378 30.877 10.810 1.00 94.75 519 LEU A O 1
ATOM 4141 N N . GLU A 1 520 ? 21.801 31.454 12.894 1.00 93.62 520 GLU A N 1
ATOM 4142 C CA . GLU A 1 520 ? 23.008 32.243 13.159 1.00 93.62 520 GLU A CA 1
ATOM 4143 C C . GLU A 1 520 ? 24.254 31.347 13.203 1.00 93.62 520 GLU A C 1
ATOM 4145 O O . GLU A 1 520 ? 25.252 31.642 12.545 1.00 93.62 520 GLU A O 1
ATOM 4150 N N . ALA A 1 521 ? 24.176 30.200 13.884 1.00 90.12 521 ALA A N 1
ATOM 4151 C CA . ALA A 1 521 ? 25.296 29.270 14.020 1.00 90.12 521 ALA A CA 1
ATOM 4152 C C . ALA A 1 521 ? 25.757 28.641 12.689 1.00 90.12 521 ALA A C 1
ATOM 4154 O O . ALA A 1 521 ? 26.942 28.345 12.525 1.00 90.12 521 ALA A O 1
ATOM 4155 N N . ILE A 1 522 ? 24.855 28.482 11.713 1.00 88.75 522 ILE A N 1
ATOM 4156 C CA . ILE A 1 522 ? 25.191 28.043 10.342 1.00 88.75 522 ILE A CA 1
ATOM 4157 C C . ILE A 1 522 ? 25.523 29.218 9.397 1.00 88.75 522 ILE A C 1
ATOM 4159 O O . ILE A 1 522 ? 25.553 29.043 8.178 1.00 88.75 522 ILE A O 1
ATOM 4163 N N . ALA A 1 523 ? 25.770 30.415 9.944 1.00 86.31 523 ALA A N 1
ATOM 4164 C CA . ALA A 1 523 ? 26.115 31.640 9.220 1.00 86.31 523 ALA A CA 1
ATOM 4165 C C . ALA A 1 523 ? 25.063 32.099 8.189 1.00 86.31 523 ALA A C 1
ATOM 4167 O O . ALA A 1 523 ? 25.404 32.678 7.155 1.00 86.31 523 ALA A O 1
ATOM 4168 N N . LYS A 1 524 ? 23.774 31.851 8.463 1.00 89.56 524 LYS A N 1
ATOM 4169 C CA . LYS A 1 524 ? 22.654 32.299 7.615 1.00 89.56 524 LYS A CA 1
ATOM 4170 C C . LYS A 1 524 ? 21.957 33.542 8.142 1.00 89.56 524 LYS A C 1
ATOM 4172 O O . LYS A 1 524 ? 21.438 34.318 7.345 1.00 89.56 524 LYS A O 1
ATOM 4177 N N . LEU A 1 525 ? 21.979 33.765 9.453 1.00 88.75 525 LEU A N 1
ATOM 4178 C CA . LEU A 1 525 ? 21.515 35.010 10.058 1.00 88.75 525 LEU A CA 1
ATOM 4179 C C . LEU A 1 525 ? 22.701 35.939 10.333 1.00 88.75 525 LEU A C 1
ATOM 4181 O O . LEU A 1 525 ? 23.588 35.602 11.111 1.00 88.75 525 LEU A O 1
ATOM 4185 N N . SER A 1 526 ? 22.713 37.113 9.698 1.00 82.94 526 SER A N 1
ATOM 4186 C CA . SER A 1 526 ? 23.672 38.180 10.003 1.00 82.94 526 SER A CA 1
ATOM 4187 C C . SER A 1 526 ? 23.104 39.130 11.055 1.00 82.94 526 SER A C 1
ATOM 4189 O O . SER A 1 526 ? 21.944 39.536 10.965 1.00 82.94 526 SER A O 1
ATOM 4191 N N . LEU A 1 527 ? 23.935 39.504 12.030 1.00 81.56 527 LEU A N 1
ATOM 4192 C CA . LEU A 1 527 ? 23.590 40.473 13.069 1.00 81.56 527 LEU A CA 1
ATOM 4193 C C . LEU A 1 527 ? 23.468 41.880 12.448 1.00 81.56 527 LEU A C 1
ATOM 4195 O O . LEU A 1 527 ? 24.421 42.324 11.802 1.00 81.56 527 LEU A O 1
ATOM 4199 N N . PRO A 1 528 ? 22.337 42.591 12.614 1.00 83.50 528 PRO A N 1
ATOM 4200 C CA . PRO A 1 528 ? 22.211 43.953 12.110 1.00 83.50 528 PRO A CA 1
ATOM 4201 C C . PRO A 1 528 ? 23.154 44.920 12.856 1.00 83.50 528 PRO A C 1
ATOM 4203 O O . PRO A 1 528 ? 23.385 44.779 14.057 1.00 83.50 528 PRO A O 1
ATOM 4206 N N . GLU A 1 529 ? 23.726 45.891 12.136 1.00 80.75 529 GLU A N 1
ATOM 4207 C CA . GLU A 1 529 ? 24.728 46.828 12.670 1.00 80.75 529 GLU A CA 1
ATOM 4208 C C . GLU A 1 529 ? 24.126 47.860 13.648 1.00 80.75 529 GLU A C 1
ATOM 4210 O O . GLU A 1 529 ? 22.984 48.295 13.509 1.00 80.75 529 GLU A O 1
ATOM 4215 N N . GLY A 1 530 ? 24.926 48.324 14.616 1.00 84.38 530 GLY A N 1
ATOM 4216 C CA . GLY A 1 530 ? 24.553 49.421 15.516 1.00 84.38 530 GLY A CA 1
ATOM 4217 C C . GLY A 1 530 ? 23.626 49.007 16.665 1.00 84.38 530 GLY A C 1
ATOM 4218 O O . GLY A 1 530 ? 23.900 48.038 17.369 1.00 84.38 530 GLY A O 1
ATOM 4219 N N . GLN A 1 531 ? 22.568 49.790 16.909 1.00 85.38 531 GLN A N 1
ATOM 4220 C CA . GLN A 1 531 ? 21.513 49.486 17.888 1.00 85.38 531 GLN A CA 1
ATOM 4221 C C . GLN A 1 531 ? 20.245 49.052 17.135 1.00 85.38 531 GLN A C 1
ATOM 4223 O O . GLN A 1 531 ? 19.402 49.904 16.845 1.00 85.38 531 GLN A O 1
ATOM 4228 N N . PRO A 1 532 ?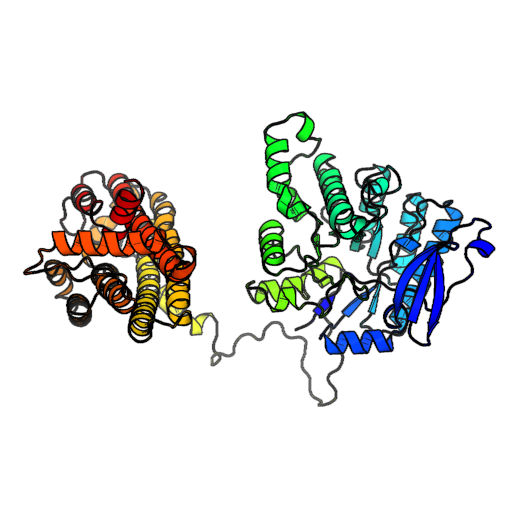 20.126 47.764 16.765 1.00 88.31 532 PRO A N 1
ATOM 4229 C CA . PRO A 1 532 ? 19.043 47.294 15.912 1.00 88.31 532 PRO A CA 1
ATOM 4230 C C . PRO A 1 532 ? 17.682 47.372 16.605 1.00 88.31 532 PRO A C 1
ATOM 4232 O O . PRO A 1 532 ? 17.523 46.982 17.764 1.00 88.31 532 PRO A O 1
ATOM 4235 N N . THR A 1 533 ? 16.684 47.843 15.866 1.00 93.12 533 THR A N 1
ATOM 4236 C CA . THR A 1 533 ? 15.274 47.787 16.256 1.00 93.12 533 THR A CA 1
ATOM 4237 C C . THR A 1 533 ? 14.695 46.387 16.012 1.00 93.12 533 THR A C 1
ATOM 4239 O O . THR A 1 533 ? 15.250 45.591 15.255 1.00 93.12 533 THR A O 1
ATOM 4242 N N . GLU A 1 534 ? 13.529 46.076 16.592 1.00 90.38 534 GLU A N 1
ATOM 4243 C CA . GLU A 1 534 ? 12.804 44.823 16.292 1.00 90.38 534 GLU A CA 1
ATOM 4244 C C . GLU A 1 534 ? 12.491 44.666 14.797 1.00 90.38 534 GLU A C 1
ATOM 4246 O O . GLU A 1 534 ? 12.466 43.551 14.277 1.00 90.38 534 GLU A O 1
ATOM 4251 N N . ARG A 1 535 ? 12.289 45.781 14.085 1.00 92.44 535 ARG A N 1
ATOM 4252 C CA . ARG A 1 535 ? 12.087 45.762 12.637 1.00 92.44 535 ARG A CA 1
ATOM 4253 C C . ARG A 1 535 ? 13.360 45.343 11.901 1.00 92.44 535 ARG A C 1
ATOM 4255 O O . ARG A 1 535 ? 13.273 44.523 10.993 1.00 92.44 535 ARG A O 1
ATOM 4262 N N . ASP A 1 536 ? 14.522 45.847 12.314 1.00 92.81 536 ASP A N 1
ATOM 4263 C CA . ASP A 1 536 ? 15.805 45.469 11.706 1.00 92.81 536 ASP A CA 1
ATOM 4264 C C . ASP A 1 536 ? 16.073 43.969 11.890 1.00 92.81 536 ASP A C 1
ATOM 4266 O O . ASP A 1 536 ? 16.472 43.279 10.951 1.00 92.81 536 ASP A O 1
ATOM 4270 N N . TRP A 1 537 ? 15.770 43.437 13.079 1.00 93.44 537 TRP A N 1
ATOM 4271 C CA . TRP A 1 537 ? 15.847 42.003 13.363 1.00 93.44 537 TRP A CA 1
ATOM 4272 C C . TRP A 1 537 ? 14.861 41.171 12.550 1.00 93.44 537 TRP A C 1
ATOM 4274 O O . TRP A 1 537 ? 15.238 40.125 12.023 1.00 93.44 537 TRP A O 1
ATOM 4284 N N . PHE A 1 538 ? 13.614 41.624 12.435 1.00 95.12 538 PHE A N 1
ATOM 4285 C CA . PHE A 1 538 ? 12.592 40.969 11.624 1.00 95.12 538 PHE A CA 1
ATOM 4286 C C . PHE A 1 538 ? 13.038 40.843 10.162 1.00 95.12 538 PHE A C 1
ATOM 4288 O O . PHE A 1 538 ? 13.003 39.752 9.590 1.00 95.12 538 PHE A O 1
ATOM 4295 N N . GLU A 1 539 ? 13.535 41.933 9.574 1.00 93.94 539 GLU A N 1
ATOM 4296 C CA . GLU A 1 539 ? 14.019 41.923 8.195 1.00 93.94 539 GLU A CA 1
ATOM 4297 C C . GLU A 1 539 ? 15.287 41.068 8.027 1.00 93.94 539 GLU A C 1
ATOM 4299 O O . GLU A 1 539 ? 15.419 40.354 7.032 1.00 93.94 539 GLU A O 1
ATOM 4304 N N . ALA A 1 540 ? 16.217 41.095 8.991 1.00 95.00 540 ALA A N 1
ATOM 4305 C CA . ALA A 1 540 ? 17.414 40.251 8.969 1.00 95.00 540 ALA A CA 1
ATOM 4306 C C . ALA A 1 540 ? 17.062 38.755 9.004 1.00 95.00 540 ALA A C 1
ATOM 4308 O O . ALA A 1 540 ? 17.600 37.969 8.225 1.00 95.00 540 ALA A O 1
ATOM 4309 N N . ARG A 1 541 ? 16.106 38.364 9.851 1.00 96.81 541 ARG A N 1
ATOM 4310 C CA . ARG A 1 541 ? 15.590 36.993 9.953 1.00 96.81 541 ARG A CA 1
ATOM 4311 C C . ARG A 1 541 ? 14.864 36.542 8.687 1.00 96.81 541 ARG A C 1
ATOM 4313 O O . ARG A 1 541 ? 15.124 35.441 8.205 1.00 96.81 541 ARG A O 1
ATOM 4320 N N . ALA A 1 542 ? 14.021 37.393 8.102 1.00 96.75 542 ALA A N 1
ATOM 4321 C CA . ALA A 1 542 ? 13.367 37.099 6.826 1.00 96.75 542 ALA A CA 1
ATOM 4322 C C . ALA A 1 542 ? 14.389 36.920 5.685 1.00 96.75 542 ALA A C 1
ATOM 4324 O O . ALA A 1 542 ? 14.283 35.979 4.897 1.00 96.75 542 ALA A O 1
ATOM 4325 N N . ARG A 1 543 ? 15.433 37.764 5.631 1.00 95.56 543 ARG A N 1
ATOM 4326 C CA . ARG A 1 543 ? 16.552 37.623 4.679 1.00 95.56 543 ARG A CA 1
ATOM 4327 C C . ARG A 1 543 ? 17.369 36.348 4.913 1.00 95.56 543 ARG A C 1
ATOM 4329 O O . ARG A 1 543 ? 17.760 35.701 3.943 1.00 95.56 543 ARG A O 1
ATOM 4336 N N . ALA A 1 544 ? 17.584 35.953 6.168 1.00 96.25 544 ALA A N 1
ATOM 4337 C CA . ALA A 1 544 ? 18.260 34.701 6.507 1.00 96.25 544 ALA A CA 1
ATOM 4338 C C . ALA A 1 544 ? 17.511 33.494 5.933 1.00 96.25 544 ALA A C 1
ATOM 4340 O O . ALA A 1 544 ? 18.111 32.662 5.254 1.00 96.25 544 ALA A O 1
ATOM 4341 N N . ILE A 1 545 ? 16.189 33.452 6.116 1.00 97.38 545 ILE A N 1
ATOM 4342 C CA . ILE A 1 545 ? 15.328 32.421 5.529 1.00 97.38 545 ILE A CA 1
ATOM 4343 C C . ILE A 1 545 ? 15.402 32.481 3.999 1.00 97.38 545 ILE A C 1
ATOM 4345 O O . ILE A 1 545 ? 15.713 31.471 3.378 1.00 97.38 545 ILE A O 1
ATOM 4349 N N . GLN A 1 546 ? 15.221 33.656 3.382 1.00 96.75 546 GLN A N 1
ATOM 4350 C CA . GLN A 1 546 ? 15.327 33.835 1.924 1.00 96.75 546 GLN A CA 1
ATOM 4351 C C . GLN A 1 546 ? 16.650 33.272 1.368 1.00 96.75 546 GLN A C 1
ATOM 4353 O O . GLN A 1 546 ? 16.671 32.663 0.299 1.00 96.75 546 GLN A O 1
ATOM 4358 N N . SER A 1 547 ? 17.758 33.450 2.096 1.00 95.19 547 SER A N 1
ATOM 4359 C CA . SER A 1 547 ? 19.073 32.945 1.692 1.00 95.19 547 SER A CA 1
ATOM 4360 C C . SER A 1 547 ? 19.160 31.415 1.650 1.00 95.19 547 SER A C 1
ATOM 4362 O O . SER A 1 547 ? 19.906 30.889 0.827 1.00 95.19 547 SER A O 1
ATOM 4364 N N . LEU A 1 548 ? 18.387 30.703 2.484 1.00 95.62 548 LEU A N 1
ATOM 4365 C CA . LEU A 1 548 ? 18.277 29.242 2.424 1.00 95.62 548 LEU A CA 1
ATOM 4366 C C . LEU A 1 548 ? 17.634 28.824 1.099 1.00 95.62 548 LEU A C 1
ATOM 4368 O O . LEU A 1 548 ? 18.208 28.028 0.366 1.00 95.62 548 LEU A O 1
ATOM 4372 N N . TYR A 1 549 ? 16.494 29.430 0.751 1.00 95.12 549 TYR A N 1
ATOM 4373 C CA . TYR A 1 549 ? 15.758 29.125 -0.483 1.00 95.12 549 TYR A CA 1
ATOM 4374 C C . TYR A 1 549 ? 16.534 29.486 -1.758 1.00 95.12 549 TYR A C 1
ATOM 4376 O O . TYR A 1 549 ? 16.361 28.833 -2.783 1.00 95.12 549 TYR A O 1
ATOM 4384 N N . LYS A 1 550 ? 17.414 30.496 -1.712 1.00 93.44 550 LYS A N 1
ATOM 4385 C CA . LYS A 1 550 ? 18.297 30.842 -2.843 1.00 93.44 550 LYS A CA 1
ATOM 4386 C C . LYS A 1 550 ? 19.404 29.810 -3.098 1.00 93.44 550 LYS A C 1
ATOM 4388 O O . LYS A 1 550 ? 19.947 29.790 -4.199 1.00 93.44 550 LYS A O 1
ATOM 4393 N N . ASP A 1 551 ? 19.727 28.966 -2.120 1.00 92.50 551 ASP A N 1
ATOM 4394 C CA . ASP A 1 551 ? 20.719 27.888 -2.223 1.00 92.50 551 ASP A CA 1
ATOM 4395 C C . ASP A 1 551 ? 20.109 26.549 -1.779 1.00 92.50 551 ASP A C 1
ATOM 4397 O O . ASP A 1 551 ? 20.568 25.873 -0.853 1.00 92.50 551 ASP A O 1
ATOM 4401 N N . GLU A 1 552 ? 19.020 26.177 -2.454 1.00 90.06 552 GLU A N 1
ATOM 4402 C CA . GLU A 1 552 ? 18.216 25.006 -2.109 1.00 90.06 552 GLU A CA 1
ATOM 4403 C C . GLU A 1 552 ? 19.055 23.725 -2.023 1.00 90.06 552 GLU A C 1
ATOM 4405 O O . GLU A 1 552 ? 18.900 22.946 -1.085 1.00 90.06 552 GLU A O 1
ATOM 4410 N N . SER A 1 553 ? 19.983 23.505 -2.962 1.00 88.50 553 SER A N 1
ATOM 4411 C CA . SER A 1 553 ? 20.765 22.264 -3.042 1.00 88.50 553 SER A CA 1
ATOM 4412 C C . SER A 1 553 ? 21.579 21.956 -1.785 1.00 88.50 553 SER A C 1
ATOM 4414 O O . SER A 1 553 ? 21.796 20.781 -1.486 1.00 88.50 553 SER A O 1
ATOM 4416 N N . HIS A 1 554 ? 22.014 22.980 -1.048 1.00 89.00 554 HIS A N 1
ATOM 4417 C CA . HIS A 1 554 ? 22.848 22.808 0.142 1.00 89.00 554 HIS A CA 1
ATOM 4418 C C . HIS A 1 554 ? 22.066 22.900 1.455 1.00 89.00 554 HIS A C 1
ATOM 4420 O O . HIS A 1 554 ? 22.597 22.488 2.486 1.00 89.00 554 HIS A O 1
ATOM 4426 N N . HIS A 1 555 ? 20.819 23.384 1.417 1.00 92.06 555 HIS A N 1
ATOM 4427 C CA . HIS A 1 555 ? 20.023 23.702 2.608 1.00 92.06 555 HIS A CA 1
ATOM 4428 C C . HIS A 1 555 ? 18.633 23.052 2.631 1.00 92.06 555 HIS A C 1
ATOM 4430 O O . HIS A 1 555 ? 17.746 23.532 3.333 1.00 92.06 555 HIS A O 1
ATOM 4436 N N . ARG A 1 556 ? 18.417 21.963 1.879 1.00 92.94 556 ARG A N 1
ATOM 4437 C CA . ARG A 1 556 ? 17.114 21.267 1.812 1.00 92.94 556 ARG A CA 1
ATOM 4438 C C . ARG A 1 556 ? 16.558 20.851 3.172 1.00 92.94 556 ARG A C 1
ATOM 4440 O O . ARG A 1 556 ? 15.357 20.934 3.381 1.00 92.94 556 ARG A O 1
ATOM 4447 N N . ASP A 1 557 ? 17.423 20.403 4.068 1.00 92.56 557 ASP A N 1
ATOM 4448 C CA . ASP A 1 557 ? 17.092 20.020 5.442 1.00 92.56 557 ASP A CA 1
ATOM 4449 C C . ASP A 1 557 ? 16.526 21.202 6.244 1.00 92.56 557 ASP A C 1
ATOM 4451 O O . ASP A 1 557 ? 15.460 21.102 6.849 1.00 92.56 557 ASP A O 1
ATOM 4455 N N . TRP A 1 558 ? 17.184 22.357 6.179 1.00 95.62 558 TRP A N 1
ATOM 4456 C CA . TRP A 1 558 ? 16.711 23.586 6.819 1.00 95.62 558 TRP A CA 1
ATOM 4457 C C . TRP A 1 558 ? 15.473 24.181 6.143 1.00 95.62 558 TRP A C 1
ATOM 4459 O O . TRP A 1 558 ? 14.617 24.747 6.825 1.00 95.62 558 TRP A O 1
ATOM 4469 N N . ILE A 1 559 ? 15.354 24.045 4.821 1.00 96.38 559 ILE A N 1
ATOM 4470 C CA . ILE A 1 559 ? 14.146 24.428 4.080 1.00 96.38 559 ILE A CA 1
ATOM 4471 C C . ILE A 1 559 ? 12.965 23.559 4.513 1.00 96.38 559 ILE A C 1
ATOM 4473 O O . ILE A 1 559 ? 11.887 24.101 4.726 1.00 96.38 559 ILE A O 1
ATOM 4477 N N . ASP A 1 560 ? 13.152 22.252 4.719 1.00 96.56 560 ASP A N 1
ATOM 4478 C CA . ASP A 1 560 ? 12.075 21.394 5.221 1.00 96.56 560 ASP A CA 1
ATOM 4479 C C . ASP A 1 560 ? 11.608 21.865 6.605 1.00 96.56 560 ASP A C 1
ATOM 4481 O O . ASP A 1 560 ? 10.417 22.081 6.804 1.00 96.56 560 ASP A O 1
ATOM 4485 N N . VAL A 1 561 ? 12.524 22.188 7.529 1.00 97.81 561 VAL A N 1
ATOM 4486 C CA . VAL A 1 561 ? 12.153 22.820 8.813 1.00 97.81 561 VAL A CA 1
ATOM 4487 C C . VAL A 1 561 ? 11.352 24.117 8.599 1.00 97.81 561 VAL A C 1
ATOM 4489 O O . VAL A 1 561 ? 10.324 24.306 9.252 1.00 97.81 561 VAL A O 1
ATOM 4492 N N . CYS A 1 562 ? 11.761 24.989 7.668 1.00 98.12 562 CYS A N 1
ATOM 4493 C CA . CYS A 1 562 ? 11.025 26.219 7.335 1.00 98.12 562 CYS A CA 1
ATOM 4494 C C . CYS A 1 562 ? 9.605 25.933 6.819 1.00 98.12 562 CYS A C 1
ATOM 4496 O O . CYS A 1 562 ? 8.648 26.590 7.242 1.00 98.12 562 CYS A O 1
ATOM 4498 N N . GLU A 1 563 ? 9.449 24.958 5.922 1.00 98.00 563 GLU A N 1
ATOM 4499 C CA . GLU A 1 563 ? 8.149 24.567 5.376 1.00 98.00 563 GLU A CA 1
ATOM 4500 C C . GLU A 1 563 ? 7.255 23.958 6.456 1.00 98.00 563 GLU A C 1
ATOM 4502 O O . GLU A 1 563 ? 6.106 24.374 6.600 1.00 98.00 563 GLU A O 1
ATOM 4507 N N . ARG A 1 564 ? 7.785 23.055 7.291 1.00 98.06 564 ARG A N 1
ATOM 4508 C CA . ARG A 1 564 ? 7.024 22.441 8.388 1.00 98.06 564 ARG A CA 1
ATOM 4509 C C . ARG A 1 564 ? 6.569 23.478 9.423 1.00 98.06 564 ARG A C 1
ATOM 4511 O O . ARG A 1 564 ? 5.418 23.433 9.851 1.00 98.06 564 ARG A O 1
ATOM 4518 N N . LEU A 1 565 ? 7.429 24.431 9.802 1.00 98.31 565 LEU A N 1
ATOM 4519 C CA . LEU A 1 565 ? 7.064 25.530 10.712 1.00 98.31 565 LEU A CA 1
ATOM 4520 C C . LEU A 1 565 ? 6.016 26.467 10.095 1.00 98.31 565 LEU A C 1
ATOM 4522 O O . LEU A 1 565 ? 5.112 26.915 10.800 1.00 98.31 565 LEU A O 1
ATOM 4526 N N . THR A 1 566 ? 6.116 26.745 8.790 1.00 97.81 566 THR A N 1
ATOM 4527 C CA . THR A 1 566 ? 5.111 27.555 8.082 1.00 97.81 566 THR A CA 1
ATOM 4528 C C . THR A 1 566 ? 3.759 26.844 8.076 1.00 97.81 566 THR A C 1
ATOM 4530 O O . THR A 1 566 ? 2.754 27.457 8.428 1.00 97.81 566 THR A O 1
ATOM 4533 N N . GLU A 1 567 ? 3.733 25.556 7.722 1.00 98.00 567 GLU A N 1
ATOM 4534 C CA . GLU A 1 567 ? 2.502 24.762 7.679 1.00 98.00 567 GLU A CA 1
ATOM 4535 C C . GLU A 1 567 ? 1.865 24.645 9.073 1.00 98.00 567 GLU A C 1
ATOM 4537 O O . GLU A 1 567 ? 0.651 24.777 9.224 1.00 98.00 567 GLU A O 1
ATOM 4542 N N . PHE A 1 568 ? 2.675 24.464 10.122 1.00 97.88 568 PHE A N 1
ATOM 4543 C CA . PHE A 1 568 ? 2.187 24.458 11.501 1.00 97.88 568 PHE A CA 1
ATOM 4544 C C . PHE A 1 568 ? 1.520 25.792 11.883 1.00 97.88 568 PHE A C 1
ATOM 4546 O O . PHE A 1 568 ? 0.422 25.794 12.440 1.00 97.88 568 PHE A O 1
ATOM 4553 N N . ASP A 1 569 ? 2.140 26.926 11.543 1.00 96.31 569 ASP A N 1
ATOM 4554 C CA . ASP A 1 569 ? 1.586 28.266 11.787 1.00 96.31 569 ASP A CA 1
ATOM 4555 C C . ASP A 1 569 ? 0.280 28.499 11.004 1.00 96.31 569 ASP A C 1
ATOM 4557 O O . ASP A 1 569 ? -0.708 28.992 11.553 1.00 96.31 569 ASP A O 1
ATOM 4561 N N . GLU A 1 570 ? 0.231 28.073 9.737 1.00 96.44 570 GLU A N 1
ATOM 4562 C CA . GLU A 1 570 ? -0.972 28.119 8.897 1.00 96.44 570 GLU A CA 1
ATOM 4563 C C . GLU A 1 570 ? -2.137 27.335 9.513 1.00 96.44 570 GLU A C 1
ATOM 4565 O O . GLU A 1 570 ? -3.268 27.834 9.592 1.00 96.44 570 GLU A O 1
ATOM 4570 N N . LEU A 1 571 ? -1.874 26.117 9.989 1.00 97.69 571 LEU A N 1
ATOM 4571 C CA . LEU A 1 571 ? -2.897 25.276 10.603 1.00 97.69 571 LEU A CA 1
ATOM 4572 C C . LEU A 1 571 ? -3.385 25.842 11.937 1.00 97.69 571 LEU A C 1
ATOM 4574 O O . LEU A 1 571 ? -4.573 25.733 12.240 1.00 97.69 571 LEU A O 1
ATOM 4578 N N . VAL A 1 572 ? -2.528 26.504 12.717 1.00 95.75 572 VAL A N 1
ATOM 4579 C CA . VAL A 1 572 ? -2.954 27.177 13.956 1.00 95.75 572 VAL A CA 1
ATOM 4580 C C . VAL A 1 572 ? -3.842 28.386 13.655 1.00 95.75 572 VAL A C 1
ATOM 4582 O O . VAL A 1 572 ? -4.855 28.591 14.332 1.00 95.75 572 VAL A O 1
ATOM 4585 N N . VAL A 1 573 ? -3.528 29.165 12.616 1.00 94.62 573 VAL A N 1
ATOM 4586 C CA . VAL A 1 573 ? -4.415 30.242 12.143 1.00 94.62 573 VAL A CA 1
ATOM 4587 C C . VAL A 1 573 ? -5.749 29.665 11.659 1.00 94.62 573 VAL A C 1
ATOM 4589 O O . VAL A 1 573 ? -6.809 30.178 12.026 1.00 94.62 573 VAL A O 1
ATOM 4592 N N . SER A 1 574 ? -5.715 28.558 10.915 1.00 96.00 574 SER A N 1
ATOM 4593 C CA . SER A 1 574 ? -6.914 27.843 10.460 1.00 96.00 574 SER A CA 1
ATOM 4594 C C . SER A 1 574 ? -7.761 27.349 11.634 1.00 96.00 574 SER A C 1
ATOM 4596 O O . SER A 1 574 ? -8.979 27.530 11.644 1.00 96.00 574 SER A O 1
ATOM 4598 N N . TRP A 1 575 ? -7.126 26.808 12.676 1.00 96.19 575 TRP A N 1
ATOM 4599 C CA . TRP A 1 575 ? -7.794 26.400 13.909 1.00 96.19 575 TRP A CA 1
ATOM 4600 C C . TRP A 1 575 ? -8.472 27.587 14.602 1.00 96.19 575 TRP A C 1
ATOM 4602 O O . TRP A 1 575 ? -9.648 27.501 14.956 1.00 96.19 575 TRP A O 1
ATOM 4612 N N . ARG A 1 576 ? -7.788 28.734 14.733 1.00 94.50 576 ARG A N 1
ATOM 4613 C CA . ARG A 1 576 ? -8.375 29.960 15.310 1.00 94.50 576 ARG A CA 1
ATOM 4614 C C . ARG A 1 576 ? -9.568 30.459 14.497 1.00 94.50 576 ARG A C 1
ATOM 4616 O O . ARG A 1 576 ? -10.575 30.858 15.081 1.00 94.50 576 ARG A O 1
ATOM 4623 N N . LEU A 1 577 ? -9.483 30.406 13.168 1.00 93.50 577 LEU A N 1
ATOM 4624 C CA . LEU A 1 577 ? -10.585 30.779 12.282 1.00 93.50 577 LEU A CA 1
ATOM 4625 C C . LEU A 1 577 ? -11.802 29.870 12.479 1.00 93.50 577 LEU A C 1
ATOM 4627 O O . LEU A 1 577 ? -12.914 30.365 12.668 1.00 93.50 577 LEU A O 1
ATOM 4631 N N . ARG A 1 578 ? -11.599 28.550 12.485 1.00 94.00 578 ARG A N 1
ATOM 4632 C CA . ARG A 1 578 ? -12.676 27.574 12.710 1.00 94.00 578 ARG A CA 1
ATOM 4633 C C . ARG A 1 578 ? -13.272 27.711 14.111 1.00 94.00 578 ARG A C 1
ATOM 4635 O O . ARG A 1 578 ? -14.489 27.662 14.255 1.00 94.00 578 ARG A O 1
ATOM 4642 N N . HIS A 1 579 ? -12.451 28.006 15.118 1.00 92.81 579 HIS A N 1
ATOM 4643 C CA . HIS A 1 579 ? -12.923 28.310 16.467 1.00 92.81 579 HIS A CA 1
ATOM 4644 C C . HIS A 1 579 ? -13.845 29.540 16.491 1.00 92.81 579 HIS A C 1
ATOM 4646 O O . HIS A 1 579 ? -14.919 29.490 17.091 1.00 92.81 579 HIS A O 1
ATOM 4652 N N . ILE A 1 580 ? -13.477 30.629 15.804 1.00 90.62 580 ILE A N 1
ATOM 4653 C CA . ILE A 1 580 ? -14.337 31.819 15.675 1.00 90.62 580 ILE A CA 1
ATOM 4654 C C . ILE A 1 580 ? -15.679 31.439 15.047 1.00 90.62 580 ILE A C 1
ATOM 4656 O O . ILE A 1 580 ? -16.724 31.773 15.605 1.00 90.62 580 ILE A O 1
ATOM 4660 N N . GLN A 1 581 ? -15.654 30.715 13.924 1.00 91.06 581 GLN A N 1
ATOM 4661 C CA . GLN A 1 581 ? -16.864 30.291 13.213 1.00 91.06 581 GLN A CA 1
ATOM 4662 C C . GLN A 1 581 ? -17.763 29.410 14.084 1.00 91.06 581 GLN A C 1
ATOM 4664 O O . GLN A 1 581 ? -18.978 29.613 14.111 1.00 91.06 581 GLN A O 1
ATOM 4669 N N . LEU A 1 582 ? -17.181 28.471 14.835 1.00 91.31 582 LEU A N 1
ATOM 4670 C CA . LEU A 1 582 ? -17.920 27.630 15.773 1.00 91.31 582 LEU A CA 1
ATOM 4671 C C . LEU A 1 582 ? -18.612 28.478 16.845 1.00 91.31 582 LEU A C 1
ATOM 4673 O O . LEU A 1 582 ? -19.796 28.277 17.123 1.00 91.31 582 LEU A O 1
ATOM 4677 N N . VAL A 1 583 ? -17.895 29.431 17.446 1.00 88.44 583 VAL A N 1
ATOM 4678 C CA . VAL A 1 583 ? -18.446 30.304 18.491 1.00 88.44 583 VAL A CA 1
ATOM 4679 C C . VAL A 1 583 ? -19.580 31.165 17.932 1.00 88.44 583 VAL A C 1
ATOM 4681 O O . VAL A 1 583 ? -20.649 31.223 18.539 1.00 88.44 583 VAL A O 1
ATOM 4684 N N . GLU A 1 584 ? -19.405 31.767 16.752 1.00 89.38 584 GLU A N 1
ATOM 4685 C CA . GLU A 1 584 ? -20.464 32.530 16.075 1.00 89.38 584 GLU A CA 1
ATOM 4686 C C . GLU A 1 584 ? -21.688 31.658 15.778 1.00 89.38 584 GLU A C 1
ATOM 4688 O O . GLU A 1 584 ? -22.818 32.059 16.061 1.00 89.38 584 GLU A O 1
ATOM 4693 N N . ARG A 1 585 ? -21.473 30.437 15.281 1.00 87.50 585 ARG A N 1
ATOM 4694 C CA . ARG A 1 585 ? -22.539 29.472 14.992 1.00 87.50 585 ARG A CA 1
ATOM 4695 C C . ARG A 1 585 ? -23.295 29.039 16.250 1.00 87.50 585 ARG A C 1
ATOM 4697 O O . ARG A 1 585 ? -24.505 28.840 16.191 1.00 87.50 585 ARG A O 1
ATOM 4704 N N . THR A 1 586 ? -22.598 28.891 17.375 1.00 86.88 586 THR A N 1
ATOM 4705 C CA . THR A 1 586 ? -23.163 28.308 18.601 1.00 86.88 586 THR A CA 1
ATOM 4706 C C . THR A 1 586 ? -23.844 29.353 19.484 1.00 86.88 586 THR A C 1
ATOM 4708 O O . THR A 1 586 ? -24.903 29.087 20.049 1.00 86.88 586 THR A O 1
ATOM 4711 N N . ILE A 1 587 ? -23.256 30.547 19.630 1.00 84.81 587 ILE A N 1
ATOM 4712 C CA . ILE A 1 587 ? -23.745 31.570 20.573 1.00 84.81 587 ILE A CA 1
ATOM 4713 C C . ILE A 1 587 ? -23.993 32.946 19.940 1.00 84.81 587 ILE A C 1
ATOM 4715 O O . ILE A 1 587 ? -24.425 33.867 20.644 1.00 84.81 587 ILE A O 1
ATOM 4719 N N . GLY A 1 588 ? -23.745 33.109 18.638 1.00 85.06 588 GLY A N 1
ATOM 4720 C CA . GLY A 1 588 ? -23.882 34.386 17.941 1.00 85.06 588 GLY A CA 1
ATOM 4721 C C . GLY A 1 588 ? -22.963 35.463 18.524 1.00 85.06 588 GLY A C 1
ATOM 4722 O O . GLY A 1 588 ? -21.777 35.239 18.747 1.00 85.06 588 GLY A O 1
ATOM 4723 N N . VAL A 1 589 ? -23.533 36.638 18.807 1.00 77.06 589 VAL A N 1
ATOM 4724 C CA . VAL A 1 589 ? -22.828 37.805 19.379 1.00 77.06 589 VAL A CA 1
ATOM 4725 C C . VAL A 1 589 ? -22.829 37.843 20.914 1.00 77.06 589 VAL A C 1
ATOM 4727 O O . VAL A 1 589 ? -22.470 38.861 21.507 1.00 77.06 589 VAL A O 1
ATOM 4730 N N . ARG A 1 590 ? -23.276 36.775 21.592 1.00 75.31 590 ARG A N 1
ATOM 4731 C CA . ARG A 1 590 ? -23.262 36.736 23.065 1.00 75.31 590 ARG A CA 1
ATOM 4732 C C . ARG A 1 590 ? -21.822 36.737 23.595 1.00 75.31 590 ARG A C 1
ATOM 4734 O O . ARG A 1 590 ? -20.925 36.171 22.974 1.00 75.31 590 ARG A O 1
ATOM 4741 N N . MET A 1 591 ? -21.623 37.319 24.782 1.00 77.50 591 MET A N 1
ATOM 4742 C CA . MET A 1 591 ? -20.346 37.228 25.510 1.00 77.50 591 MET A CA 1
ATOM 4743 C C . MET A 1 591 ? -19.943 35.767 25.730 1.00 77.50 591 MET A C 1
ATOM 4745 O O . MET A 1 591 ? -20.810 34.900 25.805 1.00 77.50 591 MET A O 1
ATOM 4749 N N . GLY A 1 592 ? -18.647 35.490 25.854 1.00 73.25 592 GLY A N 1
ATOM 4750 C CA . GLY A 1 592 ? -18.145 34.173 26.257 1.00 73.25 592 GLY A CA 1
ATOM 4751 C C . GLY A 1 592 ? -18.400 33.891 27.743 1.00 73.25 592 GLY A C 1
ATOM 4752 O O . GLY A 1 592 ? -18.607 34.818 28.524 1.00 73.25 592 GLY A O 1
ATOM 4753 N N . THR A 1 593 ? -18.346 32.622 28.152 1.00 70.50 593 THR A N 1
ATOM 4754 C CA . THR A 1 593 ? -18.547 32.193 29.558 1.00 70.50 593 THR A CA 1
ATOM 4755 C C . THR A 1 593 ? -17.484 32.739 30.521 1.00 70.50 593 THR A C 1
ATOM 4757 O O . THR A 1 593 ? -17.758 32.909 31.701 1.00 70.50 593 THR A O 1
ATOM 4760 N N . GLY A 1 594 ? -16.301 33.107 30.013 1.00 67.25 594 GLY A N 1
ATOM 4761 C CA . GLY A 1 594 ? -15.251 33.810 30.768 1.00 67.25 594 GLY A CA 1
ATOM 4762 C C . GLY A 1 594 ? -15.309 35.340 30.726 1.00 67.25 594 GLY A C 1
ATOM 4763 O O . GLY A 1 594 ? -14.310 35.980 31.043 1.00 67.25 594 GLY A O 1
ATOM 4764 N N . GLY A 1 595 ? -16.408 35.941 30.253 1.00 67.06 595 GLY A N 1
ATOM 4765 C CA . GLY A 1 595 ? -16.604 37.399 30.254 1.00 67.06 595 GLY A CA 1
ATOM 4766 C C . GLY A 1 595 ? -15.953 38.180 29.101 1.00 67.06 595 GLY A C 1
ATOM 4767 O O . GLY A 1 595 ? -15.932 39.408 29.138 1.00 67.06 595 GLY A O 1
ATOM 4768 N N . SER A 1 596 ? -15.429 37.513 28.065 1.00 72.56 596 SER A N 1
ATOM 4769 C CA . SER A 1 596 ? -14.971 38.190 26.839 1.00 72.56 596 SER A CA 1
ATOM 4770 C C . SER A 1 596 ? -16.141 38.570 25.926 1.00 72.56 596 SER A C 1
ATOM 4772 O O . SER A 1 596 ? -17.234 38.011 26.024 1.00 72.56 596 SER A O 1
ATOM 4774 N N . THR A 1 597 ? -15.902 39.452 24.950 1.00 69.81 597 THR A N 1
ATOM 4775 C CA . THR A 1 597 ? -16.888 39.832 23.917 1.00 69.81 597 THR A CA 1
ATOM 4776 C C . THR A 1 597 ? -17.186 38.717 22.894 1.00 69.81 597 THR A C 1
ATOM 4778 O O . THR A 1 597 ? -17.734 38.988 21.827 1.00 69.81 597 THR A O 1
ATOM 4781 N N . GLY A 1 598 ? -16.836 37.459 23.197 1.00 78.56 598 GLY A N 1
ATOM 4782 C CA . GLY A 1 598 ? -17.110 36.294 22.355 1.00 78.56 598 GLY A CA 1
ATOM 4783 C C . GLY A 1 598 ? -16.280 36.298 21.069 1.00 78.56 598 GLY A C 1
ATOM 4784 O O . GLY A 1 598 ? -15.069 36.530 21.100 1.00 78.56 598 GLY A O 1
ATOM 4785 N N . ALA A 1 599 ? -16.934 36.064 19.930 1.00 75.00 599 ALA A N 1
ATOM 4786 C CA . ALA A 1 599 ? -16.290 35.987 18.618 1.00 75.00 599 ALA A CA 1
ATOM 4787 C C . ALA A 1 599 ? -15.485 37.246 18.246 1.00 75.00 599 ALA A C 1
ATOM 4789 O O . ALA A 1 599 ? -14.414 37.141 17.651 1.00 75.00 599 ALA A O 1
ATOM 4790 N N . SER A 1 600 ? -15.947 38.437 18.644 1.00 77.81 600 SER A N 1
ATOM 4791 C CA . SER A 1 600 ? -15.256 39.702 18.361 1.00 77.81 600 SER A CA 1
ATOM 4792 C C . SER A 1 600 ? -13.869 39.779 19.000 1.00 77.81 600 SER A C 1
ATOM 4794 O O . SER A 1 600 ? -12.952 40.325 18.396 1.00 77.81 600 SER A O 1
ATOM 4796 N N . TYR A 1 601 ? -13.688 39.203 20.193 1.00 79.38 601 TYR A N 1
ATOM 4797 C CA . TYR A 1 601 ? -12.365 39.101 20.809 1.00 79.38 601 TYR A CA 1
ATOM 4798 C C . TYR A 1 601 ? -11.479 38.110 20.048 1.00 79.38 601 TYR A C 1
ATOM 4800 O O . TYR A 1 601 ? -10.318 38.403 19.772 1.00 79.38 601 TYR A O 1
ATOM 4808 N N . LEU A 1 602 ? -12.024 36.942 19.690 1.00 82.06 602 LEU A N 1
ATOM 4809 C CA . LEU A 1 602 ? -11.269 35.892 19.005 1.00 82.06 602 LEU A CA 1
ATOM 4810 C C . LEU A 1 602 ? -10.755 36.353 17.633 1.00 82.06 602 LEU A C 1
ATOM 4812 O O . LEU A 1 602 ? -9.637 36.004 17.262 1.00 82.06 602 LEU A O 1
ATOM 4816 N N . LYS A 1 603 ? -11.496 37.213 16.922 1.00 86.12 603 LYS A N 1
ATOM 4817 C CA . LYS A 1 603 ? -11.048 37.821 15.653 1.00 86.12 603 LYS A CA 1
ATOM 4818 C C . LYS A 1 603 ? -9.723 38.579 15.771 1.00 86.12 603 LYS A C 1
ATOM 4820 O O . LYS A 1 603 ? -8.936 38.541 14.835 1.00 86.12 603 LYS A O 1
ATOM 4825 N N . LEU A 1 604 ? -9.415 39.163 16.935 1.00 86.19 604 LEU A N 1
ATOM 4826 C CA . LEU A 1 604 ? -8.134 39.845 17.192 1.00 86.19 604 LEU A CA 1
ATOM 4827 C C . LEU A 1 604 ? -6.923 38.891 17.205 1.00 86.19 604 LEU A C 1
ATOM 4829 O O . LEU A 1 604 ? -5.783 39.334 17.324 1.00 86.19 604 LEU A O 1
ATOM 4833 N N . THR A 1 605 ? -7.151 37.576 17.158 1.00 85.50 605 THR A N 1
ATOM 4834 C CA . THR A 1 605 ? -6.088 36.560 17.178 1.00 85.50 605 THR A CA 1
ATOM 4835 C C . THR A 1 605 ? -5.689 36.062 15.790 1.00 85.50 605 THR A C 1
ATOM 4837 O O . THR A 1 605 ? -4.679 35.367 15.686 1.00 85.50 605 THR A O 1
ATOM 4840 N N . LEU A 1 606 ? -6.433 36.422 14.735 1.00 87.69 606 LEU A N 1
ATOM 4841 C CA . LEU A 1 606 ? -6.174 35.957 13.366 1.00 87.69 606 LEU A CA 1
ATOM 4842 C C . LEU A 1 606 ? -4.872 36.516 12.782 1.00 87.69 606 LEU A C 1
ATOM 4844 O O . LEU A 1 606 ? -4.180 35.806 12.061 1.00 87.69 606 LEU A O 1
ATOM 4848 N N . ASP A 1 607 ? -4.496 37.737 13.163 1.00 86.25 607 ASP A N 1
ATOM 4849 C CA . ASP A 1 607 ? -3.266 38.377 12.677 1.00 86.25 607 ASP A CA 1
ATOM 4850 C C . ASP A 1 607 ? -2.005 37.905 13.426 1.00 86.25 607 ASP A C 1
ATOM 4852 O O . ASP A 1 607 ? -0.882 38.268 13.075 1.00 86.25 607 ASP A O 1
ATOM 4856 N N . LYS A 1 608 ? -2.161 37.098 14.484 1.00 89.69 608 LYS A N 1
ATOM 4857 C CA . LYS A 1 608 ? -1.041 36.629 15.307 1.00 89.69 608 LYS A CA 1
ATOM 4858 C C . LYS A 1 608 ? -0.421 35.367 14.706 1.00 89.69 608 LYS A C 1
ATOM 4860 O O . LYS A 1 608 ? -0.968 34.280 14.875 1.00 89.69 608 LYS A O 1
ATOM 4865 N N . LYS A 1 609 ? 0.751 35.505 14.095 1.00 92.38 609 LYS A N 1
ATOM 4866 C CA . LYS A 1 609 ? 1.579 34.399 13.583 1.00 92.38 609 LYS A CA 1
ATOM 4867 C C . LYS A 1 609 ? 2.673 34.024 14.581 1.00 92.38 609 LYS A C 1
ATOM 4869 O O . LYS A 1 609 ? 3.237 34.913 15.220 1.00 92.38 609 LYS A O 1
ATOM 4874 N N . PHE A 1 610 ? 2.983 32.736 14.703 1.00 95.50 610 PHE A N 1
ATOM 4875 C CA . PHE A 1 610 ? 4.133 32.266 15.477 1.00 95.50 610 PHE A CA 1
ATOM 4876 C C . PHE A 1 610 ? 5.451 32.612 14.790 1.00 95.50 610 PHE A C 1
ATOM 4878 O O . PHE A 1 610 ? 6.383 33.054 15.458 1.00 95.50 610 PHE A O 1
ATOM 4885 N N . PHE A 1 611 ? 5.512 32.480 13.462 1.00 96.56 611 PHE A N 1
ATOM 4886 C CA . PHE A 1 611 ? 6.746 32.649 12.690 1.00 96.56 611 PHE A CA 1
ATOM 4887 C C . PHE A 1 611 ? 6.558 33.657 11.547 1.00 96.56 611 PHE A C 1
ATOM 4889 O O . PHE A 1 611 ? 6.673 33.297 10.374 1.00 96.56 611 PHE A O 1
ATOM 4896 N N . PRO A 1 612 ? 6.247 34.933 11.845 1.00 95.81 612 PRO A N 1
ATOM 4897 C CA . PRO A 1 612 ? 5.919 35.925 10.821 1.00 95.81 612 PRO A CA 1
ATOM 4898 C C . PRO A 1 612 ? 7.057 36.146 9.805 1.00 95.81 612 PRO A C 1
ATOM 4900 O O . PRO A 1 612 ? 6.780 36.431 8.642 1.00 95.81 612 PRO A O 1
ATOM 4903 N N . GLU A 1 613 ? 8.319 35.937 10.191 1.00 97.12 613 GLU A N 1
ATOM 4904 C CA . GLU A 1 613 ? 9.472 36.044 9.286 1.00 97.12 613 GLU A CA 1
ATOM 4905 C C . GLU A 1 613 ? 9.488 35.000 8.160 1.00 97.12 613 GLU A C 1
ATOM 4907 O O . GLU A 1 613 ? 9.960 35.304 7.065 1.00 97.12 613 GLU A O 1
ATOM 4912 N N . LEU A 1 614 ? 8.952 33.791 8.390 1.00 96.88 614 LEU A N 1
ATOM 4913 C CA . LEU A 1 614 ? 8.830 32.760 7.345 1.00 96.88 614 LEU A CA 1
ATOM 4914 C C . LEU A 1 614 ? 7.883 33.215 6.228 1.00 96.88 614 LEU A C 1
ATOM 4916 O O . LEU A 1 614 ? 8.088 32.898 5.056 1.00 96.88 614 LEU A O 1
ATOM 4920 N N . TRP A 1 615 ? 6.847 33.974 6.578 1.00 95.81 615 TRP A N 1
ATOM 4921 C CA . TRP A 1 615 ? 5.896 34.523 5.615 1.00 95.81 615 TRP A CA 1
ATOM 4922 C C . TRP A 1 615 ? 6.503 35.694 4.843 1.00 95.81 615 TRP A C 1
ATOM 4924 O O . TRP A 1 615 ? 6.384 35.740 3.622 1.00 95.81 615 TRP A O 1
ATOM 4934 N N . GLU A 1 616 ? 7.217 36.590 5.528 1.00 96.81 616 GLU A N 1
ATOM 4935 C CA . GLU A 1 616 ? 7.900 37.711 4.873 1.00 96.81 616 GLU A CA 1
ATOM 4936 C C . GLU A 1 616 ? 8.994 37.243 3.907 1.00 96.81 616 GLU A C 1
ATOM 4938 O O . GLU A 1 616 ? 9.133 37.791 2.814 1.00 96.81 616 GLU A O 1
ATOM 4943 N N . ALA A 1 617 ? 9.730 36.181 4.247 1.00 96.00 617 ALA A N 1
ATOM 4944 C CA . ALA A 1 617 ? 10.732 35.605 3.354 1.00 96.00 617 ALA A CA 1
ATOM 4945 C C . ALA A 1 617 ? 10.149 35.223 1.981 1.00 96.00 617 ALA A C 1
ATOM 4947 O O . ALA A 1 617 ? 10.827 35.376 0.967 1.00 96.00 617 ALA A O 1
ATOM 4948 N N . ARG A 1 618 ? 8.878 34.796 1.922 1.00 94.19 618 ARG A N 1
ATOM 4949 C CA . ARG A 1 618 ? 8.180 34.487 0.662 1.00 94.19 618 ARG A CA 1
ATOM 4950 C C . ARG A 1 618 ? 7.877 35.741 -0.151 1.00 94.19 618 ARG A C 1
ATOM 4952 O O . ARG A 1 618 ? 8.071 35.720 -1.362 1.00 94.19 618 ARG A O 1
ATOM 4959 N N . THR A 1 619 ? 7.496 36.843 0.498 1.00 94.12 619 THR A N 1
ATOM 4960 C CA . THR A 1 619 ? 7.395 38.155 -0.160 1.00 94.12 619 THR A CA 1
ATOM 4961 C C . THR A 1 619 ? 8.737 38.534 -0.787 1.00 94.12 619 THR A C 1
ATOM 4963 O O . THR A 1 619 ? 8.797 38.851 -1.974 1.00 94.12 619 THR A O 1
ATOM 4966 N N . LEU A 1 620 ? 9.830 38.413 -0.026 1.00 94.06 620 LEU A N 1
ATOM 4967 C CA . LEU A 1 620 ? 11.180 38.722 -0.504 1.00 94.06 620 LEU A CA 1
ATOM 4968 C C . LEU A 1 620 ? 11.647 37.804 -1.644 1.00 94.06 620 LEU A C 1
ATOM 4970 O O . LEU A 1 620 ? 12.483 38.218 -2.435 1.00 94.06 620 LEU A O 1
ATOM 4974 N N . LEU A 1 621 ? 11.167 36.559 -1.745 1.00 89.62 621 LEU A N 1
ATOM 4975 C CA . LEU A 1 621 ? 11.496 35.659 -2.864 1.00 89.62 621 LEU A CA 1
ATOM 4976 C C . LEU A 1 621 ? 10.846 36.079 -4.191 1.00 89.62 621 LEU A C 1
ATOM 4978 O O . LEU A 1 621 ? 11.312 35.666 -5.249 1.00 89.62 621 LEU A O 1
ATOM 4982 N N . THR A 1 622 ? 9.776 36.875 -4.135 1.00 84.50 622 THR A N 1
ATOM 4983 C CA . THR A 1 622 ? 9.058 37.378 -5.321 1.00 84.50 622 THR A CA 1
ATOM 4984 C C . THR A 1 622 ? 9.516 38.762 -5.786 1.00 84.50 622 THR A C 1
ATOM 4986 O O . THR A 1 622 ? 9.051 39.237 -6.822 1.00 84.50 622 THR A O 1
ATOM 4989 N N . GLN A 1 623 ? 10.406 39.399 -5.021 1.00 80.44 623 GLN A N 1
ATOM 4990 C CA . GLN A 1 623 ? 11.082 40.656 -5.350 1.00 80.44 623 GLN A CA 1
ATOM 4991 C C . GLN A 1 623 ? 12.450 40.361 -5.962 1.00 80.44 623 GLN A C 1
ATOM 4993 O O . GLN A 1 623 ? 12.806 41.068 -6.931 1.00 80.44 623 GLN A O 1
#